Protein AF-A0A2W6DC00-F1 (afdb_monomer_lite)

Radius of gyration: 30.33 Å; chains: 1; bounding box: 77×86×78 Å

pLDDT: mean 80.56, std 23.57, range [21.17, 98.94]

Structure (mmCIF, N/CA/C/O backbone):
data_AF-A0A2W6DC00-F1
#
_entry.id   AF-A0A2W6DC00-F1
#
loop_
_atom_site.group_PDB
_atom_site.id
_atom_site.type_symbol
_atom_site.label_atom_id
_atom_site.label_alt_id
_atom_site.label_comp_id
_atom_site.label_asym_id
_atom_site.label_entity_id
_atom_site.label_seq_id
_atom_site.pdbx_PDB_ins_code
_atom_site.Cartn_x
_atom_site.Cartn_y
_atom_site.Cartn_z
_atom_site.occupancy
_atom_site.B_iso_or_equiv
_atom_site.auth_seq_id
_atom_site.auth_comp_id
_atom_site.auth_asym_id
_atom_site.auth_atom_id
_atom_site.pdbx_PDB_model_num
ATOM 1 N N . MET A 1 1 ? -15.370 48.510 2.302 1.00 55.97 1 MET A N 1
ATOM 2 C CA . MET A 1 1 ? -16.402 49.115 3.180 1.00 55.97 1 MET A CA 1
ATOM 3 C C . MET A 1 1 ? -15.797 50.050 4.218 1.00 55.97 1 MET A C 1
ATOM 5 O O . MET A 1 1 ? -16.069 51.233 4.116 1.00 55.97 1 MET A O 1
ATOM 9 N N . ARG A 1 2 ? -14.965 49.570 5.160 1.00 57.59 2 ARG A N 1
ATOM 10 C CA . ARG A 1 2 ? -14.310 50.435 6.164 1.00 57.59 2 ARG A CA 1
ATOM 11 C C . ARG A 1 2 ? -13.533 51.594 5.516 1.00 57.59 2 ARG A C 1
ATOM 13 O O . ARG A 1 2 ? -13.758 52.733 5.882 1.00 57.59 2 ARG A O 1
ATOM 20 N N . ALA A 1 3 ? -12.759 51.301 4.467 1.00 60.72 3 ALA A N 1
ATOM 21 C CA . ALA A 1 3 ? -12.054 52.313 3.675 1.00 60.72 3 ALA A CA 1
ATOM 22 C C . ALA A 1 3 ? -12.990 53.389 3.085 1.00 60.72 3 ALA A C 1
ATOM 24 O O . ALA A 1 3 ? -12.742 54.564 3.283 1.00 60.72 3 ALA A O 1
ATOM 25 N N . ILE A 1 4 ? -14.108 52.993 2.463 1.00 58.53 4 ILE A N 1
ATOM 26 C CA . ILE A 1 4 ? -15.103 53.922 1.888 1.00 58.53 4 ILE A CA 1
ATOM 27 C C . ILE A 1 4 ? -15.746 54.791 2.985 1.00 58.53 4 ILE A C 1
ATOM 29 O O . ILE A 1 4 ? -15.906 55.994 2.823 1.00 58.53 4 ILE A O 1
ATOM 33 N N . ARG A 1 5 ? -16.100 54.208 4.139 1.00 73.06 5 ARG A N 1
ATOM 34 C CA . ARG A 1 5 ? -16.670 54.964 5.267 1.00 73.06 5 ARG A CA 1
ATOM 35 C C . ARG A 1 5 ? -15.672 55.986 5.824 1.00 73.06 5 ARG A C 1
ATOM 37 O O . ARG A 1 5 ? -16.061 57.118 6.101 1.00 73.06 5 ARG A O 1
ATOM 44 N N . ASP A 1 6 ? -14.421 55.565 5.994 1.00 69.31 6 ASP A N 1
ATOM 45 C CA . ASP A 1 6 ? -13.349 56.396 6.543 1.00 69.31 6 ASP A CA 1
ATOM 46 C C . ASP A 1 6 ? -12.969 57.524 5.562 1.00 69.31 6 ASP A C 1
ATOM 48 O O . ASP A 1 6 ? -12.755 58.655 5.987 1.00 69.31 6 ASP A O 1
ATOM 52 N N . GLU A 1 7 ? -12.992 57.255 4.255 1.00 70.12 7 GLU A N 1
ATOM 53 C CA . GLU A 1 7 ? -12.778 58.241 3.186 1.00 70.12 7 GLU A CA 1
ATOM 54 C C . GLU A 1 7 ? -13.881 59.313 3.138 1.00 70.12 7 GLU A C 1
ATOM 56 O O . GLU A 1 7 ? -13.602 60.489 2.912 1.00 70.12 7 GLU A O 1
ATOM 61 N N . HIS A 1 8 ? -15.129 58.938 3.434 1.00 65.56 8 HIS A N 1
ATOM 62 C CA . HIS A 1 8 ? -16.265 59.864 3.496 1.00 65.56 8 HIS A CA 1
ATOM 63 C C . HIS A 1 8 ? -16.548 60.430 4.901 1.00 65.56 8 HIS A C 1
ATOM 65 O O . HIS A 1 8 ? -17.551 61.122 5.082 1.00 65.56 8 HIS A O 1
ATOM 71 N N . LEU A 1 9 ? -15.677 60.162 5.884 1.00 78.94 9 LEU A N 1
ATOM 72 C CA . LEU A 1 9 ? -15.761 60.652 7.271 1.00 78.94 9 LEU A CA 1
ATOM 73 C C . LEU A 1 9 ? -17.095 60.343 7.983 1.00 78.94 9 LEU A C 1
ATOM 75 O O . LEU A 1 9 ? -17.552 61.119 8.820 1.00 78.94 9 LEU A O 1
ATOM 79 N N . LEU A 1 10 ? -17.730 59.212 7.664 1.00 73.88 10 LEU A N 1
ATOM 80 C CA . LEU A 1 10 ? -19.018 58.822 8.252 1.00 73.88 10 LEU A CA 1
ATOM 81 C C . LEU A 1 10 ? -18.836 57.943 9.497 1.00 73.88 10 LEU A C 1
ATOM 83 O O . LEU A 1 10 ? -17.976 57.062 9.545 1.00 73.88 10 LEU A O 1
ATOM 87 N N . THR A 1 11 ? -19.708 58.091 10.493 1.00 82.25 11 THR A N 1
ATOM 88 C CA . THR A 1 11 ? -19.824 57.100 11.573 1.00 82.25 11 THR A CA 1
ATOM 89 C C . THR A 1 11 ? -20.623 55.869 11.117 1.00 82.25 11 THR A C 1
ATOM 91 O O . THR A 1 11 ? -21.364 55.899 10.132 1.00 82.25 11 THR A O 1
ATOM 94 N N . GLN A 1 12 ? -20.498 54.746 11.838 1.00 74.19 12 GLN A N 1
ATOM 95 C CA . GLN A 1 12 ? -21.266 53.527 11.525 1.00 74.19 12 GLN A CA 1
ATOM 96 C C . GLN A 1 12 ? -22.782 53.732 11.634 1.00 74.19 12 GLN A C 1
ATOM 98 O O . GLN A 1 12 ? -23.523 53.102 10.884 1.00 74.19 12 GLN A O 1
ATOM 103 N N . ASP A 1 13 ? -23.241 54.588 12.551 1.00 79.81 13 ASP A N 1
ATOM 104 C CA . ASP A 1 13 ? -24.668 54.884 12.720 1.00 79.81 13 ASP A CA 1
ATOM 105 C C . ASP A 1 13 ? -25.199 55.736 11.558 1.00 79.81 13 ASP A C 1
ATOM 107 O O . ASP A 1 13 ? -26.286 55.479 11.043 1.00 79.81 13 ASP A O 1
ATOM 111 N N . GLU A 1 14 ? -24.406 56.694 11.074 1.00 76.69 14 GLU A N 1
ATOM 112 C CA . GLU A 1 14 ? -24.764 57.516 9.913 1.00 76.69 14 GLU A CA 1
ATOM 113 C C . GLU A 1 14 ? -24.788 56.694 8.619 1.00 76.69 14 GLU A C 1
ATOM 115 O O . GLU A 1 14 ? -25.697 56.850 7.803 1.00 76.69 14 GLU A O 1
ATOM 120 N N . LEU A 1 15 ? -23.839 55.768 8.447 1.00 75.31 15 LEU A N 1
ATOM 121 C CA . LEU A 1 15 ? -23.816 54.862 7.297 1.00 75.31 15 LEU A CA 1
ATOM 122 C C . LEU A 1 15 ? -24.968 53.841 7.338 1.00 75.31 15 LEU A C 1
ATOM 124 O O . LEU A 1 15 ? -25.551 53.520 6.299 1.00 75.31 15 LEU A O 1
ATOM 128 N N . ALA A 1 16 ? -25.331 53.356 8.530 1.00 78.06 16 ALA A N 1
ATOM 129 C CA . ALA A 1 16 ? -26.500 52.502 8.746 1.00 78.06 16 ALA A CA 1
ATOM 130 C C . ALA A 1 16 ? -27.798 53.223 8.356 1.00 78.06 16 ALA A C 1
ATOM 132 O O . ALA A 1 16 ? -28.605 52.680 7.601 1.00 78.06 16 ALA A O 1
ATOM 133 N N . GLY A 1 17 ? -27.956 54.475 8.800 1.00 74.88 17 GLY A N 1
ATOM 134 C CA . GLY A 1 17 ? -29.121 55.301 8.486 1.00 74.88 17 GLY A CA 1
ATOM 135 C C . GLY A 1 17 ? -29.296 55.573 6.990 1.00 74.88 17 GLY A C 1
ATOM 136 O O . GLY A 1 17 ? -30.419 55.524 6.497 1.00 74.88 17 GLY A O 1
ATOM 137 N N . ARG A 1 18 ? -28.198 55.797 6.255 1.00 74.50 18 ARG A N 1
ATOM 138 C CA . ARG A 1 18 ? -28.233 56.073 4.804 1.00 74.50 18 ARG A CA 1
ATOM 139 C C . ARG A 1 18 ? -28.521 54.836 3.954 1.00 74.50 18 ARG A C 1
ATOM 141 O O . ARG A 1 18 ? -29.244 54.907 2.975 1.00 74.50 18 ARG A O 1
ATOM 148 N N . THR A 1 19 ? -28.013 53.675 4.359 1.00 68.69 19 THR A N 1
ATOM 149 C CA . THR A 1 19 ? -28.120 52.428 3.574 1.00 68.69 19 THR A CA 1
ATOM 150 C C . THR A 1 19 ? -29.326 51.556 3.951 1.00 68.69 19 THR A C 1
ATOM 152 O O . THR A 1 19 ? -29.595 50.547 3.291 1.00 68.69 19 THR A O 1
ATOM 155 N N . GLY A 1 20 ? -30.032 51.900 5.036 1.00 72.06 20 GLY A N 1
ATOM 156 C CA . GLY A 1 20 ? -31.116 51.097 5.612 1.00 72.06 20 GLY A CA 1
ATOM 157 C C . GLY A 1 20 ? -30.647 49.788 6.266 1.00 72.06 20 GLY A C 1
ATOM 158 O O . GLY A 1 20 ? -31.459 48.897 6.520 1.00 72.06 20 GLY A O 1
ATOM 159 N N . LEU A 1 21 ? -29.340 49.639 6.506 1.00 74.25 21 LEU A N 1
ATOM 160 C CA . LEU A 1 21 ? -28.730 48.487 7.176 1.00 74.25 21 LEU A CA 1
ATOM 161 C C . LEU A 1 21 ? -28.631 48.731 8.685 1.00 74.25 21 LEU A C 1
ATOM 163 O O . LEU A 1 21 ? -28.549 49.871 9.129 1.00 74.25 21 LEU A O 1
ATOM 167 N N . SER A 1 22 ? -28.585 47.673 9.504 1.00 77.88 22 SER A N 1
ATOM 168 C CA . SER A 1 22 ? -28.371 47.854 10.945 1.00 77.88 22 SER A CA 1
ATOM 169 C C . SER A 1 22 ? -26.891 48.067 11.276 1.00 77.88 22 SER A C 1
ATOM 171 O O . SER A 1 22 ? -26.000 47.460 10.673 1.00 77.88 22 SER A O 1
ATOM 173 N N . ARG A 1 23 ? -26.609 48.870 12.310 1.00 77.19 23 ARG A N 1
ATOM 174 C CA . ARG A 1 23 ? -25.240 49.094 12.813 1.00 77.19 23 ARG A CA 1
ATOM 175 C C . ARG A 1 23 ? -24.514 47.781 13.132 1.00 77.19 23 ARG A C 1
ATOM 177 O O . ARG A 1 23 ? -23.321 47.636 12.871 1.00 77.19 23 ARG A O 1
ATOM 184 N N . TYR A 1 24 ? -25.243 46.795 13.659 1.00 73.31 24 TYR A N 1
ATOM 185 C CA . TYR A 1 24 ? -24.698 45.471 13.960 1.00 73.31 24 TYR A CA 1
ATOM 186 C C . TYR A 1 24 ? -24.230 44.731 12.695 1.00 73.31 24 TYR A C 1
ATOM 188 O O . TYR A 1 24 ? -23.159 44.120 12.700 1.00 73.31 24 TYR A O 1
ATOM 196 N N . GLN A 1 25 ? -24.987 44.819 11.595 1.00 71.69 25 GLN A N 1
ATOM 197 C CA . GLN A 1 25 ? -24.612 44.213 10.313 1.00 71.69 25 GLN A CA 1
ATOM 198 C C . GLN A 1 25 ? -23.344 44.854 9.738 1.00 71.69 25 GLN A C 1
ATOM 200 O O . GLN A 1 25 ? -22.427 44.132 9.346 1.00 71.69 25 GLN A O 1
ATOM 205 N N . LEU A 1 26 ? -23.248 46.186 9.778 1.00 72.25 26 LEU A N 1
ATOM 206 C CA . LEU A 1 26 ? -22.063 46.920 9.323 1.00 72.25 26 LEU A CA 1
ATOM 207 C C . LEU A 1 26 ? -20.812 46.562 10.137 1.00 72.25 26 LEU A C 1
ATOM 209 O O . LEU A 1 26 ? -19.759 46.273 9.570 1.00 72.25 26 LEU A O 1
ATOM 213 N N . CYS A 1 27 ? -20.935 46.493 11.465 1.00 76.38 27 CYS A N 1
ATOM 214 C CA . CYS A 1 27 ? -19.823 46.134 12.347 1.00 76.38 27 CYS A CA 1
ATOM 215 C C . CYS A 1 27 ? -19.288 44.717 12.068 1.00 76.38 27 CYS A C 1
ATOM 217 O O . CYS A 1 27 ? -18.077 44.494 12.079 1.00 76.38 27 CYS A O 1
ATOM 219 N N . ARG A 1 28 ? -20.170 43.754 11.768 1.00 70.38 28 ARG A N 1
ATOM 220 C CA . ARG A 1 28 ? -19.760 42.385 11.414 1.00 70.38 28 ARG A CA 1
ATOM 221 C C . ARG A 1 28 ? -19.032 42.324 10.069 1.00 70.38 28 ARG A C 1
ATOM 223 O O . ARG A 1 28 ? -18.059 41.581 9.963 1.00 70.38 28 ARG A O 1
ATOM 230 N N . TRP A 1 29 ? -19.460 43.099 9.072 1.00 70.94 29 TRP A N 1
ATOM 231 C CA . TRP A 1 29 ? -18.792 43.147 7.764 1.00 70.94 29 TRP A CA 1
ATOM 232 C C . TRP A 1 29 ? -17.426 43.812 7.840 1.00 70.94 29 TRP A C 1
ATOM 234 O O . TRP A 1 29 ? -16.458 43.300 7.289 1.00 70.94 29 TRP A O 1
ATOM 244 N N . GLU A 1 30 ? -17.302 44.904 8.591 1.00 67.81 30 GLU A N 1
ATOM 245 C CA . GLU A 1 30 ? -16.010 45.564 8.783 1.00 67.81 30 GLU A CA 1
ATOM 246 C C . GLU A 1 30 ? -14.997 44.721 9.559 1.00 67.81 30 GLU A C 1
ATOM 248 O O . GLU A 1 30 ? -13.808 45.036 9.540 1.00 67.81 30 GLU A O 1
ATOM 253 N N . LYS A 1 31 ? -15.452 43.687 10.268 1.00 68.56 31 LYS A N 1
ATOM 254 C CA . LYS A 1 31 ? -14.601 42.711 10.957 1.00 68.56 31 LYS A CA 1
ATOM 255 C C . LYS A 1 31 ? -14.374 41.434 10.138 1.00 68.56 31 LYS A C 1
ATOM 257 O O . LYS A 1 31 ? -13.727 40.526 10.641 1.00 68.56 31 LYS A O 1
ATOM 262 N N . GLY A 1 32 ? -14.919 41.342 8.921 1.00 59.47 32 GLY A N 1
ATOM 263 C CA . GLY A 1 32 ? -14.802 40.154 8.066 1.00 59.47 32 GLY A CA 1
ATOM 264 C C . GLY A 1 32 ? -15.566 38.929 8.581 1.00 59.47 32 GLY A C 1
ATOM 265 O O . GLY A 1 32 ? -15.354 37.826 8.102 1.00 59.47 32 GLY A O 1
ATOM 266 N N . ALA A 1 33 ? -16.470 39.099 9.549 1.00 50.56 33 ALA A N 1
ATOM 267 C CA . ALA A 1 33 ? -17.154 37.990 10.219 1.00 50.56 33 ALA A CA 1
ATOM 268 C C . ALA A 1 33 ? -18.397 37.471 9.461 1.00 50.56 33 ALA A C 1
ATOM 270 O O . ALA A 1 33 ? -19.096 36.582 9.953 1.00 50.56 33 ALA A O 1
ATOM 271 N N . ARG A 1 34 ? -18.752 38.081 8.318 1.00 51.53 34 ARG A N 1
ATOM 272 C CA . ARG A 1 34 ? -19.837 37.655 7.411 1.00 51.53 34 ARG A CA 1
ATOM 273 C C . ARG A 1 34 ? -19.704 38.354 6.055 1.00 51.53 34 ARG A C 1
ATOM 275 O O . ARG A 1 34 ? -19.479 39.562 6.036 1.00 51.53 34 ARG A O 1
ATOM 282 N N . GLU A 1 35 ? -19.938 37.635 4.960 1.00 51.09 35 GLU A N 1
ATOM 283 C CA . GLU A 1 35 ? -19.905 38.190 3.597 1.00 51.09 35 GLU A CA 1
ATOM 284 C C . GLU A 1 35 ? -21.264 38.791 3.164 1.00 51.09 35 GLU A C 1
ATOM 286 O O . GLU A 1 35 ? -22.320 38.252 3.529 1.00 51.09 35 GLU A O 1
ATOM 291 N N . PRO A 1 36 ? -21.281 39.924 2.429 1.00 52.53 36 PRO A N 1
ATOM 292 C CA . PRO A 1 36 ? -22.510 40.560 1.956 1.00 52.53 36 PRO A CA 1
ATOM 293 C C . PRO A 1 36 ? -23.046 39.921 0.666 1.00 52.53 36 PRO A C 1
ATOM 295 O O . PRO A 1 36 ? -22.293 39.457 -0.183 1.00 52.53 36 PRO A O 1
ATOM 298 N N . THR A 1 37 ? -24.367 39.967 0.468 1.00 58.69 37 THR A N 1
ATOM 299 C CA . THR A 1 37 ? -24.987 39.545 -0.802 1.00 58.69 37 THR A CA 1
ATOM 300 C C . THR A 1 37 ? -24.872 40.636 -1.873 1.00 58.69 37 THR A C 1
ATOM 302 O O . THR A 1 37 ? -24.800 41.825 -1.557 1.00 58.69 37 THR A O 1
ATOM 305 N N . LEU A 1 38 ? -24.942 40.262 -3.155 1.00 49.53 38 LEU A N 1
ATOM 306 C CA . LEU A 1 38 ? -24.843 41.201 -4.284 1.00 49.53 38 LEU A CA 1
ATOM 307 C C . LEU A 1 38 ? -25.882 42.342 -4.214 1.00 49.53 38 LEU A C 1
ATOM 309 O O . LEU A 1 38 ? -25.576 43.494 -4.512 1.00 49.53 38 LEU A O 1
ATOM 313 N N . GLY A 1 39 ? -27.104 42.051 -3.753 1.00 52.03 39 GLY A N 1
ATOM 314 C CA . GLY A 1 39 ? -28.152 43.062 -3.553 1.00 52.03 39 GLY A CA 1
ATOM 315 C C . GLY A 1 39 ? -27.876 44.035 -2.398 1.00 52.03 39 GLY A C 1
ATOM 316 O O . GLY A 1 39 ? -28.421 45.138 -2.371 1.00 52.03 39 GLY A O 1
ATOM 317 N N . MET A 1 40 ? -27.027 43.650 -1.444 1.00 60.34 40 MET A N 1
ATOM 318 C CA . MET A 1 40 ? -26.560 44.525 -0.368 1.00 60.34 40 MET A CA 1
ATOM 319 C C . MET A 1 40 ? -25.365 45.374 -0.811 1.00 60.34 40 MET A C 1
ATOM 321 O O . MET A 1 40 ? -25.304 46.555 -0.482 1.00 60.34 40 MET A O 1
ATOM 325 N N . VAL A 1 41 ? -24.468 44.800 -1.618 1.00 54.78 41 VAL A N 1
ATOM 326 C CA . VAL A 1 41 ? -23.347 45.522 -2.239 1.00 54.78 41 VAL A CA 1
ATOM 327 C C . VAL A 1 41 ? -23.859 46.604 -3.193 1.00 54.78 41 VAL A C 1
ATOM 329 O O . VAL A 1 41 ? -23.392 47.735 -3.131 1.00 54.78 41 VAL A O 1
ATOM 332 N N . ARG A 1 42 ? -24.890 46.314 -3.997 1.00 55.62 42 ARG A N 1
ATOM 333 C CA . ARG A 1 42 ? -25.530 47.308 -4.878 1.00 55.62 42 ARG A CA 1
ATOM 334 C C . ARG A 1 42 ? -26.160 48.479 -4.116 1.00 55.62 42 ARG A C 1
ATOM 336 O O . ARG A 1 42 ? -25.996 49.615 -4.537 1.00 55.62 42 ARG A O 1
ATOM 343 N N . ARG A 1 43 ? -26.842 48.223 -2.990 1.00 57.59 43 ARG A N 1
ATOM 344 C CA . ARG A 1 43 ? -27.419 49.287 -2.142 1.00 57.59 43 ARG A CA 1
ATOM 345 C C . ARG A 1 43 ? -26.347 50.170 -1.514 1.00 57.59 43 ARG A C 1
ATOM 347 O O . ARG A 1 43 ? -26.483 51.383 -1.504 1.00 57.59 43 ARG A O 1
ATOM 354 N N . LEU A 1 44 ? -25.273 49.552 -1.030 1.00 61.59 44 LEU A N 1
ATOM 355 C CA . LEU A 1 44 ? -24.144 50.265 -0.446 1.00 61.59 44 LEU A CA 1
ATOM 356 C C . LEU A 1 44 ? -23.445 51.160 -1.476 1.00 61.59 44 LEU A C 1
ATOM 358 O O . LEU A 1 44 ? -23.202 52.322 -1.195 1.00 61.59 44 LEU A O 1
ATOM 362 N N . LEU A 1 45 ? -23.115 50.617 -2.650 1.00 56.88 45 LEU A N 1
ATOM 363 C CA . LEU A 1 45 ? -22.410 51.352 -3.703 1.00 56.88 45 LEU A CA 1
ATOM 364 C C . LEU A 1 45 ? -23.291 52.448 -4.321 1.00 56.88 45 LEU A C 1
ATOM 366 O O . LEU A 1 45 ? -22.788 53.527 -4.626 1.00 56.88 45 LEU A O 1
ATOM 370 N N . GLY A 1 46 ? -24.605 52.217 -4.399 1.00 58.78 46 GLY A N 1
ATOM 371 C CA . GLY A 1 46 ? -25.578 53.210 -4.853 1.00 58.78 46 GLY A CA 1
ATOM 372 C C . GLY A 1 46 ? -25.598 54.492 -4.011 1.00 58.78 46 GLY A C 1
ATOM 373 O O . GLY A 1 46 ? -25.674 55.573 -4.585 1.00 58.78 46 GLY A O 1
ATOM 374 N N . GLU A 1 47 ? -25.436 54.402 -2.684 1.00 63.12 47 GLU A N 1
ATOM 375 C CA . GLU A 1 47 ? -25.353 55.580 -1.792 1.00 63.12 47 GLU A CA 1
ATOM 376 C C . GLU A 1 47 ? -24.123 56.464 -2.058 1.00 63.12 47 GLU A C 1
ATOM 378 O O . GLU A 1 47 ? -24.123 57.652 -1.740 1.00 63.12 47 GLU A O 1
ATOM 383 N N . PHE A 1 48 ? -23.082 55.900 -2.671 1.00 58.16 48 PHE A N 1
ATOM 384 C CA . PHE A 1 48 ? -21.875 56.626 -3.071 1.00 58.16 48 PHE A CA 1
ATOM 385 C C . PHE A 1 48 ? -21.862 56.951 -4.573 1.00 58.16 48 PHE A C 1
ATOM 387 O O . PHE A 1 48 ? -20.825 57.321 -5.117 1.00 58.16 48 PHE A O 1
ATOM 394 N N . GLY A 1 49 ? -23.009 56.820 -5.254 1.00 44.31 49 GLY A N 1
ATOM 395 C CA . GLY A 1 49 ? -23.154 57.128 -6.679 1.00 44.31 49 GLY A CA 1
ATOM 396 C C . GLY A 1 49 ? -22.485 56.121 -7.619 1.00 44.31 49 GLY A C 1
ATOM 397 O O . GLY A 1 49 ? -22.268 56.431 -8.788 1.00 44.31 49 GLY A O 1
ATOM 398 N N . LEU A 1 50 ? -22.150 54.922 -7.133 1.00 43.41 50 LEU A N 1
ATOM 399 C CA . LEU A 1 50 ? -21.457 53.882 -7.892 1.00 43.41 50 LEU A CA 1
ATOM 400 C C . LEU A 1 50 ? -22.451 52.808 -8.363 1.00 43.41 50 LEU A C 1
ATOM 402 O O . LEU A 1 50 ? -23.174 52.213 -7.560 1.00 43.41 50 LEU A O 1
ATOM 406 N N . ALA A 1 51 ? -22.470 52.531 -9.669 1.00 37.28 51 ALA A N 1
ATOM 407 C CA . ALA A 1 51 ? -23.318 51.510 -10.288 1.00 37.28 51 ALA A CA 1
ATOM 408 C C . ALA A 1 51 ? -22.488 50.316 -10.786 1.00 37.28 51 ALA A C 1
ATOM 410 O O . ALA A 1 51 ? -21.374 50.476 -11.276 1.00 37.28 51 ALA A O 1
ATOM 411 N N . VAL A 1 52 ? -23.047 49.107 -10.672 1.00 37.34 52 VAL A N 1
ATOM 412 C CA . VAL A 1 52 ? -22.439 47.873 -11.194 1.00 37.34 52 VAL A CA 1
ATOM 413 C C . VAL A 1 52 ? -23.054 47.583 -12.563 1.00 37.34 52 VAL A C 1
ATOM 415 O O . VAL A 1 52 ? -24.210 47.160 -12.624 1.00 37.34 52 VAL A O 1
ATOM 418 N N . THR A 1 53 ? -22.293 47.788 -13.637 1.00 28.19 53 THR A N 1
ATOM 419 C CA . THR A 1 53 ? -22.718 47.511 -15.021 1.00 28.19 53 THR A CA 1
ATOM 420 C C . THR A 1 53 ? -21.973 46.293 -15.562 1.00 28.19 53 THR A C 1
ATOM 422 O O . THR A 1 53 ? -20.775 46.164 -15.334 1.00 28.19 53 THR A O 1
ATOM 425 N N . ILE A 1 54 ? -22.669 45.403 -16.274 1.00 32.75 54 ILE A N 1
ATOM 426 C CA . ILE A 1 54 ? -22.062 44.265 -16.982 1.00 32.75 54 ILE A CA 1
ATOM 427 C C . ILE A 1 54 ? -22.576 44.330 -18.420 1.00 32.75 54 ILE A C 1
ATOM 429 O O . ILE A 1 54 ? -23.787 44.257 -18.628 1.00 32.75 54 ILE A O 1
ATOM 433 N N . GLY A 1 55 ? -21.681 44.543 -19.383 1.00 24.14 55 GLY A N 1
ATOM 434 C CA . GLY A 1 55 ? -22.010 44.657 -20.804 1.00 24.14 55 GLY A CA 1
ATOM 435 C C . GLY A 1 55 ? -21.261 43.615 -21.629 1.00 24.14 55 GLY A C 1
ATOM 436 O O . GLY A 1 55 ? -20.144 43.252 -21.275 1.00 24.14 55 GLY A O 1
ATOM 437 N N . VAL A 1 56 ? -21.888 43.152 -22.712 1.00 31.14 56 VAL A N 1
ATOM 438 C CA . VAL A 1 56 ? -21.286 42.281 -23.733 1.00 31.14 56 VAL A CA 1
ATOM 439 C C . VAL A 1 56 ? -21.761 42.761 -25.109 1.00 31.14 56 VAL A C 1
ATOM 441 O O . VAL A 1 56 ? -22.941 43.086 -25.251 1.00 31.14 56 VAL A O 1
ATOM 444 N N . GLU A 1 57 ? -20.875 42.782 -26.109 1.00 24.97 57 GLU A N 1
ATOM 445 C CA . GLU A 1 57 ? -21.207 42.999 -27.530 1.00 24.97 57 GLU A CA 1
ATOM 446 C C . GLU A 1 57 ? -20.702 41.841 -28.420 1.00 24.97 57 GLU A C 1
ATOM 448 O O . GLU A 1 57 ? -19.763 41.148 -28.027 1.00 24.97 57 GLU A O 1
ATOM 453 N N . PRO A 1 58 ? -21.331 41.596 -29.593 1.00 31.48 58 PRO A N 1
ATOM 454 C CA . PRO A 1 58 ? -21.303 40.307 -30.285 1.00 31.48 58 PRO A CA 1
ATOM 455 C C . PRO A 1 58 ? -20.307 40.230 -31.455 1.00 31.48 58 PRO A C 1
ATOM 457 O O . PRO A 1 58 ? -19.984 41.224 -32.107 1.00 31.48 58 PRO A O 1
ATOM 460 N N . SER A 1 59 ? -19.878 38.998 -31.740 1.00 29.58 59 SER A N 1
ATOM 461 C CA . SER A 1 59 ? -18.935 38.592 -32.788 1.00 29.58 59 SER A CA 1
ATOM 462 C C . SER A 1 59 ? -19.501 38.715 -34.213 1.00 29.58 59 SER A C 1
ATOM 464 O O . SER A 1 59 ? -20.709 38.666 -34.447 1.00 29.58 59 SER A O 1
ATOM 466 N N . THR A 1 60 ? -18.603 38.857 -35.197 1.00 30.70 60 THR A N 1
ATOM 467 C CA . THR A 1 60 ? -18.945 38.724 -36.622 1.00 30.70 60 THR A CA 1
ATOM 468 C C . THR A 1 60 ? -18.787 37.272 -37.075 1.00 30.70 60 THR A C 1
ATOM 470 O O . THR A 1 60 ? -17.790 36.613 -36.786 1.00 30.70 60 THR A O 1
ATOM 473 N N . ALA A 1 61 ? -19.786 36.809 -37.828 1.00 34.06 61 ALA A N 1
ATOM 474 C CA . ALA A 1 61 ? -20.072 35.431 -38.239 1.00 34.06 61 ALA A CA 1
ATOM 475 C C . ALA A 1 61 ? -19.018 34.721 -39.124 1.00 34.06 61 ALA A C 1
ATOM 477 O O . ALA A 1 61 ? -19.318 33.702 -39.733 1.00 34.06 61 ALA A O 1
ATOM 478 N N . ALA A 1 62 ? -17.792 35.238 -39.222 1.00 33.38 62 ALA A N 1
ATOM 479 C CA . ALA A 1 62 ? -16.689 34.573 -39.918 1.00 33.38 62 ALA A CA 1
ATOM 480 C C . ALA A 1 62 ? -15.782 33.764 -38.968 1.00 33.38 62 ALA A C 1
ATOM 482 O O . ALA A 1 62 ? -14.974 32.963 -39.436 1.00 33.38 62 ALA A O 1
ATOM 483 N N . LEU A 1 63 ? -15.900 33.974 -37.649 1.00 33.72 63 LEU A N 1
ATOM 484 C CA . LEU A 1 63 ? -15.102 33.267 -36.642 1.00 33.72 63 LEU A CA 1
ATOM 485 C C . LEU A 1 63 ? -15.723 31.918 -36.235 1.00 33.72 63 LEU A C 1
ATOM 487 O O . LEU A 1 63 ? -14.990 30.960 -36.000 1.00 33.72 63 LEU A O 1
ATOM 491 N N . ASP A 1 64 ? -17.054 31.826 -36.242 1.00 35.62 64 ASP A N 1
ATOM 492 C CA . ASP A 1 64 ? -17.792 30.633 -35.801 1.00 35.62 64 ASP A CA 1
ATOM 493 C C . ASP A 1 64 ? -17.614 29.435 -36.751 1.00 35.62 64 ASP A C 1
ATOM 495 O O . ASP A 1 64 ? -17.751 28.289 -36.342 1.00 35.62 64 ASP A O 1
ATOM 499 N N . GLU A 1 65 ? -17.238 29.665 -38.014 1.00 34.56 65 GLU A N 1
ATOM 500 C CA . GLU A 1 65 ? -17.051 28.580 -38.992 1.00 34.56 65 GLU A CA 1
ATOM 501 C C . GLU A 1 65 ? -15.649 27.941 -38.949 1.00 34.56 65 GLU A C 1
ATOM 503 O O . GLU A 1 65 ? -15.412 26.919 -39.593 1.00 34.56 65 GLU A O 1
ATOM 508 N N . ARG A 1 66 ? -14.697 28.515 -38.194 1.00 36.81 66 ARG A N 1
ATOM 509 C CA . ARG A 1 66 ? -13.328 27.972 -38.045 1.00 36.81 66 ARG A CA 1
ATOM 510 C C . ARG A 1 66 ? -12.944 27.617 -36.607 1.00 36.81 66 ARG A C 1
ATOM 512 O O . ARG A 1 66 ? -11.806 27.204 -36.392 1.00 36.81 66 ARG A O 1
ATOM 519 N N . LEU A 1 67 ? -13.864 27.735 -35.652 1.00 35.62 67 LEU A N 1
ATOM 520 C CA . LEU A 1 67 ? -13.640 27.407 -34.245 1.00 35.62 67 LEU A CA 1
ATOM 521 C C . LEU A 1 67 ? -14.786 26.537 -33.703 1.00 35.62 67 LEU A C 1
ATOM 523 O O . LEU A 1 67 ? -15.770 27.037 -33.180 1.00 35.62 67 LEU A O 1
ATOM 527 N N . GLU A 1 68 ? -14.608 25.223 -33.789 1.00 34.16 68 GLU A N 1
ATOM 528 C CA . GLU A 1 68 ? -15.271 24.208 -32.952 1.00 34.16 68 GLU A CA 1
ATOM 529 C C . GLU A 1 68 ? -14.143 23.371 -32.300 1.00 34.16 68 GLU A C 1
ATOM 531 O O . GLU A 1 68 ? -13.036 23.300 -32.843 1.00 34.16 68 GLU A O 1
ATOM 536 N N . PRO A 1 69 ? -14.335 22.830 -31.088 1.00 39.62 69 PRO A N 1
ATOM 537 C CA . PRO A 1 69 ? -13.846 23.428 -29.853 1.00 39.62 69 PRO A CA 1
ATOM 538 C C . PRO A 1 69 ? -12.548 22.762 -29.378 1.00 39.62 69 PRO A C 1
ATOM 540 O O . PRO A 1 69 ? -12.550 21.661 -28.836 1.00 39.62 69 PRO A O 1
ATOM 543 N N . GLY A 1 70 ? -11.423 23.463 -29.541 1.00 39.75 70 GLY A N 1
ATOM 544 C CA . GLY A 1 70 ? -10.121 23.067 -28.985 1.00 39.75 70 GLY A CA 1
ATOM 545 C C . GLY A 1 70 ? -9.790 23.692 -27.623 1.00 39.75 70 GLY A C 1
ATOM 546 O O . GLY A 1 70 ? -8.746 23.388 -27.057 1.00 39.75 70 GLY A O 1
ATOM 547 N N . ALA A 1 71 ? -10.644 24.571 -27.087 1.00 39.59 71 ALA A N 1
ATOM 548 C CA . ALA A 1 71 ? -10.313 25.362 -25.896 1.00 39.59 71 ALA A CA 1
ATOM 549 C C . ALA A 1 71 ? -10.616 24.661 -24.555 1.00 39.59 71 ALA A C 1
ATOM 551 O O . ALA A 1 71 ? -9.976 24.984 -23.558 1.00 39.59 71 ALA A O 1
ATOM 552 N N . ASP A 1 72 ? -11.499 23.654 -24.522 1.00 37.91 72 ASP A N 1
ATOM 553 C CA . ASP A 1 72 ? -11.747 22.862 -23.301 1.00 37.91 72 ASP A CA 1
ATOM 554 C C . ASP A 1 72 ? -10.626 21.843 -23.005 1.00 37.91 72 ASP A C 1
ATOM 556 O O . ASP A 1 72 ? -10.550 21.295 -21.905 1.00 37.91 72 ASP A O 1
ATOM 560 N N . ALA A 1 73 ? -9.708 21.609 -23.951 1.00 40.75 73 ALA A N 1
ATOM 561 C CA . ALA A 1 73 ? -8.695 20.556 -23.856 1.00 40.75 73 ALA A CA 1
ATOM 562 C C . ALA A 1 73 ? -7.589 20.811 -22.812 1.00 40.75 73 ALA A C 1
ATOM 564 O O . ALA A 1 73 ? -6.898 19.870 -22.430 1.00 40.75 73 ALA A O 1
ATOM 565 N N . ILE A 1 74 ? -7.410 22.044 -22.322 1.00 45.97 74 ILE A N 1
ATOM 566 C CA . ILE A 1 74 ? -6.298 22.373 -21.405 1.00 45.97 74 ILE A CA 1
ATOM 567 C C . ILE A 1 74 ? -6.754 22.463 -19.934 1.00 45.97 74 ILE A C 1
ATOM 569 O O . ILE A 1 74 ? -5.922 22.549 -19.035 1.00 45.97 74 ILE A O 1
ATOM 573 N N . GLY A 1 75 ? -8.060 22.392 -19.632 1.00 45.69 75 GLY A N 1
ATOM 574 C CA . GLY A 1 75 ? -8.538 22.417 -18.238 1.00 45.69 75 GLY A CA 1
ATOM 575 C C . GLY A 1 75 ? -8.030 23.633 -17.446 1.00 45.69 75 GLY A C 1
ATOM 576 O O . GLY A 1 75 ? -7.778 23.542 -16.241 1.00 45.69 75 GLY A O 1
ATOM 577 N N . LEU A 1 76 ? -7.843 24.762 -18.140 1.00 45.88 76 LEU A N 1
ATOM 578 C CA . LEU A 1 76 ? -7.124 25.941 -17.660 1.00 45.88 76 LEU A CA 1
ATOM 579 C C . LEU A 1 76 ? -7.713 26.482 -16.348 1.00 45.88 76 LEU A C 1
ATOM 581 O O . LEU A 1 76 ? -6.963 26.849 -15.450 1.00 45.88 76 LEU A O 1
ATOM 585 N N . ASP A 1 77 ? -9.039 26.450 -16.192 1.00 42.62 77 ASP A N 1
ATOM 586 C CA . ASP A 1 77 ? -9.730 26.832 -14.954 1.00 42.62 77 ASP A CA 1
ATOM 587 C C . ASP A 1 77 ? -9.357 25.950 -13.761 1.00 42.62 77 ASP A C 1
ATOM 589 O O . ASP A 1 77 ? -8.981 26.450 -12.699 1.00 42.62 77 ASP A O 1
ATOM 593 N N . ALA A 1 78 ? -9.439 24.628 -13.932 1.00 42.28 78 ALA A N 1
ATOM 594 C CA . ALA A 1 78 ? -9.118 23.668 -12.881 1.00 42.28 78 ALA A CA 1
ATOM 595 C C . ALA A 1 78 ? -7.635 23.748 -12.489 1.00 42.28 78 ALA A C 1
ATOM 597 O O . ALA A 1 78 ? -7.287 23.594 -11.317 1.00 42.28 78 ALA A O 1
ATOM 598 N N . TRP A 1 79 ? -6.768 24.050 -13.457 1.00 47.56 79 TRP A N 1
ATOM 599 C CA . TRP A 1 79 ? -5.328 24.157 -13.266 1.00 47.56 79 TRP A CA 1
ATOM 600 C C . TRP A 1 79 ? -4.905 25.496 -12.628 1.00 47.56 79 TRP A C 1
ATOM 602 O O . TRP A 1 79 ? -4.142 25.503 -11.658 1.00 47.56 79 TRP A O 1
ATOM 612 N N . LEU A 1 80 ? -5.473 26.629 -13.066 1.00 46.88 80 LEU A N 1
ATOM 613 C CA . LEU A 1 80 ? -5.283 27.948 -12.438 1.00 46.88 80 LEU A CA 1
ATOM 614 C C . LEU A 1 80 ? -5.768 27.956 -10.979 1.00 46.88 80 LEU A C 1
ATOM 616 O O . LEU A 1 80 ? -5.132 28.573 -10.122 1.00 46.88 80 LEU A O 1
ATOM 620 N N . LEU A 1 81 ? -6.859 27.236 -10.686 1.00 43.66 81 LEU A N 1
ATOM 621 C CA . LEU A 1 81 ? -7.378 27.024 -9.330 1.00 43.66 81 LEU A CA 1
ATOM 622 C C . LEU A 1 81 ? -6.489 26.095 -8.485 1.00 43.66 81 LEU A C 1
ATOM 624 O O . LEU A 1 81 ? -6.459 26.228 -7.259 1.00 43.66 81 LEU A O 1
ATOM 628 N N . ALA A 1 82 ? -5.752 25.175 -9.111 1.00 40.81 82 ALA A N 1
ATOM 629 C CA . ALA A 1 82 ? -4.848 24.252 -8.427 1.00 40.81 82 ALA A CA 1
ATOM 630 C C . ALA A 1 82 ? -3.477 24.873 -8.087 1.00 40.81 82 ALA A C 1
ATOM 632 O O . ALA A 1 82 ? -2.812 24.420 -7.148 1.00 40.81 82 ALA A O 1
ATOM 633 N N . HIS A 1 83 ? -3.051 25.930 -8.791 1.00 49.47 83 HIS A N 1
ATOM 634 C CA . HIS A 1 83 ? -1.753 26.571 -8.566 1.00 49.47 83 HIS A CA 1
ATOM 635 C C . HIS A 1 83 ? -1.809 27.739 -7.574 1.00 49.47 83 HIS A C 1
ATOM 637 O O . HIS A 1 83 ? -2.356 28.813 -7.820 1.00 49.47 83 HIS A O 1
ATOM 643 N N . ARG A 1 84 ? -1.129 27.547 -6.437 1.00 52.03 84 ARG A N 1
ATOM 644 C CA . ARG A 1 84 ? -1.175 28.437 -5.265 1.00 52.03 84 ARG A CA 1
ATOM 645 C C . ARG A 1 84 ? -0.607 29.847 -5.464 1.00 52.03 84 ARG A C 1
ATOM 647 O O . ARG A 1 84 ? -0.790 30.665 -4.574 1.00 52.03 84 ARG A O 1
ATOM 654 N N . VAL A 1 85 ? 0.068 30.148 -6.575 1.00 50.09 85 VAL A N 1
ATOM 655 C CA . VAL A 1 85 ? 0.721 31.455 -6.816 1.00 50.09 85 VAL A CA 1
ATOM 656 C C . VAL A 1 85 ? -0.092 32.346 -7.756 1.00 50.09 85 VAL A C 1
ATOM 658 O O . VAL A 1 85 ? -0.147 33.557 -7.555 1.00 50.09 85 VAL A O 1
ATOM 661 N N . VAL A 1 86 ? -0.775 31.759 -8.742 1.00 51.03 86 VAL A N 1
ATOM 662 C CA . VAL A 1 86 ? -1.443 32.514 -9.813 1.00 51.03 86 VAL A CA 1
ATOM 663 C C . VAL A 1 86 ? -2.709 33.194 -9.299 1.00 51.03 86 VAL A C 1
ATOM 665 O O . VAL A 1 86 ? -2.878 34.401 -9.462 1.00 51.03 86 VAL A O 1
ATOM 668 N N . TRP A 1 87 ? -3.563 32.455 -8.589 1.00 51.47 87 TRP A N 1
ATOM 669 C CA . TRP A 1 87 ? -4.796 33.014 -8.038 1.00 51.47 87 TRP A CA 1
ATOM 670 C C . TRP A 1 87 ? -4.549 34.131 -7.006 1.00 51.47 87 TRP A C 1
ATOM 672 O O . TRP A 1 87 ? -5.150 35.199 -7.138 1.00 51.47 87 TRP A O 1
ATOM 682 N N . PRO A 1 88 ? -3.631 33.995 -6.024 1.00 52.28 88 PRO A N 1
ATOM 683 C CA . PRO A 1 88 ? -3.375 35.088 -5.093 1.00 52.28 88 PRO A CA 1
ATOM 684 C C . PRO A 1 88 ? -2.664 36.282 -5.743 1.00 52.28 88 PRO A C 1
ATOM 686 O O . PRO A 1 88 ? -2.896 37.404 -5.302 1.00 52.28 88 PRO A O 1
ATOM 689 N N . ALA A 1 89 ? -1.856 36.085 -6.795 1.00 51.94 89 ALA A N 1
ATOM 690 C CA . ALA A 1 89 ? -1.253 37.184 -7.558 1.00 51.94 89 ALA A CA 1
ATOM 691 C C . ALA A 1 89 ? -2.305 38.029 -8.288 1.00 51.94 89 ALA A C 1
ATOM 693 O O . ALA A 1 89 ? -2.264 39.258 -8.210 1.00 51.94 89 ALA A O 1
ATOM 694 N N . LEU A 1 90 ? -3.299 37.375 -8.898 1.00 51.28 90 LEU A N 1
ATOM 695 C CA . LEU A 1 90 ? -4.452 38.040 -9.509 1.00 51.28 90 LEU A CA 1
ATOM 696 C C . LEU A 1 90 ? -5.300 38.783 -8.466 1.00 51.28 90 LEU A C 1
ATOM 698 O O . LEU A 1 90 ? -5.682 39.930 -8.683 1.00 51.28 90 LEU A O 1
ATOM 702 N N . VAL A 1 91 ? -5.546 38.170 -7.301 1.00 49.66 91 VAL A N 1
ATOM 703 C CA . VAL A 1 91 ? -6.285 38.793 -6.182 1.00 49.66 91 VAL A CA 1
ATOM 704 C C . VAL A 1 91 ? -5.521 39.975 -5.568 1.00 49.66 91 VAL A C 1
ATOM 706 O O . VAL A 1 91 ? -6.140 40.932 -5.105 1.00 49.66 91 VAL A O 1
ATOM 709 N N . ALA A 1 92 ? -4.187 39.938 -5.574 1.00 49.06 92 ALA A N 1
ATOM 710 C CA . ALA A 1 92 ? -3.327 41.015 -5.085 1.00 49.06 92 ALA A CA 1
ATOM 711 C C . ALA A 1 92 ? -3.116 42.153 -6.103 1.00 49.06 92 ALA A C 1
ATOM 713 O O . ALA A 1 92 ? -2.452 43.130 -5.765 1.00 49.06 92 ALA A O 1
ATOM 714 N N . GLY A 1 93 ? -3.674 42.046 -7.317 1.00 53.53 93 GLY A N 1
ATOM 715 C CA . GLY A 1 93 ? -3.561 43.067 -8.362 1.00 53.53 93 GLY A CA 1
ATOM 716 C C . GLY A 1 93 ? -2.202 43.107 -9.068 1.00 53.53 93 GLY A C 1
ATOM 717 O O . GLY A 1 93 ? -1.866 44.126 -9.668 1.00 53.53 93 GLY A O 1
ATOM 718 N N . VAL A 1 94 ? -1.416 42.025 -9.003 1.00 54.00 94 VAL A N 1
ATOM 719 C CA . VAL A 1 94 ? -0.112 41.938 -9.677 1.00 54.00 94 VAL A CA 1
ATOM 720 C C . VAL A 1 94 ? -0.336 41.722 -11.183 1.00 54.00 94 VAL A C 1
ATOM 722 O O . VAL A 1 94 ? -1.021 40.766 -11.546 1.00 54.00 94 VAL A O 1
ATOM 725 N N . PRO A 1 95 ? 0.223 42.558 -12.080 1.00 56.38 95 PRO A N 1
ATOM 726 C CA . PRO A 1 95 ? 0.084 42.374 -13.526 1.00 56.38 95 PRO A CA 1
ATOM 727 C C . PRO A 1 95 ? 0.834 41.126 -14.024 1.00 56.38 95 PRO A C 1
ATOM 729 O O . PRO A 1 95 ? 2.045 41.016 -13.813 1.00 56.38 95 PRO A O 1
ATOM 732 N N . ILE A 1 96 ? 0.132 40.215 -14.712 1.00 57.47 96 ILE A N 1
ATOM 733 C CA . ILE A 1 96 ? 0.676 38.948 -15.239 1.00 57.47 96 ILE A CA 1
ATOM 734 C C . ILE A 1 96 ? 0.351 38.815 -16.725 1.00 57.47 96 ILE A C 1
ATOM 736 O O . ILE A 1 96 ? -0.794 39.019 -17.134 1.00 57.47 96 ILE A O 1
ATOM 740 N N . VAL A 1 97 ? 1.343 38.413 -17.515 1.00 61.00 97 VAL A N 1
ATOM 741 C CA . VAL A 1 97 ? 1.173 38.059 -18.928 1.00 61.00 97 VAL A CA 1
ATOM 742 C C . VAL A 1 97 ? 1.673 36.634 -19.153 1.00 61.00 97 VAL A C 1
ATOM 744 O O . VAL A 1 97 ? 2.731 36.263 -18.645 1.00 61.00 97 VAL A O 1
ATOM 747 N N . VAL A 1 98 ? 0.911 35.835 -19.901 1.00 55.72 98 VAL A N 1
ATOM 748 C CA . VAL A 1 98 ? 1.293 34.466 -20.267 1.00 55.72 98 VAL A CA 1
ATOM 749 C C . VAL A 1 98 ? 2.037 34.510 -21.594 1.00 55.72 98 VAL A C 1
ATOM 751 O O . VAL A 1 98 ? 1.499 35.012 -22.577 1.00 55.72 98 VAL A O 1
ATOM 754 N N . GLY A 1 99 ? 3.273 34.019 -21.611 1.00 57.84 99 GLY A N 1
ATOM 755 C CA . GLY A 1 99 ? 4.140 33.981 -22.786 1.00 57.84 99 GLY A CA 1
ATOM 756 C C . GLY A 1 99 ? 4.569 32.562 -23.162 1.00 57.84 99 GLY A C 1
ATOM 757 O O . GLY A 1 99 ? 4.143 31.581 -22.552 1.00 57.84 99 GLY A O 1
ATOM 758 N N . GLY A 1 100 ? 5.433 32.472 -24.174 1.00 57.16 100 GLY A N 1
ATOM 759 C CA . GLY A 1 100 ? 5.996 31.209 -24.660 1.00 57.16 100 GLY A CA 1
ATOM 760 C C . GLY A 1 100 ? 5.032 30.379 -25.511 1.00 57.16 100 GLY A C 1
ATOM 761 O O . GLY A 1 100 ? 4.015 30.869 -26.005 1.00 57.16 100 GLY A O 1
ATOM 762 N N . GLU A 1 101 ? 5.366 29.103 -25.681 1.00 51.94 101 GLU A N 1
ATOM 763 C CA . GLU A 1 101 ? 4.615 28.136 -26.492 1.00 51.94 101 GLU A CA 1
ATOM 764 C C . GLU A 1 101 ? 3.190 27.909 -25.966 1.00 51.94 101 GLU A C 1
ATOM 766 O O . GLU A 1 101 ? 2.258 27.681 -26.737 1.00 51.94 101 GLU A O 1
ATOM 771 N N . PHE A 1 102 ? 2.977 28.089 -24.661 1.00 55.41 102 PHE A N 1
ATOM 772 C CA . PHE A 1 102 ? 1.656 27.999 -24.038 1.00 55.41 102 PHE A CA 1
ATOM 773 C C . PHE A 1 102 ? 0.678 29.076 -24.511 1.00 55.41 102 PHE A C 1
ATOM 775 O O . PHE A 1 102 ? -0.494 28.785 -24.749 1.00 55.41 102 PHE A O 1
ATOM 782 N N . ALA A 1 103 ? 1.149 30.305 -24.734 1.00 53.75 103 ALA A N 1
ATOM 783 C CA . ALA A 1 103 ? 0.311 31.360 -25.301 1.00 53.75 103 ALA A CA 1
ATOM 784 C C . ALA A 1 103 ? -0.129 31.032 -26.741 1.00 53.75 103 ALA A C 1
ATOM 786 O O . ALA A 1 103 ? -1.240 31.379 -27.141 1.00 53.75 103 ALA A O 1
ATOM 787 N N . ALA A 1 104 ? 0.711 30.320 -27.498 1.00 51.03 104 ALA A N 1
ATOM 788 C CA . ALA A 1 104 ? 0.385 29.869 -28.845 1.00 51.03 104 ALA A CA 1
ATOM 789 C C . ALA A 1 104 ? -0.591 28.681 -28.850 1.00 51.03 104 ALA A C 1
ATOM 791 O O . ALA A 1 104 ? -1.533 28.676 -29.646 1.00 51.03 104 ALA A O 1
ATOM 792 N N . GLY A 1 105 ? -0.447 27.741 -27.911 1.00 52.22 105 GLY A N 1
ATOM 793 C CA . GLY A 1 105 ? -1.417 26.663 -27.690 1.00 52.22 105 GLY A CA 1
ATOM 794 C C . GLY A 1 105 ? -2.826 27.184 -27.382 1.00 52.22 105 GLY A C 1
ATOM 795 O O . GLY A 1 105 ? -3.798 26.725 -27.980 1.00 52.22 105 GLY A O 1
ATOM 796 N N . LEU A 1 106 ? -2.944 28.222 -26.541 1.00 50.53 106 LEU A N 1
ATOM 797 C CA . LEU A 1 106 ? -4.229 28.873 -26.228 1.00 50.53 106 LEU A CA 1
ATOM 798 C C . LEU A 1 106 ? -4.906 29.534 -27.440 1.00 50.53 106 LEU A C 1
ATOM 800 O O . LEU A 1 106 ? -6.119 29.727 -27.434 1.00 50.53 106 LEU A O 1
ATOM 804 N N . GLN A 1 107 ? -4.146 29.868 -28.484 1.00 48.00 107 GLN A N 1
ATOM 805 C CA . GLN A 1 107 ? -4.669 30.420 -29.738 1.00 48.00 107 GLN A CA 1
ATOM 806 C C . GLN A 1 107 ? -4.896 29.345 -30.813 1.00 48.00 107 GLN A C 1
ATOM 808 O O . GLN A 1 107 ? -5.104 29.667 -31.983 1.00 48.00 107 GLN A O 1
ATOM 813 N N . GLY A 1 108 ? -4.867 28.064 -30.428 1.00 45.84 108 GLY A N 1
ATOM 814 C CA . GLY A 1 108 ? -5.136 26.938 -31.318 1.00 45.84 108 GLY A CA 1
ATOM 815 C C . GLY A 1 108 ? -3.955 26.548 -32.208 1.00 45.84 108 GLY A C 1
ATOM 816 O O . GLY A 1 108 ? -4.150 25.838 -33.197 1.00 45.84 108 GLY A O 1
ATOM 817 N N . VAL A 1 109 ? -2.732 26.992 -31.890 1.00 47.03 109 VAL A N 1
ATOM 818 C CA . VAL A 1 109 ? -1.526 26.480 -32.552 1.00 47.03 109 VAL A CA 1
ATOM 819 C C . VAL A 1 109 ? -1.233 25.086 -31.982 1.00 47.03 109 VAL A C 1
ATOM 821 O O . VAL A 1 109 ? -1.055 24.962 -30.772 1.00 47.03 109 VAL A O 1
ATOM 824 N N . PRO A 1 110 ? -1.188 24.026 -32.811 1.00 45.16 110 PRO A N 1
ATOM 825 C CA . PRO A 1 110 ? -0.978 22.667 -32.327 1.00 45.16 110 PRO A CA 1
ATOM 826 C C . PRO A 1 110 ? 0.476 22.504 -31.877 1.00 45.16 110 PRO A C 1
ATOM 828 O O . PRO A 1 110 ? 1.381 22.445 -32.713 1.00 45.16 110 PRO A O 1
ATOM 831 N N . ILE A 1 111 ? 0.679 22.479 -30.562 1.00 49.72 111 ILE A N 1
ATOM 832 C CA . ILE A 1 111 ? 1.976 22.328 -29.899 1.00 49.72 111 ILE A CA 1
ATOM 833 C C . ILE A 1 111 ? 1.862 21.140 -28.941 1.00 49.72 111 ILE A C 1
ATOM 835 O O . ILE A 1 111 ? 0.954 21.099 -28.112 1.00 49.72 111 ILE A O 1
ATOM 839 N N . GLU A 1 112 ? 2.759 20.168 -29.094 1.00 40.78 112 GLU A N 1
ATOM 840 C CA . GLU A 1 112 ? 2.881 18.992 -28.228 1.00 40.78 112 GLU A CA 1
ATOM 841 C C . GLU A 1 112 ? 3.730 19.386 -27.009 1.00 40.78 112 GLU A C 1
ATOM 843 O O . GLU A 1 112 ? 4.936 19.553 -27.137 1.00 40.78 112 GLU A O 1
ATOM 848 N N . ASP A 1 113 ? 3.088 19.587 -25.854 1.00 46.62 113 ASP A N 1
ATOM 849 C CA . ASP A 1 113 ? 3.681 19.988 -24.560 1.00 46.62 113 ASP A CA 1
ATOM 850 C C . ASP A 1 113 ? 4.214 21.433 -24.446 1.00 46.62 113 ASP A C 1
ATOM 852 O O . ASP A 1 113 ? 5.404 21.661 -24.229 1.00 46.62 113 ASP A O 1
ATOM 856 N N . PRO A 1 114 ? 3.330 22.447 -24.505 1.00 53.44 114 PRO A N 1
ATOM 857 C CA . PRO A 1 114 ? 3.752 23.837 -24.395 1.00 53.44 114 PRO A CA 1
ATOM 858 C C . PRO A 1 114 ? 4.334 24.185 -23.012 1.00 53.44 114 PRO A C 1
ATOM 860 O O . PRO A 1 114 ? 3.643 24.104 -21.992 1.00 53.44 114 PRO A O 1
ATOM 863 N N . GLU A 1 115 ? 5.573 24.687 -22.974 1.00 52.88 115 GLU A N 1
ATOM 864 C CA . GLU A 1 115 ? 6.165 25.226 -21.743 1.00 52.88 115 GLU A CA 1
ATOM 865 C C . GLU A 1 115 ? 5.450 26.529 -21.331 1.00 52.88 115 GLU A C 1
ATOM 867 O O . GLU A 1 115 ? 5.337 27.483 -22.113 1.00 52.88 115 GLU A O 1
ATOM 872 N N . MET A 1 116 ? 4.949 26.589 -20.089 1.00 56.22 116 MET A N 1
ATOM 873 C CA . MET A 1 116 ? 4.232 27.764 -19.590 1.00 56.22 116 MET A CA 1
ATOM 874 C C . MET A 1 116 ? 5.182 28.764 -18.927 1.00 56.22 116 MET A C 1
ATOM 876 O O . MET A 1 116 ? 5.729 28.520 -17.846 1.00 56.22 116 MET A O 1
ATOM 880 N N . VAL A 1 117 ? 5.307 29.935 -19.551 1.00 56.09 117 VAL A N 1
ATOM 881 C CA . VAL A 1 117 ? 6.127 31.045 -19.057 1.00 56.09 117 VAL A CA 1
ATOM 882 C C . VAL A 1 117 ? 5.223 32.189 -18.606 1.00 56.09 117 VAL A C 1
ATOM 884 O O . VAL A 1 117 ? 4.393 32.686 -19.367 1.00 56.09 117 VAL A O 1
ATOM 887 N N . LEU A 1 118 ? 5.384 32.632 -17.359 1.00 57.16 118 LEU A N 1
ATOM 888 C CA . LEU A 1 118 ? 4.693 33.802 -16.818 1.00 57.16 118 LEU A CA 1
ATOM 889 C C . LEU A 1 118 ? 5.652 34.986 -16.741 1.00 57.16 118 LEU A C 1
ATOM 891 O O . LEU A 1 118 ? 6.672 34.929 -16.058 1.00 57.16 118 LEU A O 1
ATOM 895 N N . HIS A 1 119 ? 5.287 36.090 -17.384 1.00 55.97 119 HIS A N 1
ATOM 896 C CA . HIS A 1 119 ? 5.990 37.360 -17.253 1.00 55.97 119 HIS A CA 1
ATOM 897 C C . HIS A 1 119 ? 5.316 38.199 -16.165 1.00 55.97 119 HIS A C 1
ATOM 899 O O . HIS A 1 119 ? 4.120 38.497 -16.250 1.00 55.97 119 HIS A O 1
ATOM 905 N N . LEU A 1 120 ? 6.086 38.588 -15.146 1.00 57.59 120 LEU A N 1
ATOM 906 C CA . LEU A 1 120 ? 5.620 39.406 -14.025 1.00 57.59 120 LEU A CA 1
ATOM 907 C C . LEU A 1 120 ? 6.342 40.750 -14.000 1.00 57.59 120 LEU A C 1
ATOM 909 O O . LEU A 1 120 ? 7.572 40.799 -14.058 1.00 57.59 120 LEU A O 1
ATOM 913 N N . ARG A 1 121 ? 5.584 41.841 -13.847 1.00 58.00 121 ARG A N 1
ATOM 914 C CA . ARG A 1 121 ? 6.164 43.186 -13.741 1.00 58.00 121 ARG A CA 1
ATOM 915 C C . ARG A 1 121 ? 6.623 43.504 -12.318 1.00 58.00 121 ARG A C 1
ATOM 917 O O . ARG A 1 121 ? 5.834 43.410 -11.380 1.00 58.00 121 ARG A O 1
ATOM 924 N N . LEU A 1 122 ? 7.861 43.973 -12.161 1.00 46.50 122 LEU A N 1
ATOM 925 C CA . LEU A 1 122 ? 8.522 44.127 -10.858 1.00 46.50 122 LEU A CA 1
ATOM 926 C C . LEU A 1 122 ? 8.066 45.309 -9.991 1.00 46.50 122 LEU A C 1
ATOM 928 O O . LEU A 1 122 ? 8.463 45.394 -8.828 1.00 46.50 122 LEU A O 1
ATOM 932 N N . ALA A 1 123 ? 7.232 46.212 -10.517 1.00 51.62 123 ALA A N 1
ATOM 933 C CA . ALA A 1 123 ? 6.801 47.424 -9.811 1.00 51.62 123 ALA A CA 1
ATOM 934 C C . ALA A 1 123 ? 6.064 47.150 -8.477 1.00 51.62 123 ALA A C 1
ATOM 936 O O . ALA A 1 123 ? 5.889 48.072 -7.681 1.00 51.62 123 ALA A O 1
ATOM 937 N N . ASP A 1 124 ? 5.671 45.898 -8.205 1.00 54.28 124 ASP A N 1
ATOM 938 C CA . ASP A 1 124 ? 5.008 45.483 -6.965 1.00 54.28 124 ASP A CA 1
ATOM 939 C C . ASP A 1 124 ? 5.618 44.215 -6.325 1.00 54.28 124 ASP A C 1
ATOM 941 O O . ASP A 1 124 ? 4.928 43.269 -5.931 1.00 54.28 124 ASP A O 1
ATOM 945 N N . LEU A 1 125 ? 6.951 44.192 -6.184 1.00 54.12 125 LEU A N 1
ATOM 946 C CA . LEU A 1 125 ? 7.699 43.107 -5.522 1.00 54.12 125 LEU A CA 1
ATOM 947 C C . LEU A 1 125 ? 7.175 42.804 -4.099 1.00 54.12 125 LEU A C 1
ATOM 949 O O . LEU A 1 125 ? 7.142 41.657 -3.652 1.00 54.12 125 LEU A O 1
ATOM 953 N N . LYS A 1 126 ? 6.679 43.829 -3.388 1.00 54.50 126 LYS A N 1
ATOM 954 C CA . LYS A 1 126 ? 6.073 43.675 -2.053 1.00 54.50 126 LYS A CA 1
ATOM 955 C C . LYS A 1 126 ? 4.718 42.961 -2.096 1.00 54.50 126 LYS A C 1
ATOM 957 O O . LYS A 1 126 ? 4.430 42.199 -1.170 1.00 54.50 126 LYS A O 1
ATOM 962 N N . ALA A 1 127 ? 3.878 43.175 -3.114 1.00 56.03 127 ALA A N 1
ATOM 963 C CA . ALA A 1 127 ? 2.673 42.365 -3.300 1.00 56.03 127 ALA A CA 1
ATOM 964 C C . ALA A 1 127 ? 3.017 40.933 -3.704 1.00 56.03 127 ALA A C 1
ATOM 966 O O . ALA A 1 127 ? 2.435 40.008 -3.140 1.00 56.03 127 ALA A O 1
ATOM 967 N N . PHE A 1 128 ? 4.014 40.733 -4.568 1.00 56.09 128 PHE A N 1
ATOM 968 C CA . PHE A 1 128 ? 4.457 39.391 -4.947 1.00 56.09 128 PHE A CA 1
ATOM 969 C C . PHE A 1 128 ? 5.002 38.592 -3.749 1.00 56.09 128 PHE A C 1
ATOM 971 O O . PHE A 1 128 ? 4.628 37.439 -3.546 1.00 56.09 128 PHE A O 1
ATOM 978 N N . HIS A 1 129 ? 5.767 39.214 -2.847 1.00 57.75 129 HIS A N 1
ATOM 979 C CA . HIS A 1 129 ? 6.208 38.540 -1.616 1.00 57.75 129 HIS A CA 1
ATOM 980 C C . HIS A 1 129 ? 5.040 38.179 -0.690 1.00 57.75 129 HIS A C 1
ATOM 982 O O . HIS A 1 129 ? 5.059 37.129 -0.045 1.00 57.75 129 HIS A O 1
ATOM 988 N N . ARG A 1 130 ? 3.983 39.003 -0.634 1.00 58.44 130 ARG A N 1
ATOM 989 C CA . ARG A 1 130 ? 2.755 38.646 0.098 1.00 58.44 130 ARG A CA 1
ATOM 990 C C . ARG A 1 130 ? 2.048 37.450 -0.536 1.00 58.44 130 ARG A C 1
ATOM 992 O O . ARG A 1 130 ? 1.571 36.593 0.203 1.00 58.44 130 ARG A O 1
ATOM 999 N N . VAL A 1 131 ? 2.014 37.369 -1.864 1.00 53.62 131 VAL A N 1
ATOM 1000 C CA . VAL A 1 131 ? 1.436 36.251 -2.629 1.00 53.62 131 VAL A CA 1
ATOM 1001 C C . VAL A 1 131 ? 2.168 34.950 -2.314 1.00 53.62 131 VAL A C 1
ATOM 1003 O O . VAL A 1 131 ? 1.532 33.997 -1.877 1.00 53.62 131 VAL A O 1
ATOM 1006 N N . VAL A 1 132 ? 3.499 34.935 -2.421 1.00 52.62 132 VAL A N 1
ATOM 1007 C CA . VAL A 1 132 ? 4.345 33.761 -2.136 1.00 52.62 132 VAL A CA 1
ATOM 1008 C C . VAL A 1 132 ? 4.199 33.308 -0.678 1.00 52.62 132 VAL A C 1
ATOM 1010 O O . VAL A 1 132 ? 3.988 32.126 -0.399 1.00 52.62 132 VAL A O 1
ATOM 1013 N N . ARG A 1 133 ? 4.212 34.254 0.271 1.00 54.25 133 ARG A N 1
ATOM 1014 C CA . ARG A 1 133 ? 4.058 33.959 1.706 1.00 54.25 133 ARG A CA 1
ATOM 1015 C C . ARG A 1 133 ? 2.673 33.402 2.052 1.00 54.25 133 ARG A C 1
ATOM 1017 O O . ARG A 1 133 ? 2.555 32.548 2.928 1.00 54.25 133 ARG A O 1
ATOM 1024 N N . THR A 1 134 ? 1.634 33.865 1.357 1.00 49.47 134 THR A N 1
ATOM 1025 C CA . THR A 1 134 ? 0.251 33.380 1.510 1.00 49.47 134 THR A CA 1
ATOM 1026 C C . THR A 1 134 ? 0.061 32.014 0.840 1.00 49.47 134 THR A C 1
ATOM 1028 O O . THR A 1 134 ? -0.664 31.167 1.356 1.00 49.47 134 THR A O 1
ATOM 1031 N N . ALA A 1 135 ? 0.765 31.771 -0.268 1.00 47.59 135 ALA A N 1
ATOM 1032 C CA . ALA A 1 135 ? 0.727 30.539 -1.050 1.00 47.59 135 ALA A CA 1
ATOM 1033 C C . ALA A 1 135 ? 1.457 29.344 -0.398 1.00 47.59 135 ALA A C 1
ATOM 1035 O O . ALA A 1 135 ? 1.175 28.197 -0.752 1.00 47.59 135 ALA A O 1
ATOM 1036 N N . ARG A 1 136 ? 2.365 29.585 0.566 1.00 51.06 136 ARG A N 1
ATOM 1037 C CA . ARG A 1 136 ? 3.222 28.562 1.210 1.00 51.06 136 ARG A CA 1
ATOM 1038 C C . ARG A 1 136 ? 3.967 27.675 0.189 1.00 51.06 136 ARG A C 1
ATOM 1040 O O . ARG A 1 136 ? 3.903 26.451 0.283 1.00 51.06 136 ARG A O 1
ATOM 1047 N N . CYS A 1 137 ? 4.628 28.282 -0.795 1.00 49.88 137 CYS A N 1
ATOM 1048 C CA . CYS A 1 137 ? 5.438 27.596 -1.813 1.00 49.88 137 CYS A CA 1
ATOM 1049 C C . CYS A 1 137 ? 6.932 27.951 -1.689 1.00 49.88 137 CYS A C 1
ATOM 1051 O O . CYS A 1 137 ? 7.255 29.072 -1.297 1.00 49.88 137 CYS A O 1
ATOM 1053 N N . SER A 1 138 ? 7.821 27.021 -2.053 1.00 51.59 138 SER A N 1
ATOM 1054 C CA . SER A 1 138 ? 9.271 27.260 -2.161 1.00 51.59 138 SER A CA 1
ATOM 1055 C C . SER A 1 138 ? 9.612 27.815 -3.551 1.00 51.59 138 SER A C 1
ATOM 1057 O O . SER A 1 138 ? 9.096 27.311 -4.549 1.00 51.59 138 SER A O 1
ATOM 1059 N N . LEU A 1 139 ? 10.452 28.852 -3.620 1.00 51.66 139 LEU A N 1
ATOM 1060 C CA . LEU A 1 139 ? 10.959 29.450 -4.863 1.00 51.66 139 LEU A CA 1
ATOM 1061 C C . LEU A 1 139 ? 12.444 29.121 -5.013 1.00 51.6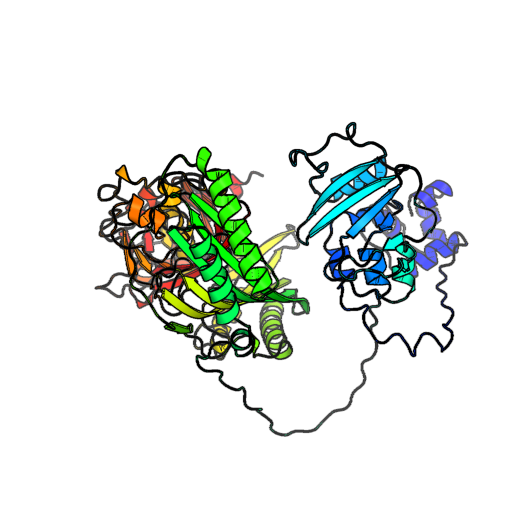6 139 LEU A C 1
ATOM 1063 O O . LEU A 1 139 ? 13.182 29.309 -4.052 1.00 51.66 139 LEU A O 1
ATOM 1067 N N . GLY A 1 140 ? 12.872 28.696 -6.204 1.00 51.53 140 GLY A N 1
ATOM 1068 C CA . GLY A 1 140 ? 14.288 28.530 -6.546 1.00 51.53 140 GLY A CA 1
ATOM 1069 C C . GLY A 1 140 ? 14.674 29.318 -7.800 1.00 51.53 140 GLY A C 1
ATOM 1070 O O . GLY A 1 140 ? 13.820 29.608 -8.642 1.00 51.53 140 GLY A O 1
ATOM 1071 N N . VAL A 1 141 ? 15.959 29.657 -7.933 1.00 49.38 141 VAL A N 1
ATOM 1072 C CA . VAL A 1 141 ? 16.543 30.156 -9.191 1.00 49.38 141 VAL A CA 1
ATOM 1073 C C . VAL A 1 141 ? 16.960 28.956 -10.039 1.00 49.38 141 VAL A C 1
ATOM 1075 O O . VAL A 1 141 ? 17.463 27.957 -9.519 1.00 49.38 141 VAL A O 1
ATOM 1078 N N . LEU A 1 142 ? 16.746 29.033 -11.352 1.00 40.53 142 LEU A N 1
ATOM 1079 C CA . LEU A 1 142 ? 17.149 27.972 -12.273 1.00 40.53 142 LEU A CA 1
ATOM 1080 C C . LEU A 1 142 ? 18.673 27.729 -12.173 1.00 40.53 142 LEU A C 1
ATOM 1082 O O . LEU A 1 142 ? 19.466 28.603 -12.517 1.00 40.53 142 LEU A O 1
ATOM 1086 N N . GLY A 1 143 ? 19.081 26.544 -11.702 1.00 45.22 143 GLY A N 1
ATOM 1087 C CA . GLY A 1 143 ? 20.493 26.145 -11.578 1.00 45.22 143 GLY A CA 1
ATOM 1088 C C . GLY A 1 143 ? 21.097 26.179 -10.165 1.00 45.22 143 GLY A C 1
ATOM 1089 O O . GLY A 1 143 ? 22.281 25.873 -10.028 1.00 45.22 143 GLY A O 1
ATOM 1090 N N . SER A 1 144 ? 20.326 26.490 -9.115 1.00 41.75 144 SER A N 1
ATOM 1091 C CA . SER A 1 144 ? 20.763 26.397 -7.708 1.00 41.75 144 SER A CA 1
ATOM 1092 C C . SER A 1 144 ? 19.853 25.497 -6.851 1.00 41.75 144 SER A C 1
ATOM 1094 O O . SER A 1 144 ? 18.761 25.117 -7.270 1.00 41.75 144 SER A O 1
ATOM 1096 N N . SER A 1 145 ? 20.327 25.136 -5.649 1.00 40.94 145 SER A N 1
ATOM 1097 C CA . SER A 1 145 ? 19.585 24.412 -4.594 1.00 40.94 145 SER A CA 1
ATOM 1098 C C . SER A 1 145 ? 18.198 25.031 -4.332 1.00 40.94 145 SER A C 1
ATOM 1100 O O . SER A 1 145 ? 18.068 26.253 -4.352 1.00 40.94 145 SER A O 1
ATOM 1102 N N . LEU A 1 146 ? 17.174 24.203 -4.070 1.00 49.44 146 LEU A N 1
ATOM 1103 C CA . LEU A 1 146 ? 15.777 24.592 -3.768 1.00 49.44 146 LEU A CA 1
ATOM 1104 C C . LEU A 1 146 ? 15.599 25.179 -2.346 1.00 49.44 146 LEU A C 1
ATOM 1106 O O . LEU A 1 146 ? 14.590 24.925 -1.682 1.00 49.44 146 LEU A O 1
ATOM 1110 N N . ASP A 1 147 ? 16.574 25.943 -1.863 1.00 43.75 147 ASP A N 1
ATOM 1111 C CA . ASP A 1 147 ? 16.456 26.675 -0.603 1.00 43.75 147 ASP A CA 1
ATOM 1112 C C . ASP A 1 147 ? 15.554 27.912 -0.789 1.00 43.75 147 ASP A C 1
ATOM 1114 O O . ASP A 1 147 ? 15.538 28.506 -1.870 1.00 43.75 147 ASP A O 1
ATOM 1118 N N . PRO A 1 148 ? 14.759 28.310 0.223 1.00 50.09 148 PRO A N 1
ATOM 1119 C CA . PRO A 1 148 ? 13.917 29.498 0.125 1.00 50.09 148 PRO A CA 1
ATOM 1120 C C . PRO A 1 148 ? 14.777 30.759 -0.055 1.00 50.09 148 PRO A C 1
ATOM 1122 O O . PRO A 1 148 ? 15.555 31.099 0.830 1.00 50.09 148 PRO A O 1
ATOM 1125 N N . LEU A 1 149 ? 14.605 31.449 -1.189 1.00 48.00 149 LEU A N 1
ATOM 1126 C CA . LEU A 1 149 ? 15.300 32.706 -1.499 1.00 48.00 149 LEU A CA 1
ATOM 1127 C C . LEU A 1 149 ? 14.953 33.811 -0.496 1.00 48.00 149 LEU A C 1
ATOM 1129 O O . LEU A 1 149 ? 13.773 34.039 -0.195 1.00 48.00 149 LEU A O 1
ATOM 1133 N N . GLU A 1 150 ? 15.967 34.548 -0.043 1.00 53.19 150 GLU A N 1
ATOM 1134 C CA . GLU A 1 150 ? 15.749 35.751 0.758 1.00 53.19 150 GLU A CA 1
ATOM 1135 C C . GLU A 1 150 ? 15.274 36.911 -0.147 1.00 53.19 150 GLU A C 1
ATOM 1137 O O . GLU A 1 150 ? 15.698 37.023 -1.302 1.00 53.19 150 GLU A O 1
ATOM 1142 N N . PRO A 1 151 ? 14.398 37.818 0.337 1.00 50.50 151 PRO A N 1
ATOM 1143 C CA . PRO A 1 151 ? 13.814 38.918 -0.445 1.00 50.50 151 PRO A CA 1
ATOM 1144 C C . PRO A 1 151 ? 14.795 39.802 -1.229 1.00 50.50 151 PRO A C 1
ATOM 1146 O O . PRO A 1 151 ? 14.387 40.497 -2.157 1.00 50.50 151 PRO A O 1
ATOM 1149 N N . GLU A 1 152 ? 16.054 39.827 -0.808 1.00 54.12 152 GLU A N 1
ATOM 1150 C CA . GLU A 1 152 ? 17.130 40.669 -1.332 1.00 54.12 152 GLU A CA 1
ATOM 1151 C C . GLU A 1 152 ? 17.843 40.035 -2.543 1.00 54.12 152 GLU A C 1
ATOM 1153 O O . GLU A 1 152 ? 18.563 40.728 -3.259 1.00 54.12 152 GLU A O 1
ATOM 1158 N N . GLU A 1 153 ? 17.609 38.744 -2.808 1.00 53.06 153 GLU A N 1
ATOM 1159 C CA . GLU A 1 153 ? 18.259 37.960 -3.871 1.00 53.06 153 GLU A CA 1
ATOM 1160 C C . GLU A 1 153 ? 17.484 37.987 -5.206 1.00 53.06 153 GLU A C 1
ATOM 1162 O O . GLU A 1 153 ? 17.976 37.531 -6.238 1.00 53.06 153 GLU A O 1
ATOM 1167 N N . ILE A 1 154 ? 16.271 38.552 -5.210 1.00 59.25 154 ILE A N 1
ATOM 1168 C CA . ILE A 1 154 ? 15.363 38.597 -6.363 1.00 59.25 154 ILE A CA 1
ATOM 1169 C C . ILE A 1 154 ? 15.524 39.935 -7.103 1.00 59.25 154 ILE A C 1
ATOM 1171 O O . ILE A 1 154 ? 15.196 40.994 -6.566 1.00 59.25 154 ILE A O 1
ATOM 1175 N N . THR A 1 155 ? 15.991 39.901 -8.357 1.00 57.12 155 THR A N 1
ATOM 1176 C CA . THR A 1 155 ? 16.259 41.106 -9.167 1.00 57.12 155 THR A CA 1
ATOM 1177 C C . THR A 1 155 ? 15.568 41.061 -10.536 1.00 57.12 155 THR A C 1
ATOM 1179 O O . THR A 1 155 ? 15.027 40.039 -10.958 1.00 57.12 155 THR A O 1
ATOM 1182 N N . ILE A 1 156 ? 15.524 42.201 -11.236 1.00 57.09 156 ILE A N 1
ATOM 1183 C CA . ILE A 1 156 ? 14.982 42.271 -12.603 1.00 57.09 156 ILE A CA 1
ATOM 1184 C C . ILE A 1 156 ? 15.843 41.401 -13.526 1.00 57.09 156 ILE A C 1
ATOM 1186 O O . ILE A 1 156 ? 17.063 41.539 -13.537 1.00 57.09 156 ILE A O 1
ATOM 1190 N N . GLY A 1 157 ? 15.205 40.528 -14.308 1.00 54.41 157 GLY A N 1
ATOM 1191 C CA . GLY A 1 157 ? 15.875 39.551 -15.168 1.00 54.41 157 GLY A CA 1
ATOM 1192 C C . GLY A 1 157 ? 16.101 38.184 -14.516 1.00 54.41 157 GLY A C 1
ATOM 1193 O O . GLY A 1 157 ? 16.581 37.278 -15.190 1.00 54.41 157 GLY A O 1
ATOM 1194 N N . SER A 1 158 ? 15.739 38.000 -13.240 1.00 59.50 158 SER A N 1
ATOM 1195 C CA . SER A 1 158 ? 15.752 36.677 -12.613 1.00 59.50 158 SER A CA 1
ATOM 1196 C C . SER A 1 158 ? 14.678 35.763 -13.218 1.00 59.50 158 SER A C 1
ATOM 1198 O O . SER A 1 158 ? 13.500 36.128 -13.289 1.00 59.50 158 SER A O 1
ATOM 1200 N N . GLU A 1 159 ? 15.085 34.552 -13.603 1.00 60.22 159 GLU A N 1
ATOM 1201 C CA . GLU A 1 159 ? 14.185 33.436 -13.899 1.00 60.22 159 GLU A CA 1
ATOM 1202 C C . GLU A 1 159 ? 13.965 32.610 -12.634 1.00 60.22 159 GLU A C 1
ATOM 1204 O O . GLU A 1 159 ? 14.878 31.965 -12.112 1.00 60.22 159 GLU A O 1
ATOM 1209 N N . LEU A 1 160 ? 12.733 32.641 -12.142 1.00 61.53 160 LEU A N 1
ATOM 1210 C CA . LEU A 1 160 ? 12.311 31.888 -10.975 1.00 61.53 160 LEU A CA 1
ATOM 1211 C C . LEU A 1 160 ? 11.550 30.643 -11.413 1.00 61.53 160 LEU A C 1
ATOM 1213 O O . LEU A 1 160 ? 10.768 30.672 -12.365 1.00 61.53 160 LEU A O 1
ATOM 1217 N N . VAL A 1 161 ? 11.739 29.558 -10.671 1.00 56.50 161 VAL A N 1
ATOM 1218 C CA . VAL A 1 161 ? 11.023 28.306 -10.890 1.00 56.50 161 VAL A CA 1
ATOM 1219 C C . VAL A 1 161 ? 10.158 27.993 -9.684 1.00 56.50 161 VAL A C 1
ATOM 1221 O O . VAL A 1 161 ? 10.639 27.908 -8.553 1.00 56.50 161 VAL A O 1
ATOM 1224 N N . VAL A 1 162 ? 8.864 27.803 -9.938 1.00 55.91 162 VAL A N 1
ATOM 1225 C CA . VAL A 1 162 ? 7.906 27.313 -8.947 1.00 55.91 162 VAL A CA 1
ATOM 1226 C C . VAL A 1 162 ? 7.566 25.873 -9.288 1.00 55.91 162 VAL A C 1
ATOM 1228 O O . VAL A 1 162 ? 6.918 25.605 -10.299 1.00 55.91 162 VAL A O 1
ATOM 1231 N N . VAL A 1 163 ? 7.965 24.949 -8.418 1.00 48.47 163 VAL A N 1
ATOM 1232 C CA . VAL A 1 163 ? 7.554 23.545 -8.502 1.00 48.47 163 VAL A CA 1
ATOM 1233 C C . VAL A 1 163 ? 6.279 23.376 -7.684 1.00 48.47 163 VAL A C 1
ATOM 1235 O O . VAL A 1 163 ? 6.259 23.635 -6.479 1.00 48.47 163 VAL A O 1
ATOM 1238 N N . ALA A 1 164 ? 5.193 22.971 -8.332 1.00 45.91 164 ALA A N 1
ATOM 1239 C CA . ALA A 1 164 ? 3.912 22.739 -7.679 1.00 45.91 164 ALA A CA 1
ATOM 1240 C C . ALA A 1 164 ? 3.328 21.377 -8.078 1.00 45.91 164 ALA A C 1
ATOM 1242 O O . ALA A 1 164 ? 3.846 20.687 -8.949 1.00 45.91 164 ALA A O 1
ATOM 1243 N N . ILE A 1 165 ? 2.245 20.982 -7.401 1.00 37.84 165 ILE A N 1
ATOM 1244 C CA . ILE A 1 165 ? 1.646 19.633 -7.454 1.00 37.84 165 ILE A CA 1
ATOM 1245 C C . ILE A 1 165 ? 1.268 19.198 -8.885 1.00 37.84 165 ILE A C 1
ATOM 1247 O O . ILE A 1 165 ? 1.163 18.004 -9.146 1.00 37.84 165 ILE A O 1
ATOM 1251 N N . VAL A 1 166 ? 1.081 20.152 -9.803 1.00 36.28 166 VAL A N 1
ATOM 1252 C CA . VAL A 1 166 ? 0.565 19.930 -11.164 1.00 36.28 166 VAL A CA 1
ATOM 1253 C C . VAL A 1 166 ? 1.538 20.362 -12.274 1.00 36.28 166 VAL A C 1
ATOM 1255 O O . VAL A 1 166 ? 1.134 20.462 -13.428 1.00 36.28 166 VAL A O 1
ATOM 1258 N N . GLY A 1 167 ? 2.813 20.611 -11.943 1.00 45.97 167 GLY A N 1
ATOM 1259 C CA . GLY A 1 167 ? 3.856 20.967 -12.912 1.00 45.97 167 GLY A CA 1
ATOM 1260 C C . GLY A 1 167 ? 4.776 22.102 -12.454 1.00 45.97 167 GLY A C 1
ATOM 1261 O O . GLY A 1 167 ? 4.626 22.658 -11.359 1.00 45.97 167 GLY A O 1
ATOM 1262 N N . THR A 1 168 ? 5.739 22.440 -13.312 1.00 50.94 168 THR A N 1
ATOM 1263 C CA . THR A 1 168 ? 6.738 23.491 -13.079 1.00 50.94 168 THR A CA 1
ATOM 1264 C C . THR A 1 168 ? 6.340 24.768 -13.814 1.00 50.94 168 THR A C 1
ATOM 1266 O O . THR A 1 168 ? 6.081 24.734 -15.012 1.00 50.94 168 THR A O 1
ATOM 1269 N N . ILE A 1 169 ? 6.309 25.900 -13.110 1.00 54.38 169 ILE A N 1
ATOM 1270 C CA . ILE A 1 169 ? 6.031 27.218 -13.696 1.00 54.38 169 ILE A CA 1
ATOM 1271 C C . ILE A 1 169 ? 7.322 28.026 -13.723 1.00 54.38 169 ILE A C 1
ATOM 1273 O O . ILE A 1 169 ? 7.965 28.189 -12.681 1.00 54.38 169 ILE A O 1
ATOM 1277 N N . ARG A 1 170 ? 7.661 28.583 -14.889 1.00 59.53 170 ARG A N 1
ATOM 1278 C CA . ARG A 1 170 ? 8.757 29.549 -15.017 1.00 59.53 170 ARG A CA 1
ATOM 1279 C C . ARG A 1 170 ? 8.208 30.960 -14.946 1.00 59.53 170 ARG A C 1
ATOM 1281 O O . ARG A 1 170 ? 7.272 31.324 -15.655 1.00 59.53 170 ARG A O 1
ATOM 1288 N N . ILE A 1 171 ? 8.784 31.740 -14.049 1.00 62.75 171 ILE A N 1
ATOM 1289 C CA . ILE A 1 171 ? 8.419 33.123 -13.800 1.00 62.75 171 ILE A CA 1
ATOM 1290 C C . ILE A 1 171 ? 9.602 33.986 -14.210 1.00 62.75 171 ILE A C 1
ATOM 1292 O O . ILE A 1 171 ? 10.661 33.924 -13.587 1.00 62.75 171 ILE A O 1
ATOM 1296 N N . LEU A 1 172 ? 9.405 34.815 -15.229 1.00 58.44 172 LEU A N 1
ATOM 1297 C CA . LEU A 1 172 ? 10.381 35.815 -15.629 1.00 58.44 172 LEU A CA 1
ATOM 1298 C C . LEU A 1 172 ? 9.992 37.177 -15.054 1.00 58.44 172 LEU A C 1
ATOM 1300 O O . LEU A 1 172 ? 8.902 37.702 -15.304 1.00 58.44 172 LEU A O 1
ATOM 1304 N N . LEU A 1 173 ? 10.912 37.751 -14.290 1.00 58.69 173 LEU A N 1
ATOM 1305 C CA . LEU A 1 173 ? 10.761 39.049 -13.653 1.00 58.69 173 LEU A CA 1
ATOM 1306 C C . LEU A 1 173 ? 11.223 40.181 -14.581 1.00 58.69 173 LEU A C 1
ATOM 1308 O O . LEU A 1 173 ? 12.405 40.276 -14.908 1.00 58.69 173 LEU A O 1
ATOM 1312 N N . VAL A 1 174 ? 10.301 41.058 -14.989 1.00 55.66 174 VAL A N 1
ATOM 1313 C CA . VAL A 1 174 ? 10.549 42.124 -15.979 1.00 55.66 174 VAL A CA 1
ATOM 1314 C C . VAL A 1 174 ? 10.194 43.514 -15.439 1.00 55.66 174 VAL A C 1
ATOM 1316 O O . VAL A 1 174 ? 9.297 43.661 -14.612 1.00 55.66 174 VAL A O 1
ATOM 1319 N N . ASP A 1 175 ? 10.894 44.558 -15.891 1.00 46.09 175 ASP A N 1
ATOM 1320 C CA . ASP A 1 175 ? 10.641 45.946 -15.452 1.00 46.09 175 ASP A CA 1
ATOM 1321 C C . ASP A 1 175 ? 9.385 46.546 -16.115 1.00 46.09 175 ASP A C 1
ATOM 1323 O O . ASP A 1 175 ? 8.543 47.200 -15.491 1.00 46.09 175 ASP A O 1
ATOM 1327 N N . GLU A 1 176 ? 9.188 46.221 -17.391 1.00 55.41 176 GLU A N 1
ATOM 1328 C CA . GLU A 1 176 ? 7.988 46.529 -18.160 1.00 55.41 176 GLU A CA 1
ATOM 1329 C C . GLU A 1 176 ? 7.437 45.247 -18.779 1.00 55.41 176 GLU A C 1
ATOM 1331 O O . GLU A 1 176 ? 8.195 44.381 -19.218 1.00 55.41 176 GLU A O 1
ATOM 1336 N N . LEU A 1 177 ? 6.107 45.103 -18.793 1.00 54.28 177 LEU A N 1
ATOM 1337 C CA . LEU A 1 177 ? 5.486 43.977 -19.486 1.00 54.28 177 LEU A CA 1
ATOM 1338 C C . LEU A 1 177 ? 5.729 44.122 -20.991 1.00 54.28 177 LEU A C 1
ATOM 1340 O O . LEU A 1 177 ? 5.637 45.241 -21.504 1.00 54.28 177 LEU A O 1
ATOM 1344 N N . PRO A 1 178 ? 6.004 43.020 -21.707 1.00 50.97 178 PRO A N 1
ATOM 1345 C CA . PRO A 1 178 ? 6.212 43.074 -23.144 1.00 50.97 178 PRO A CA 1
ATOM 1346 C C . PRO A 1 178 ? 4.977 43.678 -23.821 1.00 50.97 178 PRO A C 1
ATOM 1348 O O . PRO A 1 178 ? 3.864 43.166 -23.703 1.00 50.97 178 PRO A O 1
ATOM 1351 N N . VAL A 1 179 ? 5.170 44.802 -24.513 1.00 43.53 179 VAL A N 1
ATOM 1352 C CA . VAL A 1 179 ? 4.114 45.442 -25.304 1.00 43.53 179 VAL A CA 1
ATOM 1353 C C . VAL A 1 179 ? 3.836 44.525 -26.482 1.00 43.53 179 VAL A C 1
ATOM 1355 O O . VAL A 1 179 ? 4.756 44.308 -27.268 1.00 43.53 179 VAL A O 1
ATOM 1358 N N . ALA A 1 180 ? 2.612 43.988 -26.561 1.00 45.59 180 ALA A N 1
ATOM 1359 C CA . ALA A 1 180 ? 2.125 43.033 -27.560 1.00 45.59 180 ALA A CA 1
ATOM 1360 C C . ALA A 1 180 ? 2.922 43.073 -28.875 1.00 45.59 180 ALA A C 1
ATOM 1362 O O . ALA A 1 180 ? 2.640 43.839 -29.797 1.00 45.59 180 ALA A O 1
ATOM 1363 N N . LYS A 1 181 ? 3.958 42.242 -28.934 1.00 42.28 181 LYS A N 1
ATOM 1364 C CA . LYS A 1 181 ? 4.753 41.973 -30.120 1.00 42.28 181 LYS A CA 1
ATOM 1365 C C . LYS A 1 181 ? 5.011 40.484 -30.100 1.00 42.28 181 LYS A C 1
ATOM 1367 O O . LYS A 1 181 ? 5.830 40.004 -29.329 1.00 42.28 181 LYS A O 1
ATOM 1372 N N . VAL A 1 182 ? 4.177 39.801 -30.875 1.00 44.22 182 VAL A N 1
ATOM 1373 C CA . VAL A 1 182 ? 4.538 38.676 -31.732 1.00 44.22 182 VAL A CA 1
ATOM 1374 C C . VAL A 1 182 ? 5.762 37.882 -31.260 1.00 44.22 182 VAL A C 1
ATOM 1376 O O . VAL A 1 182 ? 6.898 38.331 -31.414 1.00 44.22 182 VAL A O 1
ATOM 1379 N N . ILE A 1 183 ? 5.521 36.686 -30.727 1.00 42.38 183 ILE A N 1
ATOM 1380 C CA . ILE A 1 183 ? 6.562 35.679 -30.527 1.00 42.38 183 ILE A CA 1
ATOM 1381 C C . ILE A 1 183 ? 6.629 34.858 -31.816 1.00 42.38 183 ILE A C 1
ATOM 1383 O O . ILE A 1 183 ? 5.624 34.275 -32.226 1.00 42.38 183 ILE A O 1
ATOM 1387 N N . SER A 1 184 ? 7.790 34.833 -32.468 1.00 38.62 184 SER A N 1
ATOM 1388 C CA . SER A 1 184 ? 8.024 33.969 -33.624 1.00 38.62 184 SER A CA 1
ATOM 1389 C C . SER A 1 184 ? 8.346 32.561 -33.122 1.00 38.62 184 SER A C 1
ATOM 1391 O O . SER A 1 184 ? 9.408 32.338 -32.544 1.00 38.62 184 SER A O 1
ATOM 1393 N N . VAL A 1 185 ? 7.423 31.617 -33.309 1.00 42.75 185 VAL A N 1
ATOM 1394 C CA . VAL A 1 185 ? 7.622 30.211 -32.927 1.00 42.75 185 VAL A CA 1
ATOM 1395 C C . VAL A 1 185 ? 8.184 29.456 -34.135 1.00 42.75 185 VAL A C 1
ATOM 1397 O O . VAL A 1 185 ? 7.524 29.353 -35.175 1.00 42.75 185 VAL A O 1
ATOM 1400 N N . GLU A 1 186 ? 9.412 28.944 -34.030 1.00 42.19 186 GLU A N 1
ATOM 1401 C CA . GLU A 1 186 ? 9.975 28.033 -35.031 1.00 42.19 186 GLU A CA 1
ATOM 1402 C C . GLU A 1 186 ? 9.456 26.614 -34.780 1.00 42.19 186 GLU A C 1
ATOM 1404 O O . GLU A 1 186 ? 9.633 26.050 -33.703 1.00 42.19 186 GLU A O 1
ATOM 1409 N N . ARG A 1 187 ? 8.823 26.001 -35.788 1.00 42.12 187 ARG A N 1
ATOM 1410 C CA . ARG A 1 187 ? 8.486 24.572 -35.732 1.00 42.12 187 ARG A CA 1
ATOM 1411 C C . ARG A 1 187 ? 9.786 23.772 -35.733 1.00 42.12 187 ARG A C 1
ATOM 1413 O O . ARG A 1 187 ? 10.393 23.623 -36.790 1.00 42.12 187 ARG A O 1
ATOM 1420 N N . GLN A 1 188 ? 10.173 23.205 -34.594 1.00 38.62 188 GLN A N 1
ATOM 1421 C CA . GLN A 1 188 ? 11.438 22.471 -34.459 1.00 38.62 188 GLN A CA 1
ATOM 1422 C C . GLN A 1 188 ? 11.561 21.188 -35.311 1.00 38.62 188 GLN A C 1
ATOM 1424 O O . GLN A 1 188 ? 12.627 20.583 -35.324 1.00 38.62 188 GLN A O 1
ATOM 1429 N N . PHE A 1 189 ? 10.544 20.788 -36.089 1.00 35.97 189 PHE A N 1
ATOM 1430 C CA . PHE A 1 189 ? 10.569 19.520 -36.838 1.00 35.97 189 PHE A CA 1
ATOM 1431 C C . PHE A 1 189 ? 10.161 19.593 -38.318 1.00 35.97 189 PHE A C 1
ATOM 1433 O O . PHE A 1 189 ? 9.643 18.621 -38.863 1.00 35.97 189 PHE A O 1
ATOM 1440 N N . VAL A 1 190 ? 10.407 20.709 -39.017 1.00 32.78 190 VAL A N 1
ATOM 1441 C CA . VAL A 1 190 ? 10.334 20.728 -40.494 1.00 32.78 190 VAL A CA 1
ATOM 1442 C C . VAL A 1 190 ? 11.427 21.626 -41.075 1.00 32.78 190 VAL A C 1
ATOM 1444 O O . VAL A 1 190 ? 11.362 22.846 -40.948 1.00 32.78 190 VAL A O 1
ATOM 1447 N N . GLU A 1 191 ? 12.406 21.036 -41.763 1.00 29.70 191 GLU A N 1
ATOM 1448 C CA . GLU A 1 191 ? 13.435 21.781 -42.497 1.00 29.70 191 GLU A CA 1
ATOM 1449 C C . GLU A 1 191 ? 12.776 22.694 -43.557 1.00 29.70 191 GLU A C 1
ATOM 1451 O O . GLU A 1 191 ? 12.064 22.228 -44.450 1.00 29.70 191 GLU A O 1
ATOM 1456 N N . GLY A 1 192 ? 12.997 24.011 -43.449 1.00 39.62 192 GLY A N 1
ATOM 1457 C CA . GLY A 1 192 ? 12.672 24.983 -44.500 1.00 39.62 192 GLY A CA 1
ATOM 1458 C C . GLY A 1 192 ? 11.303 25.683 -44.459 1.00 39.62 192 GLY A C 1
ATOM 1459 O O . GLY A 1 192 ? 10.801 26.034 -45.528 1.00 39.62 192 GLY A O 1
ATOM 1460 N N . LYS A 1 193 ? 10.684 25.949 -43.295 1.00 41.34 193 LYS A N 1
ATOM 1461 C CA . LYS A 1 193 ? 9.476 26.811 -43.220 1.00 41.34 193 LYS A CA 1
ATOM 1462 C C . LYS A 1 193 ? 9.619 28.042 -42.317 1.00 41.34 193 LYS A C 1
ATOM 1464 O O . LYS A 1 193 ? 10.343 28.030 -41.333 1.00 41.34 193 LYS A O 1
ATOM 1469 N N . THR A 1 194 ? 8.903 29.099 -42.710 1.00 37.06 194 THR A N 1
ATOM 1470 C CA . THR A 1 194 ? 8.880 30.459 -42.143 1.00 37.06 194 THR A CA 1
ATOM 1471 C C . THR A 1 194 ? 8.297 30.489 -40.718 1.00 37.06 194 THR A C 1
ATOM 1473 O O . THR A 1 194 ? 7.296 29.802 -40.492 1.00 37.06 194 THR A O 1
ATOM 1476 N N . PRO A 1 195 ? 8.864 31.281 -39.783 1.00 43.84 195 PRO A N 1
ATOM 1477 C CA . PRO A 1 195 ? 8.330 31.440 -38.429 1.00 43.84 195 PRO A CA 1
ATOM 1478 C C . PRO A 1 195 ? 6.866 31.899 -38.429 1.00 43.84 195 PRO A C 1
ATOM 1480 O O . PRO A 1 195 ? 6.460 32.670 -39.303 1.00 43.84 195 PRO A O 1
ATOM 1483 N N . ILE A 1 196 ? 6.079 31.422 -37.459 1.00 41.19 196 ILE A N 1
ATOM 1484 C CA . ILE A 1 196 ? 4.701 31.885 -37.250 1.00 41.19 196 ILE A CA 1
ATOM 1485 C C . ILE A 1 196 ? 4.703 32.896 -36.110 1.00 41.19 196 ILE A C 1
ATOM 1487 O O . ILE A 1 196 ? 5.163 32.611 -35.007 1.00 41.19 196 ILE A O 1
ATOM 1491 N N . ASP A 1 197 ? 4.162 34.065 -36.411 1.00 43.59 197 ASP A N 1
ATOM 1492 C CA . ASP A 1 197 ? 4.083 35.215 -35.531 1.00 43.59 197 ASP A CA 1
ATOM 1493 C C . ASP A 1 197 ? 2.805 35.149 -34.677 1.00 43.59 197 ASP A C 1
ATOM 1495 O O . ASP A 1 197 ? 1.704 35.327 -35.200 1.00 43.59 197 ASP A O 1
ATOM 1499 N N . VAL A 1 198 ? 2.937 34.880 -33.369 1.00 42.06 198 VAL A N 1
ATOM 1500 C CA . VAL A 1 198 ? 1.789 34.675 -32.460 1.00 42.06 198 VAL A CA 1
ATOM 1501 C C . VAL A 1 198 ? 1.737 35.755 -31.363 1.00 42.06 198 VAL A C 1
ATOM 1503 O O . VAL A 1 198 ? 2.731 35.955 -30.659 1.00 42.06 198 VAL A O 1
ATOM 1506 N N . PRO A 1 199 ? 0.625 36.503 -31.201 1.00 46.31 199 PRO A N 1
ATOM 1507 C CA . PRO A 1 199 ? 0.512 37.562 -30.196 1.00 46.31 199 PRO A CA 1
ATOM 1508 C C . PRO A 1 199 ? 0.396 37.014 -28.764 1.00 46.31 199 PRO A C 1
ATOM 1510 O O . PRO A 1 199 ? -0.220 35.982 -28.524 1.00 46.31 199 PRO A O 1
ATOM 1513 N N . VAL A 1 200 ? 0.956 37.739 -27.795 1.00 49.78 200 VAL A N 1
ATOM 1514 C CA . VAL A 1 200 ? 0.924 37.401 -26.359 1.00 49.78 200 VAL A CA 1
ATOM 1515 C C . VAL A 1 200 ? -0.404 37.855 -25.731 1.00 49.78 200 VAL A C 1
ATOM 1517 O O . VAL A 1 200 ? -0.824 38.981 -25.992 1.00 49.78 200 VAL A O 1
ATOM 1520 N N . VAL A 1 201 ? -1.048 37.020 -24.900 1.00 49.81 201 VAL A N 1
ATOM 1521 C CA . VAL A 1 201 ? -2.398 37.285 -24.348 1.00 49.81 201 VAL A CA 1
ATOM 1522 C C . VAL A 1 201 ? -2.346 37.633 -22.850 1.00 49.81 201 VAL A C 1
ATOM 1524 O O . VAL A 1 201 ? -1.859 36.832 -22.044 1.00 49.81 201 VAL A O 1
ATOM 1527 N N . PRO A 1 202 ? -2.862 38.801 -22.425 1.00 50.81 202 PRO A N 1
ATOM 1528 C CA . PRO A 1 202 ? -3.096 39.114 -21.017 1.00 50.81 202 PRO A CA 1
ATOM 1529 C C . PRO A 1 202 ? -4.145 38.182 -20.387 1.00 50.81 202 PRO A C 1
ATOM 1531 O O . PRO A 1 202 ? -5.206 37.948 -20.959 1.00 50.81 202 PRO A O 1
ATOM 1534 N N . LEU A 1 203 ? -3.912 37.707 -19.156 1.00 46.03 203 LEU A N 1
ATOM 1535 C CA . LEU A 1 203 ? -4.815 36.746 -18.492 1.00 46.03 203 LEU A CA 1
ATOM 1536 C C . LEU A 1 203 ? -6.241 37.290 -18.251 1.00 46.03 203 LEU A C 1
ATOM 1538 O O . LEU A 1 203 ? -7.185 36.523 -18.083 1.00 46.03 203 LEU A O 1
ATOM 1542 N N . VAL A 1 204 ? -6.396 38.617 -18.225 1.00 43.88 204 VAL A N 1
ATOM 1543 C CA . VAL A 1 204 ? -7.689 39.301 -18.057 1.00 43.88 204 VAL A CA 1
ATOM 1544 C C . VAL A 1 204 ? -8.584 39.114 -19.292 1.00 43.88 204 VAL A C 1
ATOM 1546 O O . VAL A 1 204 ? -9.787 38.935 -19.136 1.00 43.88 204 VAL A O 1
ATOM 1549 N N . GLU A 1 205 ? -8.003 39.034 -20.493 1.00 41.06 205 GLU A N 1
ATOM 1550 C CA . GLU A 1 205 ? -8.743 38.866 -21.754 1.00 41.06 205 GLU A CA 1
ATOM 1551 C C . GLU A 1 205 ? -9.268 37.423 -21.945 1.00 41.06 205 GLU A C 1
ATOM 1553 O O . GLU A 1 205 ? -10.325 37.222 -22.540 1.00 41.06 205 GLU A O 1
ATOM 1558 N N . LEU A 1 206 ? -8.610 36.408 -21.358 1.00 40.47 206 LEU A N 1
ATOM 1559 C CA . LEU A 1 206 ? -9.025 34.986 -21.409 1.00 40.47 206 LEU A CA 1
ATOM 1560 C C . LEU A 1 206 ? -10.325 34.686 -20.641 1.00 40.47 206 LEU A C 1
ATOM 1562 O O . LEU A 1 206 ? -10.992 33.684 -20.894 1.00 40.47 206 LEU A O 1
ATOM 1566 N N . ARG A 1 207 ? -10.691 35.545 -19.684 1.00 39.47 207 ARG A N 1
ATOM 1567 C CA . ARG A 1 207 ? -11.924 35.416 -18.892 1.00 39.47 207 ARG A CA 1
ATOM 1568 C C . ARG A 1 207 ? -13.117 36.090 -19.572 1.00 39.47 207 ARG A C 1
ATOM 1570 O O . ARG A 1 207 ? -14.258 35.707 -19.326 1.00 39.47 207 ARG A O 1
ATOM 1577 N N . GLU A 1 208 ? -12.848 37.075 -20.424 1.00 37.41 208 GLU A N 1
ATOM 1578 C CA . GLU A 1 208 ? -13.848 37.855 -21.159 1.00 37.41 208 GLU A CA 1
ATOM 1579 C C . GLU A 1 208 ? -14.262 37.184 -22.479 1.00 37.41 208 GLU A C 1
ATOM 1581 O O . GLU A 1 208 ? -15.373 37.408 -22.953 1.00 37.41 208 GLU A O 1
ATOM 1586 N N . SER A 1 209 ? -13.430 36.288 -23.022 1.00 36.94 209 SER A N 1
ATOM 1587 C CA . SER A 1 209 ? -13.719 35.492 -24.226 1.00 36.94 209 SER A CA 1
ATOM 1588 C C . SER A 1 209 ? -14.655 34.291 -24.002 1.00 36.94 209 SER A C 1
ATOM 1590 O O . SER A 1 209 ? -14.977 33.584 -24.953 1.00 36.94 209 SER A O 1
ATOM 1592 N N . GLY A 1 210 ? -15.114 34.045 -22.767 1.00 36.44 210 GLY A N 1
ATOM 1593 C CA . GLY A 1 210 ? -16.088 32.989 -22.452 1.00 36.44 210 GLY A CA 1
ATOM 1594 C C . GLY A 1 210 ? -15.510 31.582 -22.262 1.00 36.44 210 GLY A C 1
ATOM 1595 O O . GLY A 1 210 ? -16.271 30.656 -21.996 1.00 36.44 210 GLY A O 1
ATOM 1596 N N . ILE A 1 211 ? -14.185 31.425 -22.302 1.00 35.72 211 ILE A N 1
ATOM 1597 C CA . ILE A 1 211 ? -13.490 30.135 -22.122 1.00 35.72 211 ILE A CA 1
ATOM 1598 C C . ILE A 1 211 ? -13.687 29.555 -20.699 1.00 35.72 211 ILE A C 1
ATOM 1600 O O . ILE A 1 211 ? -13.457 28.374 -20.481 1.00 35.72 211 ILE A O 1
ATOM 1604 N N . LEU A 1 212 ? -14.173 30.355 -19.736 1.00 36.59 212 LEU A N 1
ATOM 1605 C CA . LEU A 1 212 ? -14.290 29.990 -18.311 1.00 36.59 212 LEU A CA 1
ATOM 1606 C C . LEU A 1 212 ? -15.747 30.003 -17.768 1.00 36.59 212 LEU A C 1
ATOM 1608 O O . LEU A 1 212 ? -16.009 30.389 -16.624 1.00 36.59 212 LEU A O 1
ATOM 1612 N N . GLY A 1 213 ? -16.748 29.679 -18.597 1.00 31.88 213 GLY A N 1
ATOM 1613 C CA . GLY A 1 213 ? -18.173 29.894 -18.283 1.00 31.88 213 GLY A CA 1
ATOM 1614 C C . GLY A 1 213 ? -18.903 28.764 -17.530 1.00 31.88 213 GLY A C 1
ATOM 1615 O O . GLY A 1 213 ? -19.176 27.709 -18.090 1.00 31.88 213 GLY A O 1
ATOM 1616 N N . VAL A 1 214 ? -19.375 29.035 -16.301 1.00 35.97 214 VAL A N 1
ATOM 1617 C CA . VAL A 1 214 ? -20.364 28.213 -15.563 1.00 35.97 214 VAL A CA 1
ATOM 1618 C C . VAL A 1 214 ? -21.760 28.845 -15.670 1.00 35.97 214 VAL A C 1
ATOM 1620 O O . VAL A 1 214 ? -21.964 29.965 -15.201 1.00 35.97 214 VAL A O 1
ATOM 1623 N N . GLY A 1 215 ? -22.752 28.129 -16.216 1.00 26.03 215 GLY A N 1
ATOM 1624 C CA . GLY A 1 215 ? -24.144 28.598 -16.322 1.00 26.03 215 GLY A CA 1
ATOM 1625 C C . GLY A 1 215 ? -25.185 27.578 -15.842 1.00 26.03 215 GLY A C 1
ATOM 1626 O O . GLY A 1 215 ? -25.335 26.510 -16.425 1.00 26.03 215 GLY A O 1
ATOM 1627 N N . ARG A 1 216 ? -25.946 27.922 -14.791 1.00 29.98 216 ARG A N 1
ATOM 1628 C CA . ARG A 1 216 ? -27.152 27.204 -14.322 1.00 29.98 216 ARG A CA 1
ATOM 1629 C C . ARG A 1 216 ? -28.412 27.756 -15.001 1.00 29.98 216 ARG A C 1
ATOM 1631 O O . ARG A 1 216 ? -28.625 28.964 -14.946 1.00 29.98 216 ARG A O 1
ATOM 1638 N N . GLY A 1 217 ? -29.329 26.885 -15.441 1.00 23.50 217 GLY A N 1
ATOM 1639 C CA . GLY A 1 217 ? -30.752 27.245 -15.536 1.00 23.50 217 GLY A CA 1
ATOM 1640 C C . GLY A 1 217 ? -31.658 26.341 -16.383 1.00 23.50 217 GLY A C 1
ATOM 1641 O O . GLY A 1 217 ? -31.766 26.537 -17.585 1.00 23.50 217 GLY A O 1
ATOM 1642 N N . SER A 1 218 ? -32.409 25.440 -15.740 1.00 23.03 218 SER A N 1
ATOM 1643 C CA . SER A 1 218 ? -33.889 25.453 -15.650 1.00 23.03 218 SER A CA 1
ATOM 1644 C C . SER A 1 218 ? -34.475 24.045 -15.463 1.00 23.03 218 SER A C 1
ATOM 1646 O O . SER A 1 218 ? -34.108 23.081 -16.124 1.00 23.03 218 SER A O 1
ATOM 1648 N N . VAL A 1 219 ? -35.378 23.952 -14.488 1.00 27.97 219 VAL A N 1
ATOM 1649 C CA . VAL A 1 219 ? -36.146 22.769 -14.090 1.00 27.97 219 VAL A CA 1
ATOM 1650 C C . VAL A 1 219 ? -37.498 22.837 -14.806 1.00 27.97 219 VAL A C 1
ATOM 1652 O O . VAL A 1 219 ? -38.150 23.878 -14.746 1.00 27.97 219 VAL A O 1
ATOM 1655 N N . GLY A 1 220 ? -37.941 21.749 -15.444 1.00 21.17 220 GLY A N 1
ATOM 1656 C CA . GLY A 1 220 ? -39.263 21.667 -16.079 1.00 21.17 220 GLY A CA 1
ATOM 1657 C C . GLY A 1 220 ? -39.614 20.262 -16.581 1.00 21.17 220 GLY A C 1
ATOM 1658 O O . GLY A 1 220 ? -38.982 19.752 -17.492 1.00 21.17 220 GLY A O 1
ATOM 1659 N N . ALA A 1 221 ? -40.619 19.661 -15.944 1.00 22.77 221 ALA A N 1
ATOM 1660 C CA . ALA A 1 221 ? -41.121 18.287 -16.035 1.00 22.77 221 ALA A CA 1
ATOM 1661 C C . ALA A 1 221 ? -41.494 17.718 -17.424 1.00 22.77 221 ALA A C 1
ATOM 1663 O O . ALA A 1 221 ? -42.114 18.403 -18.230 1.00 22.77 221 ALA A O 1
ATOM 1664 N N . ALA A 1 222 ? -41.325 16.395 -17.581 1.00 21.67 222 ALA A N 1
ATOM 1665 C CA . ALA A 1 222 ? -42.352 15.494 -18.124 1.00 21.67 222 ALA A CA 1
ATOM 1666 C C . ALA A 1 222 ? -42.087 14.038 -17.690 1.00 21.67 222 ALA A C 1
ATOM 1668 O O . ALA A 1 222 ? -40.962 13.548 -17.744 1.00 21.67 222 ALA A O 1
ATOM 1669 N N . ALA A 1 223 ? -43.141 13.374 -17.220 1.00 21.94 223 ALA A N 1
ATOM 1670 C CA . ALA A 1 223 ? -43.144 12.029 -16.666 1.00 21.94 223 ALA A CA 1
ATOM 1671 C C . ALA A 1 223 ? -43.462 10.943 -17.714 1.00 21.94 223 ALA A C 1
ATOM 1673 O O . ALA A 1 223 ? -44.098 11.217 -18.727 1.00 21.94 223 ALA A O 1
ATOM 1674 N N . ALA A 1 224 ? -43.134 9.705 -17.322 1.00 22.62 224 ALA A N 1
ATOM 1675 C CA . ALA A 1 224 ? -43.691 8.414 -17.743 1.00 22.62 224 ALA A CA 1
ATOM 1676 C C . ALA A 1 224 ? -43.250 7.807 -19.091 1.00 22.62 224 ALA A C 1
ATOM 1678 O O . ALA A 1 224 ? -43.797 8.115 -20.143 1.00 22.62 224 ALA A O 1
ATOM 1679 N N . ALA A 1 225 ? -42.393 6.781 -19.003 1.00 23.02 225 ALA A N 1
ATOM 1680 C CA . ALA A 1 225 ? -42.614 5.495 -19.669 1.00 23.02 225 ALA A CA 1
ATOM 1681 C C . ALA A 1 225 ? -41.794 4.392 -18.974 1.00 23.02 225 ALA A C 1
ATOM 1683 O O . ALA A 1 225 ? -40.573 4.454 -18.873 1.00 23.02 225 ALA A O 1
ATOM 1684 N N . THR A 1 226 ? -42.513 3.397 -18.467 1.00 25.83 226 THR A N 1
ATOM 1685 C CA . THR A 1 226 ? -42.054 2.090 -17.989 1.00 25.83 226 THR A CA 1
ATOM 1686 C C . THR A 1 226 ? -41.376 1.273 -19.089 1.00 25.83 226 THR A C 1
ATOM 1688 O O . THR A 1 226 ? -41.837 1.314 -20.229 1.00 25.83 226 THR A O 1
ATOM 1691 N N . GLY A 1 227 ? -40.421 0.415 -18.721 1.00 23.06 227 GLY A N 1
ATOM 1692 C CA . GLY A 1 227 ? -40.096 -0.777 -19.510 1.00 23.06 227 GLY A CA 1
ATOM 1693 C C . GLY A 1 227 ? -38.608 -1.066 -19.647 1.00 23.06 227 GLY A C 1
ATOM 1694 O O . GLY A 1 227 ? -37.970 -0.582 -20.572 1.00 23.06 227 GLY A O 1
ATOM 1695 N N . ASP A 1 228 ? -38.110 -1.887 -18.724 1.00 31.00 228 ASP A N 1
ATOM 1696 C CA . ASP A 1 228 ? -37.235 -3.028 -19.004 1.00 31.00 228 ASP A CA 1
ATOM 1697 C C . ASP A 1 228 ? -36.082 -2.801 -19.998 1.00 31.00 228 ASP A C 1
ATOM 1699 O O . ASP A 1 228 ? -36.246 -2.961 -21.205 1.00 31.00 228 ASP A O 1
ATOM 1703 N N . ARG A 1 229 ? -34.899 -2.457 -19.474 1.00 25.33 229 ARG A N 1
ATOM 1704 C CA . ARG A 1 229 ? -33.597 -2.596 -20.152 1.00 25.33 229 ARG A CA 1
ATOM 1705 C C . ARG A 1 229 ? -32.483 -2.675 -19.103 1.00 25.33 229 ARG A C 1
ATOM 1707 O O . ARG A 1 229 ? -31.705 -1.745 -18.922 1.00 25.33 229 ARG A O 1
ATOM 1714 N N . LEU A 1 230 ? -32.398 -3.818 -18.422 1.00 27.81 230 LEU A N 1
ATOM 1715 C CA . LEU A 1 230 ? -31.116 -4.326 -17.922 1.00 27.81 230 LEU A CA 1
ATOM 1716 C C . LEU A 1 230 ? -30.259 -4.647 -19.155 1.00 27.81 230 LEU A C 1
ATOM 1718 O O . LEU A 1 230 ? -30.292 -5.749 -19.699 1.00 27.81 230 LEU A O 1
ATOM 1722 N N . GLY A 1 231 ? -29.589 -3.617 -19.675 1.00 24.23 231 GLY A N 1
ATOM 1723 C CA . GLY A 1 231 ? -28.590 -3.752 -20.723 1.00 24.23 231 GLY A CA 1
ATOM 1724 C C . GLY A 1 231 ? -27.406 -4.530 -20.168 1.00 24.23 231 GLY A C 1
ATOM 1725 O O . GLY A 1 231 ? -26.875 -4.187 -19.119 1.00 24.23 231 GLY A O 1
ATOM 1726 N N . SER A 1 232 ? -27.044 -5.601 -20.863 1.00 28.52 232 SER A N 1
ATOM 1727 C CA . SER A 1 232 ? -25.933 -6.497 -20.562 1.00 28.52 232 SER A CA 1
ATOM 1728 C C . SER A 1 232 ? -24.646 -5.736 -20.224 1.00 28.52 232 SER A C 1
ATOM 1730 O O . SER A 1 232 ? -23.959 -5.247 -21.124 1.00 28.52 232 SER A O 1
ATOM 1732 N N . VAL A 1 233 ? -24.299 -5.679 -18.939 1.00 32.97 233 VAL A N 1
ATOM 1733 C CA . VAL A 1 233 ? -22.927 -5.408 -18.508 1.00 32.97 233 VAL A CA 1
ATOM 1734 C C . VAL A 1 233 ? -22.096 -6.582 -19.013 1.00 32.97 233 VAL A C 1
ATOM 1736 O O . VAL A 1 233 ? -22.323 -7.729 -18.626 1.00 32.97 233 VAL A O 1
ATOM 1739 N N . ILE A 1 234 ? -21.195 -6.320 -19.959 1.00 32.56 234 ILE A N 1
ATOM 1740 C CA . ILE A 1 234 ? -20.232 -7.321 -20.411 1.00 32.56 234 ILE A CA 1
ATOM 1741 C C . ILE A 1 234 ? -19.323 -7.602 -19.216 1.00 32.56 234 ILE A C 1
ATOM 1743 O O . ILE A 1 234 ? -18.514 -6.761 -18.834 1.00 32.56 234 ILE A O 1
ATOM 1747 N N . VAL A 1 235 ? -19.478 -8.782 -18.618 1.00 33.34 235 VAL A N 1
ATOM 1748 C CA . VAL A 1 235 ? -18.528 -9.322 -17.645 1.00 33.34 235 VAL A CA 1
ATOM 1749 C C . VAL A 1 235 ? -17.224 -9.566 -18.405 1.00 33.34 235 VAL A C 1
ATOM 1751 O O . VAL A 1 235 ? -17.094 -10.548 -19.137 1.00 33.34 235 VAL A O 1
ATOM 1754 N N . SER A 1 236 ? -16.282 -8.626 -18.325 1.00 38.19 236 SER A N 1
ATOM 1755 C CA . SER A 1 236 ? -14.960 -8.777 -18.932 1.00 38.19 236 SER A CA 1
ATOM 1756 C C . SER A 1 236 ? -14.110 -9.683 -18.047 1.00 38.19 236 SER A C 1
ATOM 1758 O O . SER A 1 236 ? -13.347 -9.211 -17.210 1.00 38.19 236 SER A O 1
ATOM 1760 N N . ILE A 1 237 ? -14.246 -10.995 -18.231 1.00 43.28 237 ILE A N 1
ATOM 1761 C CA . ILE A 1 237 ? -13.432 -11.987 -17.526 1.00 43.28 237 ILE A CA 1
ATOM 1762 C C . ILE A 1 237 ? -11.997 -11.942 -18.074 1.00 43.28 237 ILE A C 1
ATOM 1764 O O . ILE A 1 237 ? -11.768 -12.256 -19.241 1.00 43.28 237 ILE A O 1
ATOM 1768 N N . GLY A 1 238 ? -11.034 -11.590 -17.218 1.00 57.50 238 GLY A N 1
ATOM 1769 C CA . GLY A 1 238 ? -9.651 -12.086 -17.269 1.00 57.50 238 GLY A CA 1
ATOM 1770 C C . GLY A 1 238 ? -8.801 -11.806 -18.517 1.00 57.50 238 GLY A C 1
ATOM 1771 O O . GLY A 1 238 ? -7.825 -12.521 -18.731 1.00 57.50 238 GLY A O 1
ATOM 1772 N N . MET A 1 239 ? -9.126 -10.813 -19.349 1.00 79.12 239 MET A N 1
ATOM 1773 C CA . MET A 1 239 ? -8.307 -10.449 -20.516 1.00 79.12 239 MET A CA 1
ATOM 1774 C C . MET A 1 239 ? -7.499 -9.171 -20.270 1.00 79.12 239 MET A C 1
ATOM 1776 O O . MET A 1 239 ? -7.946 -8.254 -19.580 1.00 79.12 239 MET A O 1
ATOM 1780 N N . ILE A 1 240 ? -6.303 -9.107 -20.862 1.00 90.25 240 ILE A N 1
ATOM 1781 C CA . ILE A 1 240 ? -5.515 -7.871 -20.929 1.00 90.25 240 ILE A CA 1
ATOM 1782 C C . ILE A 1 240 ? -6.302 -6.826 -21.732 1.00 90.25 240 ILE A C 1
ATOM 1784 O O . ILE A 1 240 ? -6.936 -7.161 -22.732 1.00 90.25 240 ILE A O 1
ATOM 1788 N N . ASP A 1 241 ? -6.249 -5.570 -21.289 1.00 90.44 241 ASP A N 1
ATOM 1789 C CA . ASP A 1 241 ? -6.900 -4.425 -21.926 1.00 90.44 241 ASP A CA 1
ATOM 1790 C C . ASP A 1 241 ? -6.531 -4.354 -23.428 1.00 90.44 241 ASP A C 1
ATOM 1792 O O . ASP A 1 241 ? -5.343 -4.233 -23.758 1.00 90.44 241 ASP A O 1
ATOM 1796 N N . PRO A 1 242 ? -7.512 -4.447 -24.351 1.00 88.12 242 PRO A N 1
ATOM 1797 C CA . PRO A 1 242 ? -7.256 -4.419 -25.789 1.00 88.12 242 PRO A CA 1
ATOM 1798 C C . PRO A 1 242 ? -6.516 -3.163 -26.258 1.00 88.12 242 PRO A C 1
ATOM 1800 O O . PRO A 1 242 ? -5.691 -3.261 -27.168 1.00 88.12 242 PRO A O 1
ATOM 1803 N N . ASP A 1 243 ? -6.745 -2.012 -25.616 1.00 90.44 243 ASP A N 1
ATOM 1804 C CA . ASP A 1 243 ? -6.059 -0.762 -25.961 1.00 90.44 243 ASP A CA 1
ATOM 1805 C C . ASP A 1 243 ? -4.562 -0.855 -25.652 1.00 90.44 243 ASP A C 1
ATOM 1807 O O . ASP A 1 243 ? -3.734 -0.287 -26.362 1.00 90.44 243 ASP A O 1
ATOM 1811 N N . PHE A 1 244 ? -4.195 -1.604 -24.608 1.00 95.31 244 PHE A N 1
ATOM 1812 C CA . PHE A 1 244 ? -2.796 -1.865 -24.291 1.00 95.31 244 PHE A CA 1
ATOM 1813 C C . PHE A 1 244 ? -2.159 -2.841 -25.284 1.00 95.31 244 PHE A C 1
ATOM 1815 O O . PHE A 1 244 ? -1.033 -2.619 -25.725 1.00 95.31 244 PHE A O 1
ATOM 1822 N N . LEU A 1 245 ? -2.876 -3.900 -25.673 1.00 91.75 245 LEU A N 1
ATOM 1823 C CA . LEU A 1 245 ? -2.385 -4.869 -26.662 1.00 91.75 245 LEU A CA 1
ATOM 1824 C C . LEU A 1 245 ? -2.220 -4.264 -28.065 1.00 91.75 245 LEU A C 1
ATOM 1826 O O . LEU A 1 245 ? -1.434 -4.781 -28.858 1.00 91.75 245 LEU A O 1
ATOM 1830 N N . ALA A 1 246 ? -2.937 -3.181 -28.371 1.00 94.25 246 ALA A N 1
ATOM 1831 C CA . ALA A 1 246 ? -2.799 -2.440 -29.621 1.00 94.25 246 ALA A CA 1
ATOM 1832 C C . ALA A 1 246 ? -1.514 -1.589 -29.695 1.00 94.25 246 ALA A C 1
ATOM 1834 O O . ALA A 1 246 ? -1.139 -1.142 -30.781 1.00 94.25 246 ALA A O 1
ATOM 1835 N N . LEU A 1 247 ? -0.825 -1.363 -28.568 1.00 96.06 247 LEU A N 1
ATOM 1836 C CA . LEU A 1 247 ? 0.456 -0.655 -28.542 1.00 96.06 247 LEU A CA 1
ATOM 1837 C C . LEU A 1 247 ? 1.558 -1.486 -29.230 1.00 96.06 247 LEU A C 1
ATOM 1839 O O . LEU A 1 247 ? 1.505 -2.719 -29.231 1.00 96.06 247 LEU A O 1
ATOM 1843 N N . PRO A 1 248 ? 2.612 -0.855 -29.782 1.00 96.88 248 PRO A N 1
ATOM 1844 C CA . PRO A 1 248 ? 3.695 -1.559 -30.472 1.00 96.88 248 PRO A CA 1
ATOM 1845 C C . PRO A 1 248 ? 4.689 -2.217 -29.491 1.00 96.88 248 PRO A C 1
ATOM 1847 O O . PRO A 1 248 ? 5.891 -1.969 -29.561 1.00 96.88 248 PRO A O 1
ATOM 1850 N N . LEU A 1 249 ? 4.200 -3.076 -28.587 1.00 97.62 249 LEU A N 1
ATOM 1851 C CA . LEU A 1 249 ? 4.949 -3.624 -27.447 1.00 97.62 249 LEU A CA 1
ATOM 1852 C C . LEU A 1 249 ? 6.255 -4.323 -27.862 1.00 97.62 249 LEU A C 1
ATOM 1854 O O . LEU A 1 249 ? 7.342 -3.894 -27.477 1.00 97.62 249 LEU A O 1
ATOM 1858 N N . ARG A 1 250 ? 6.160 -5.375 -28.691 1.00 97.56 250 ARG A N 1
ATOM 1859 C CA . ARG A 1 250 ? 7.335 -6.144 -29.140 1.00 97.56 250 ARG A CA 1
ATOM 1860 C C . ARG A 1 250 ? 8.279 -5.336 -30.034 1.00 97.56 250 ARG A C 1
ATOM 1862 O O . ARG A 1 250 ? 9.458 -5.300 -29.708 1.00 97.56 250 ARG A O 1
ATOM 1869 N N . PRO A 1 251 ? 7.817 -4.636 -31.095 1.00 98.38 251 PRO A N 1
ATOM 1870 C CA . PRO A 1 251 ? 8.722 -3.843 -31.928 1.00 98.38 251 PRO A CA 1
ATOM 1871 C C . PRO A 1 251 ? 9.531 -2.803 -31.140 1.00 98.38 251 PRO A C 1
ATOM 1873 O O . PRO A 1 251 ? 10.704 -2.589 -31.435 1.00 98.38 251 PRO A O 1
ATOM 1876 N N . VAL A 1 252 ? 8.918 -2.167 -30.135 1.00 98.56 252 VAL A N 1
ATOM 1877 C CA . VAL A 1 252 ? 9.590 -1.216 -29.237 1.00 98.56 252 VAL A CA 1
ATOM 1878 C C . VAL A 1 252 ? 10.615 -1.925 -28.352 1.00 98.56 252 VAL A C 1
ATOM 1880 O O . VAL A 1 252 ? 11.763 -1.486 -28.272 1.00 98.56 252 VAL A O 1
ATOM 1883 N N . ALA A 1 253 ? 10.230 -3.030 -27.711 1.00 98.56 253 ALA A N 1
ATOM 1884 C CA . ALA A 1 253 ? 11.121 -3.765 -26.821 1.00 98.56 253 ALA A CA 1
ATOM 1885 C C . ALA A 1 253 ? 12.317 -4.380 -27.557 1.00 98.56 253 ALA A C 1
ATOM 1887 O O . ALA A 1 253 ? 13.454 -4.200 -27.121 1.00 98.56 253 ALA A O 1
ATOM 1888 N N . ASP A 1 254 ? 12.088 -5.015 -28.707 1.00 98.62 254 ASP A N 1
ATOM 1889 C CA . ASP A 1 254 ? 13.139 -5.615 -29.532 1.00 98.62 254 ASP A CA 1
ATOM 1890 C C . ASP A 1 254 ? 14.157 -4.559 -29.989 1.00 98.62 254 ASP A C 1
ATOM 1892 O O . ASP A 1 254 ? 15.367 -4.797 -29.949 1.00 98.62 254 ASP A O 1
ATOM 1896 N N . ALA A 1 255 ? 13.688 -3.365 -30.370 1.00 98.75 255 ALA A N 1
ATOM 1897 C CA . ALA A 1 255 ? 14.551 -2.264 -30.789 1.00 98.75 255 ALA A CA 1
ATOM 1898 C C . ALA A 1 255 ? 15.440 -1.743 -29.642 1.00 98.75 255 ALA A C 1
ATOM 1900 O O . ALA A 1 255 ? 16.646 -1.553 -29.828 1.00 98.75 255 ALA A O 1
ATOM 1901 N N . ALA A 1 256 ? 14.877 -1.552 -28.444 1.00 98.75 256 ALA A N 1
ATOM 1902 C CA . ALA A 1 256 ? 15.640 -1.131 -27.267 1.00 98.75 256 ALA A CA 1
ATOM 1903 C C . ALA A 1 256 ? 16.633 -2.208 -26.794 1.00 98.75 256 ALA A C 1
ATOM 1905 O O . ALA A 1 256 ? 17.813 -1.904 -26.595 1.00 98.75 256 ALA A O 1
ATOM 1906 N N . LEU A 1 257 ? 16.193 -3.465 -26.656 1.00 98.81 257 LEU A N 1
ATOM 1907 C CA . LEU A 1 257 ? 17.043 -4.581 -26.222 1.00 98.81 257 LEU A CA 1
ATOM 1908 C C . LEU A 1 257 ? 18.169 -4.858 -27.225 1.00 98.81 257 LEU A C 1
ATOM 1910 O O . LEU A 1 257 ? 19.322 -5.049 -26.824 1.00 98.81 257 LEU A O 1
ATOM 1914 N N . GLY A 1 258 ? 17.859 -4.829 -28.525 1.00 98.69 258 GLY A N 1
ATOM 1915 C CA . GLY A 1 258 ? 18.845 -4.959 -29.596 1.00 98.69 258 GLY A CA 1
ATOM 1916 C C . GLY A 1 258 ? 19.916 -3.877 -29.498 1.00 98.69 258 GLY A C 1
ATOM 1917 O O . GLY A 1 258 ? 21.111 -4.185 -29.474 1.00 98.69 258 GLY A O 1
ATOM 1918 N N . ARG A 1 259 ? 19.503 -2.615 -29.323 1.00 98.75 259 ARG A N 1
ATOM 1919 C CA . ARG A 1 259 ? 20.450 -1.506 -29.204 1.00 98.75 259 ARG A CA 1
ATOM 1920 C C . ARG A 1 259 ? 21.304 -1.574 -27.938 1.00 98.75 259 ARG A C 1
ATOM 1922 O O . ARG A 1 259 ? 22.504 -1.310 -28.003 1.00 98.75 259 ARG A O 1
ATOM 1929 N N . ALA A 1 260 ? 20.717 -1.921 -26.795 1.00 98.69 260 ALA A N 1
ATOM 1930 C CA . ALA A 1 260 ? 21.462 -2.079 -25.548 1.00 98.69 260 ALA A CA 1
ATOM 1931 C C . ALA A 1 260 ? 22.546 -3.165 -25.678 1.00 98.69 260 ALA A C 1
ATOM 1933 O O . ALA A 1 260 ? 23.689 -2.957 -25.263 1.00 98.69 260 ALA A O 1
ATOM 1934 N N . ARG A 1 261 ? 22.218 -4.287 -26.337 1.00 98.38 261 ARG A N 1
ATOM 1935 C CA . ARG A 1 261 ? 23.162 -5.377 -26.621 1.00 98.38 261 ARG A CA 1
ATOM 1936 C C . ARG A 1 261 ? 24.307 -4.937 -27.534 1.00 98.38 261 ARG A C 1
ATOM 1938 O O . ARG A 1 261 ? 25.462 -5.207 -27.219 1.00 98.38 261 ARG A O 1
ATOM 1945 N N . GLU A 1 262 ? 24.017 -4.238 -28.633 1.00 98.56 262 GLU A N 1
ATOM 1946 C CA . GLU A 1 262 ? 25.047 -3.689 -29.537 1.00 98.56 262 GLU A CA 1
ATOM 1947 C C . GLU A 1 262 ? 26.033 -2.759 -28.821 1.00 98.56 262 GLU A C 1
ATOM 1949 O O . GLU A 1 262 ? 27.204 -2.673 -29.186 1.00 98.56 262 GLU A O 1
ATOM 1954 N N . LEU A 1 263 ? 25.553 -2.052 -27.797 1.00 98.50 263 LEU A N 1
ATOM 1955 C CA . LEU A 1 263 ? 26.349 -1.137 -26.990 1.00 98.50 263 LEU A CA 1
ATOM 1956 C C . LEU A 1 263 ? 27.086 -1.816 -25.824 1.00 98.50 263 LEU A C 1
ATOM 1958 O O . LEU A 1 263 ? 27.782 -1.127 -25.072 1.00 98.50 263 LEU A O 1
ATOM 1962 N N . GLY A 1 264 ? 26.983 -3.140 -25.691 1.00 97.06 264 GLY A N 1
ATOM 1963 C CA . GLY A 1 264 ? 27.723 -3.925 -24.705 1.00 97.06 264 GLY A CA 1
ATOM 1964 C C . GLY A 1 264 ? 27.088 -3.975 -23.315 1.00 97.06 264 GLY A C 1
ATOM 1965 O O . GLY A 1 264 ? 27.813 -4.148 -22.339 1.00 97.06 264 GLY A O 1
ATOM 1966 N N . ALA A 1 265 ? 25.767 -3.803 -23.200 1.00 98.25 265 ALA A N 1
ATOM 1967 C CA . ALA A 1 265 ? 25.069 -4.063 -21.943 1.00 98.25 265 ALA A CA 1
ATOM 1968 C C . ALA A 1 265 ? 25.144 -5.557 -21.572 1.00 98.25 265 ALA A C 1
ATOM 1970 O O . ALA A 1 265 ? 24.866 -6.425 -22.400 1.00 98.25 265 ALA A O 1
ATOM 1971 N N . GLU A 1 266 ? 25.515 -5.843 -20.324 1.00 97.31 266 GLU A N 1
ATOM 1972 C CA . GLU A 1 266 ? 25.578 -7.194 -19.746 1.00 97.31 266 GLU A CA 1
ATOM 1973 C C . GLU A 1 266 ? 24.175 -7.722 -19.417 1.00 97.31 266 GLU A C 1
ATOM 1975 O O . GLU A 1 266 ? 23.905 -8.913 -19.541 1.00 97.31 266 GLU A O 1
ATOM 1980 N N . HIS A 1 267 ? 23.283 -6.809 -19.030 1.00 98.12 267 HIS A N 1
ATOM 1981 C CA . HIS A 1 267 ? 21.849 -7.023 -18.873 1.00 98.12 267 HIS A CA 1
ATOM 1982 C C . HIS A 1 267 ? 21.118 -5.804 -19.425 1.00 98.12 267 HIS A C 1
ATOM 1984 O O . HIS A 1 267 ? 21.587 -4.675 -19.266 1.00 98.12 267 HIS A O 1
ATOM 1990 N N . ALA A 1 268 ? 19.967 -6.026 -20.043 1.00 98.56 268 ALA A N 1
ATOM 1991 C CA . ALA A 1 268 ? 19.024 -4.977 -20.385 1.00 98.56 268 ALA A CA 1
ATOM 1992 C C . ALA A 1 268 ? 17.597 -5.466 -20.155 1.00 98.56 268 ALA A C 1
ATOM 1994 O O . ALA A 1 268 ? 17.295 -6.620 -20.457 1.00 98.56 268 ALA A O 1
ATOM 1995 N N . ASP A 1 269 ? 16.729 -4.584 -19.677 1.00 98.44 269 ASP A N 1
ATOM 1996 C CA . ASP A 1 269 ? 15.289 -4.804 -19.645 1.00 98.44 269 ASP A CA 1
ATOM 1997 C C . ASP A 1 269 ? 14.523 -3.576 -20.126 1.00 98.44 269 ASP A C 1
ATOM 1999 O O . ASP A 1 269 ? 15.005 -2.441 -20.065 1.00 98.44 269 ASP A O 1
ATOM 2003 N N . VAL A 1 270 ? 13.339 -3.839 -20.664 1.00 98.56 270 VAL A N 1
ATOM 2004 C CA . VAL A 1 270 ? 12.403 -2.854 -21.184 1.00 98.56 270 VAL A CA 1
ATOM 2005 C C . VAL A 1 270 ? 11.068 -3.066 -20.504 1.00 98.56 270 VAL A C 1
ATOM 2007 O O . VAL A 1 270 ? 10.570 -4.189 -20.426 1.00 98.56 270 VAL A O 1
ATOM 2010 N N . ARG A 1 271 ? 10.463 -1.968 -20.060 1.00 98.25 271 ARG A N 1
ATOM 2011 C CA . ARG A 1 271 ? 9.129 -1.965 -19.470 1.00 98.25 271 ARG A CA 1
ATOM 2012 C C . ARG A 1 271 ? 8.256 -0.968 -20.208 1.00 98.25 271 ARG A C 1
ATOM 2014 O O . ARG A 1 271 ? 8.624 0.196 -20.314 1.00 98.25 271 ARG A O 1
ATOM 2021 N N . ILE A 1 272 ? 7.120 -1.419 -20.720 1.00 98.62 272 ILE A N 1
ATOM 2022 C CA . ILE A 1 272 ? 6.094 -0.571 -21.326 1.00 98.62 272 ILE A CA 1
ATOM 2023 C C . ILE A 1 272 ? 4.872 -0.659 -20.431 1.00 98.62 272 ILE A C 1
ATOM 2025 O O . ILE A 1 272 ? 4.399 -1.754 -20.131 1.00 98.62 272 ILE A O 1
ATOM 2029 N N . GLU A 1 273 ? 4.364 0.479 -19.985 1.00 97.81 273 GLU A N 1
ATOM 2030 C CA . GLU A 1 273 ? 3.242 0.512 -19.054 1.00 97.81 273 GLU A CA 1
ATOM 2031 C C . GLU A 1 273 ? 2.124 1.400 -19.566 1.00 97.81 273 GLU A C 1
ATOM 2033 O O . GLU A 1 273 ? 2.372 2.439 -20.175 1.00 97.81 273 GLU A O 1
ATOM 2038 N N . ARG A 1 274 ? 0.892 1.011 -19.238 1.00 96.62 274 ARG A N 1
ATOM 2039 C CA . ARG A 1 274 ? -0.278 1.879 -19.244 1.00 96.62 274 ARG A CA 1
ATOM 2040 C C . ARG A 1 274 ? -0.951 1.788 -17.886 1.00 96.62 274 ARG A C 1
ATOM 2042 O O . ARG A 1 274 ? -1.411 0.721 -17.487 1.00 96.62 274 ARG A O 1
ATOM 2049 N N . THR A 1 275 ? -1.040 2.915 -17.193 1.00 95.56 275 THR A N 1
ATOM 2050 C CA . THR A 1 275 ? -1.738 3.000 -15.910 1.00 95.56 275 THR A CA 1
ATOM 2051 C C . THR A 1 275 ? -2.876 3.998 -16.000 1.00 95.56 275 THR A C 1
ATOM 2053 O O . THR A 1 275 ? -2.635 5.180 -16.233 1.00 95.56 275 THR A O 1
ATOM 2056 N N . THR A 1 276 ? -4.102 3.529 -15.775 1.00 95.38 276 THR A N 1
ATOM 2057 C CA . THR A 1 276 ? -5.301 4.371 -15.673 1.00 95.38 276 THR A CA 1
ATOM 2058 C C . THR A 1 276 ? -5.681 4.507 -14.206 1.00 95.38 276 THR A C 1
ATOM 2060 O O . THR A 1 276 ? -5.728 3.507 -13.493 1.00 95.38 276 THR A O 1
ATOM 2063 N N . ARG A 1 277 ? -5.944 5.719 -13.724 1.00 96.19 277 ARG A N 1
ATOM 2064 C CA . ARG A 1 277 ? -6.368 5.993 -12.345 1.00 96.19 277 ARG A CA 1
ATOM 2065 C C . ARG A 1 277 ? -7.649 6.809 -12.355 1.00 96.19 277 ARG A C 1
ATOM 2067 O O . ARG A 1 277 ? -7.810 7.666 -13.211 1.00 96.19 277 ARG A O 1
ATOM 2074 N N . GLN A 1 278 ? -8.517 6.559 -11.383 1.00 96.50 278 GLN A N 1
ATOM 2075 C CA . GLN A 1 278 ? -9.756 7.295 -11.166 1.00 96.50 278 GLN A CA 1
ATOM 2076 C C . GLN A 1 278 ? -9.821 7.786 -9.720 1.00 96.50 278 GLN A C 1
ATOM 2078 O O . GLN A 1 278 ? -9.522 7.036 -8.785 1.00 96.50 278 GLN A O 1
ATOM 2083 N N . LEU A 1 279 ? -10.225 9.041 -9.538 1.00 97.00 279 LEU A N 1
ATOM 2084 C CA . LEU A 1 279 ? -10.520 9.657 -8.251 1.00 97.00 279 LEU A CA 1
ATOM 2085 C C . LEU A 1 279 ? -11.898 10.308 -8.314 1.00 97.00 279 LEU A C 1
ATOM 2087 O O . LEU A 1 279 ? -12.104 11.273 -9.046 1.00 97.00 279 LEU A O 1
ATOM 2091 N N . ILE A 1 280 ? -12.818 9.817 -7.491 1.00 97.12 280 ILE A N 1
ATOM 2092 C CA . ILE A 1 280 ? -14.118 10.442 -7.264 1.00 97.12 280 ILE A CA 1
ATOM 2093 C C . ILE A 1 280 ? -14.156 10.896 -5.808 1.00 97.12 280 ILE A C 1
ATOM 2095 O O . ILE A 1 280 ? -13.847 10.123 -4.899 1.00 97.12 280 ILE A O 1
ATOM 2099 N N . ARG A 1 281 ? -14.521 12.156 -5.577 1.00 97.31 281 ARG A N 1
ATOM 2100 C CA . ARG A 1 281 ? -14.732 12.706 -4.240 1.00 97.31 281 ARG A CA 1
ATOM 2101 C C . ARG A 1 281 ? -16.098 13.353 -4.151 1.00 97.31 281 ARG A C 1
ATOM 2103 O O . ARG A 1 281 ? -16.416 14.219 -4.966 1.00 97.31 281 ARG A O 1
ATOM 2110 N N . LEU A 1 282 ? -16.866 12.981 -3.135 1.00 97.88 282 LEU A N 1
ATOM 2111 C CA . LEU A 1 282 ? -18.114 13.648 -2.789 1.00 97.88 282 LEU A CA 1
ATOM 2112 C C . LEU A 1 282 ? -17.968 14.319 -1.427 1.00 97.88 282 LEU A C 1
ATOM 2114 O O . LEU A 1 282 ? -17.309 13.796 -0.529 1.00 97.88 282 LEU A O 1
ATOM 2118 N N . ARG A 1 283 ? -18.616 15.471 -1.287 1.00 97.25 283 ARG A N 1
ATOM 2119 C CA . ARG A 1 283 ? -18.849 16.146 -0.013 1.00 97.25 283 ARG A CA 1
ATOM 2120 C C . ARG A 1 283 ? -20.336 16.347 0.150 1.00 97.25 283 ARG A C 1
ATOM 2122 O O . ARG A 1 283 ? -20.969 16.913 -0.741 1.00 97.25 283 ARG A O 1
ATOM 2129 N N . ASP A 1 284 ? -20.871 15.880 1.266 1.00 97.12 284 ASP A N 1
ATOM 2130 C CA . ASP A 1 284 ? -22.288 16.001 1.601 1.00 97.12 284 ASP A CA 1
ATOM 2131 C C . ASP A 1 284 ? -23.201 15.562 0.430 1.00 97.12 284 ASP A C 1
ATOM 2133 O O . ASP A 1 284 ? -24.081 16.292 -0.026 1.00 97.12 284 ASP A O 1
ATOM 2137 N N . GLY A 1 285 ? -22.914 14.386 -0.140 1.00 91.94 285 GLY A N 1
ATOM 2138 C CA . GLY A 1 285 ? -23.644 13.790 -1.267 1.00 91.94 285 GLY A CA 1
ATOM 2139 C C . GLY A 1 285 ? -23.364 14.409 -2.641 1.00 91.94 285 GLY A C 1
ATOM 2140 O O . GLY A 1 285 ? -23.776 13.848 -3.656 1.00 91.94 285 GLY A O 1
ATOM 2141 N N . THR A 1 286 ? -22.641 15.530 -2.701 1.00 95.50 286 THR A N 1
ATOM 2142 C CA . THR A 1 286 ? -22.372 16.279 -3.936 1.00 95.50 286 THR A CA 1
ATOM 2143 C C . THR A 1 286 ? -20.967 16.000 -4.458 1.00 95.50 286 THR A C 1
ATOM 2145 O O . THR A 1 286 ? -19.997 16.066 -3.705 1.00 95.50 286 THR A O 1
ATOM 2148 N N . VAL A 1 287 ? -20.830 15.734 -5.760 1.00 96.50 287 VAL A N 1
ATOM 2149 C CA . VAL A 1 287 ? -19.521 15.534 -6.401 1.00 96.50 287 VAL A CA 1
ATOM 2150 C C . VAL A 1 287 ? -18.683 16.808 -6.286 1.00 96.50 287 VAL A C 1
ATOM 2152 O O . VAL A 1 287 ? -19.047 17.859 -6.805 1.00 96.50 287 VAL A O 1
ATOM 2155 N N . ALA A 1 288 ? -17.545 16.695 -5.608 1.00 94.19 288 ALA A N 1
ATOM 2156 C CA . ALA A 1 288 ? -16.539 17.744 -5.494 1.00 94.19 288 ALA A CA 1
ATOM 2157 C C . ALA A 1 288 ? -15.421 17.577 -6.533 1.00 94.19 288 ALA A C 1
ATOM 2159 O O . ALA A 1 288 ? -14.780 18.554 -6.908 1.00 94.19 288 ALA A O 1
ATOM 2160 N N . MET A 1 289 ? -15.160 16.341 -6.967 1.00 93.12 289 MET A N 1
ATOM 2161 C CA . MET A 1 289 ? -14.133 16.011 -7.952 1.00 93.12 289 MET A CA 1
ATOM 2162 C C . MET A 1 289 ? -14.446 14.660 -8.593 1.00 93.12 289 MET A C 1
ATOM 2164 O O . MET A 1 289 ? -14.806 13.714 -7.895 1.00 93.12 289 MET A O 1
ATOM 2168 N N . ALA A 1 290 ? -14.268 14.572 -9.904 1.00 92.44 290 ALA A N 1
ATOM 2169 C CA . ALA A 1 290 ? -14.212 13.326 -10.652 1.00 92.44 290 ALA A CA 1
ATOM 2170 C C . ALA A 1 290 ? -13.090 13.485 -11.678 1.00 92.44 290 ALA A C 1
ATOM 2172 O O . ALA A 1 290 ? -13.128 14.404 -12.493 1.00 92.44 290 ALA A O 1
ATOM 2173 N N . GLN A 1 291 ? -12.061 12.654 -11.576 1.00 93.75 291 GLN A N 1
ATOM 2174 C CA . GLN A 1 291 ? -10.871 12.746 -12.408 1.00 93.75 291 GLN A CA 1
ATOM 2175 C C . GLN A 1 291 ? -10.438 11.353 -12.832 1.00 93.75 291 GLN A C 1
ATOM 2177 O O . GLN A 1 291 ? -10.261 10.488 -11.975 1.00 93.75 291 GLN A O 1
ATOM 2182 N N . ASP A 1 292 ? -10.169 11.207 -14.126 1.00 89.94 292 ASP A N 1
ATOM 2183 C CA . ASP A 1 292 ? -9.434 10.081 -14.680 1.00 89.94 292 ASP A CA 1
ATOM 2184 C C . ASP A 1 292 ? -8.076 10.570 -15.187 1.00 89.94 292 ASP A C 1
ATOM 2186 O O . ASP A 1 292 ? -7.954 11.670 -15.727 1.00 89.94 292 ASP A O 1
ATOM 2190 N N . SER A 1 293 ? -7.036 9.767 -14.994 1.00 92.44 293 SER A N 1
ATOM 2191 C CA . SER A 1 293 ? -5.714 10.021 -15.556 1.00 92.44 293 SER A CA 1
ATOM 2192 C C . SER A 1 293 ? -5.149 8.751 -16.162 1.00 92.44 293 SER A C 1
ATOM 2194 O O . SER A 1 293 ? -5.310 7.662 -15.614 1.00 92.44 293 SER A O 1
ATOM 2196 N N . THR A 1 294 ? -4.484 8.890 -17.304 1.00 92.44 294 THR A N 1
ATOM 2197 C CA . THR A 1 294 ? -3.793 7.788 -17.973 1.00 92.44 294 THR A CA 1
ATOM 2198 C C . THR A 1 294 ? -2.342 8.181 -18.177 1.00 92.44 294 THR A C 1
ATOM 2200 O O . THR A 1 294 ? -2.057 9.275 -18.652 1.00 92.44 294 THR A O 1
ATOM 2203 N N . SER A 1 295 ? -1.427 7.290 -17.814 1.00 92.75 295 SER A N 1
ATOM 2204 C CA . SER A 1 295 ? 0.001 7.418 -18.100 1.00 92.75 295 SER A CA 1
ATOM 2205 C C . SER A 1 295 ? 0.430 6.243 -18.964 1.00 92.75 295 SER A C 1
ATOM 2207 O O . SER A 1 295 ? 0.080 5.102 -18.656 1.00 92.75 295 SER A O 1
ATOM 2209 N N . VAL A 1 296 ? 1.153 6.538 -20.043 1.00 95.81 296 VAL A N 1
ATOM 2210 C CA . VAL A 1 296 ? 1.737 5.558 -20.961 1.00 95.81 296 VAL A CA 1
ATOM 2211 C C . VAL A 1 296 ? 3.196 5.926 -21.188 1.00 95.81 296 VAL A C 1
ATOM 2213 O O . VAL A 1 296 ? 3.514 7.104 -21.322 1.00 95.81 296 VAL A O 1
ATOM 2216 N N . GLY A 1 297 ? 4.078 4.933 -21.237 1.00 96.94 297 GLY A N 1
ATOM 2217 C CA . GLY A 1 297 ? 5.482 5.172 -21.548 1.00 96.94 297 GLY A CA 1
ATOM 2218 C C . GLY A 1 297 ? 6.309 3.898 -21.589 1.00 96.94 297 GLY A C 1
ATOM 2219 O O . GLY A 1 297 ? 5.826 2.815 -21.244 1.00 96.94 297 GLY A O 1
ATOM 2220 N N . LEU A 1 298 ? 7.564 4.051 -22.010 1.00 97.88 298 LEU A N 1
ATOM 2221 C CA . LEU A 1 298 ? 8.578 3.003 -21.990 1.00 97.88 298 LEU A CA 1
ATOM 2222 C C . LEU A 1 298 ? 9.753 3.397 -21.095 1.00 97.88 298 LEU A C 1
ATOM 2224 O O . LEU A 1 298 ? 10.159 4.557 -21.049 1.00 97.88 298 LEU A O 1
ATOM 2228 N N . ALA A 1 299 ? 10.345 2.408 -20.444 1.00 98.06 299 ALA A N 1
ATOM 2229 C CA . ALA A 1 299 ? 11.593 2.516 -19.708 1.00 98.06 299 ALA A CA 1
ATOM 2230 C C . ALA A 1 299 ? 12.582 1.473 -20.211 1.00 98.06 299 ALA A C 1
ATOM 2232 O O . ALA A 1 299 ? 12.191 0.350 -20.523 1.00 98.06 299 ALA A O 1
ATOM 2233 N N . VAL A 1 300 ? 13.863 1.837 -20.234 1.00 98.75 300 VAL A N 1
ATOM 2234 C CA . VAL A 1 300 ? 14.973 0.920 -20.493 1.00 98.75 300 VAL A CA 1
ATOM 2235 C C . VAL A 1 300 ? 15.939 0.981 -19.318 1.00 98.75 300 VAL A C 1
ATOM 2237 O O . VAL A 1 300 ? 16.416 2.061 -18.952 1.00 98.75 300 VAL A O 1
ATOM 2240 N N . ARG A 1 301 ? 16.255 -0.184 -18.750 1.00 98.25 301 ARG A N 1
ATOM 2241 C CA . ARG A 1 301 ? 17.348 -0.359 -17.790 1.00 98.25 301 ARG A CA 1
ATOM 2242 C C . ARG A 1 301 ? 18.449 -1.190 -18.397 1.00 98.25 301 ARG A C 1
ATOM 2244 O O . ARG A 1 301 ? 18.185 -2.138 -19.128 1.00 98.25 301 ARG A O 1
ATOM 2251 N N . VAL A 1 302 ? 19.684 -0.850 -18.058 1.00 98.69 302 VAL A N 1
ATOM 2252 C CA . VAL A 1 302 ? 20.867 -1.594 -18.483 1.00 98.69 302 VAL A CA 1
ATOM 2253 C C . VAL A 1 302 ? 21.859 -1.740 -17.344 1.00 98.69 302 VAL A C 1
ATOM 2255 O O . VAL A 1 302 ? 21.987 -0.847 -16.508 1.00 98.69 302 VAL A O 1
ATOM 2258 N N . ILE A 1 303 ? 22.617 -2.830 -17.362 1.00 98.50 303 ILE A N 1
ATOM 2259 C CA . ILE A 1 303 ? 23.849 -2.974 -16.590 1.00 98.50 303 ILE A CA 1
ATOM 2260 C C . ILE A 1 303 ? 25.013 -2.940 -17.574 1.00 98.50 303 ILE A C 1
ATOM 2262 O 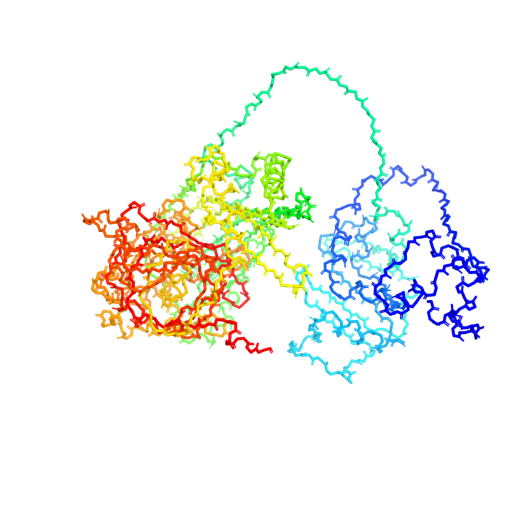O . ILE A 1 303 ? 25.093 -3.771 -18.478 1.00 98.50 303 ILE A O 1
ATOM 2266 N N . VAL A 1 304 ? 25.925 -1.984 -17.402 1.00 98.12 304 VAL A N 1
ATOM 2267 C CA . VAL A 1 304 ? 27.157 -1.868 -18.197 1.00 98.12 304 VAL A CA 1
ATOM 2268 C C . VAL A 1 304 ? 28.334 -1.856 -17.233 1.00 98.12 304 VAL A C 1
ATOM 2270 O O . VAL A 1 304 ? 28.404 -0.996 -16.358 1.00 98.12 304 VAL A O 1
ATOM 2273 N N . GLU A 1 305 ? 29.234 -2.834 -17.359 1.00 95.31 305 GLU A N 1
ATOM 2274 C CA . GLU A 1 305 ? 30.378 -3.026 -16.454 1.00 95.31 305 GLU A CA 1
ATOM 2275 C C . GLU A 1 305 ? 29.985 -3.070 -14.963 1.00 95.31 305 GLU A C 1
ATOM 2277 O O . GLU A 1 305 ? 30.732 -2.629 -14.082 1.00 95.31 305 GLU A O 1
ATOM 2282 N N . GLY A 1 306 ? 28.810 -3.635 -14.670 1.00 96.19 306 GLY A N 1
ATOM 2283 C CA . GLY A 1 306 ? 28.246 -3.702 -13.326 1.00 96.19 306 GLY A CA 1
ATOM 2284 C C . GLY A 1 306 ? 27.719 -2.379 -12.771 1.00 96.19 306 GLY A C 1
ATOM 2285 O O . GLY A 1 306 ? 27.645 -2.240 -11.554 1.00 96.19 306 GLY A O 1
ATOM 2286 N N . THR A 1 307 ? 27.375 -1.406 -13.617 1.00 97.81 307 THR A N 1
ATOM 2287 C CA . THR A 1 307 ? 26.708 -0.157 -13.216 1.00 97.81 307 THR A CA 1
ATOM 2288 C C . THR A 1 307 ? 25.346 -0.035 -13.879 1.00 97.81 307 THR A C 1
ATOM 2290 O O . THR A 1 307 ? 25.219 -0.251 -15.084 1.00 97.81 307 THR A O 1
ATOM 2293 N N . TRP A 1 308 ? 24.335 0.327 -13.087 1.00 97.31 308 TRP A N 1
ATOM 2294 C CA . TRP A 1 308 ? 22.994 0.606 -13.587 1.00 97.31 308 TRP A CA 1
ATOM 2295 C C . TRP A 1 308 ? 22.957 1.876 -14.436 1.00 97.31 308 TRP A C 1
ATOM 2297 O O . TRP A 1 308 ? 23.520 2.910 -14.078 1.00 97.31 308 TRP A O 1
ATOM 2307 N N . GLY A 1 309 ? 22.209 1.804 -15.527 1.00 97.94 309 GLY A N 1
ATOM 2308 C CA . GLY A 1 309 ? 21.750 2.944 -16.298 1.00 97.94 309 GLY A CA 1
ATOM 2309 C C . GLY A 1 309 ? 20.256 2.838 -16.545 1.00 97.94 309 GLY A C 1
ATOM 2310 O O . GLY A 1 309 ? 19.741 1.747 -16.787 1.00 97.94 309 GLY A O 1
ATOM 2311 N N . PHE A 1 310 ? 19.564 3.969 -16.479 1.00 98.19 310 PHE A N 1
ATOM 2312 C CA . PHE A 1 310 ? 18.120 4.051 -16.657 1.00 98.19 310 PHE A CA 1
ATOM 2313 C C . PHE A 1 310 ? 17.771 5.256 -17.520 1.00 98.19 310 PHE A C 1
ATOM 2315 O O . PHE A 1 310 ? 18.337 6.337 -17.354 1.00 98.19 310 PHE A O 1
ATOM 2322 N N . ALA A 1 311 ? 16.818 5.062 -18.422 1.00 98.38 311 ALA A N 1
ATOM 2323 C CA . ALA A 1 311 ? 16.160 6.131 -19.152 1.00 98.38 311 ALA A CA 1
ATOM 2324 C C . ALA A 1 311 ? 14.708 5.736 -19.437 1.00 98.38 311 ALA A C 1
ATOM 2326 O O . ALA A 1 311 ? 14.370 4.552 -19.474 1.00 98.38 311 ALA A O 1
ATOM 2327 N N . SER A 1 312 ? 13.851 6.728 -19.658 1.00 98.00 312 SER A N 1
ATOM 2328 C CA . SER A 1 312 ? 12.458 6.510 -20.044 1.00 98.00 312 SER A CA 1
ATOM 2329 C C . SER A 1 312 ? 12.019 7.513 -21.103 1.00 98.00 312 SER A C 1
ATOM 2331 O O . SER A 1 312 ? 12.683 8.530 -21.309 1.00 98.00 312 SER A O 1
ATOM 2333 N N . HIS A 1 313 ? 10.911 7.208 -21.774 1.00 97.75 313 HIS A N 1
ATOM 2334 C CA . HIS A 1 313 ? 10.333 8.030 -22.828 1.00 97.75 313 HIS A CA 1
ATOM 2335 C C . HIS A 1 313 ? 8.808 7.860 -22.879 1.00 97.75 313 HIS A C 1
ATOM 2337 O O . HIS A 1 313 ? 8.285 6.809 -22.505 1.00 97.75 313 HIS A O 1
ATOM 2343 N N . LEU A 1 314 ? 8.093 8.890 -23.335 1.00 94.75 314 LEU A N 1
ATOM 2344 C CA . LEU A 1 314 ? 6.630 8.872 -23.479 1.00 94.75 314 LEU A CA 1
ATOM 2345 C C . LEU A 1 314 ? 6.203 8.168 -24.774 1.00 94.75 314 LEU A C 1
ATOM 2347 O O . LEU A 1 314 ? 5.356 7.279 -24.761 1.00 94.75 314 LEU A O 1
ATOM 2351 N N . GLU A 1 315 ? 6.826 8.532 -25.897 1.00 94.62 315 GLU A N 1
ATOM 2352 C CA . GLU A 1 315 ? 6.511 7.934 -27.197 1.00 94.62 315 GLU A CA 1
ATOM 2353 C C . GLU A 1 315 ? 6.947 6.473 -27.299 1.00 94.62 315 GLU A C 1
ATOM 2355 O O . GLU A 1 315 ? 8.111 6.146 -27.055 1.00 94.62 315 GLU A O 1
ATOM 2360 N N . LEU A 1 316 ? 6.039 5.622 -27.772 1.00 96.75 316 LEU A N 1
ATOM 2361 C CA . LEU A 1 316 ? 6.264 4.199 -28.004 1.00 96.75 316 LEU A CA 1
ATOM 2362 C C . LEU A 1 316 ? 6.588 3.934 -29.480 1.00 96.75 316 LEU A C 1
ATOM 2364 O O . LEU A 1 316 ? 5.751 3.435 -30.229 1.00 96.75 316 LEU A O 1
ATOM 2368 N N . THR A 1 317 ? 7.805 4.260 -29.916 1.00 98.19 317 THR A N 1
ATOM 2369 C CA . THR A 1 317 ? 8.282 3.937 -31.269 1.00 98.19 317 THR A CA 1
ATOM 2370 C C . THR A 1 317 ? 9.615 3.192 -31.211 1.00 98.19 317 THR A C 1
ATOM 2372 O O . THR A 1 317 ? 10.374 3.356 -30.256 1.00 98.19 317 THR A O 1
ATOM 2375 N N . PRO A 1 318 ? 9.968 2.381 -32.226 1.00 98.56 318 PRO A N 1
ATOM 2376 C CA . PRO A 1 318 ? 11.295 1.769 -32.281 1.00 98.56 318 PRO A CA 1
ATOM 2377 C C . PRO A 1 318 ? 12.438 2.798 -32.225 1.00 98.56 318 PRO A C 1
ATOM 2379 O O . PRO A 1 318 ? 13.478 2.532 -31.629 1.00 98.56 318 PRO A O 1
ATOM 2382 N N . ALA A 1 319 ? 12.246 3.989 -32.805 1.00 98.38 319 ALA A N 1
ATOM 2383 C CA . ALA A 1 319 ? 13.249 5.052 -32.798 1.00 98.38 319 ALA A CA 1
ATOM 2384 C C . ALA A 1 319 ? 13.458 5.642 -31.392 1.00 98.38 319 ALA A C 1
ATOM 2386 O O . ALA A 1 319 ? 14.602 5.729 -30.936 1.00 98.38 319 ALA A O 1
ATOM 2387 N N . SER A 1 320 ? 12.374 5.982 -30.681 1.00 98.31 320 SER A N 1
ATOM 2388 C CA . SER A 1 320 ? 12.461 6.464 -29.296 1.00 98.31 320 SER A CA 1
ATOM 2389 C C . SER A 1 320 ? 13.024 5.384 -28.367 1.00 98.31 320 SER A C 1
ATOM 2391 O O . SER A 1 320 ? 13.838 5.686 -27.496 1.00 98.31 320 SER A O 1
ATOM 2393 N N . ALA A 1 321 ? 12.695 4.110 -28.596 1.00 98.69 321 ALA A N 1
ATOM 2394 C CA . ALA A 1 321 ? 13.233 2.975 -27.846 1.00 98.69 321 ALA A CA 1
ATOM 2395 C C . ALA A 1 321 ? 14.761 2.844 -27.992 1.00 98.69 321 ALA A C 1
ATOM 2397 O O . ALA A 1 321 ? 15.479 2.711 -26.999 1.00 98.69 321 ALA A O 1
ATOM 2398 N N . VAL A 1 322 ? 15.274 2.952 -29.224 1.00 98.88 322 VAL A N 1
ATOM 2399 C CA . VAL A 1 322 ? 16.717 2.954 -29.524 1.00 98.88 322 VAL A CA 1
ATOM 2400 C C . VAL A 1 322 ? 17.418 4.126 -28.838 1.00 98.88 322 VAL A C 1
ATOM 2402 O O . VAL A 1 322 ? 18.460 3.926 -28.211 1.00 98.88 322 VAL A O 1
ATOM 2405 N N . ALA A 1 323 ? 16.855 5.335 -28.927 1.00 98.75 323 ALA A N 1
ATOM 2406 C CA . ALA A 1 323 ? 17.408 6.521 -28.271 1.00 98.75 323 ALA A CA 1
ATOM 2407 C C . ALA A 1 323 ? 17.411 6.376 -26.738 1.00 98.75 323 ALA A C 1
ATOM 2409 O O . ALA A 1 323 ? 18.398 6.699 -26.076 1.00 98.75 323 ALA A O 1
ATOM 2410 N N . THR A 1 324 ? 16.349 5.801 -26.172 1.00 98.81 324 THR A N 1
ATOM 2411 C CA . THR A 1 324 ? 16.232 5.545 -24.730 1.00 98.81 324 THR A CA 1
ATOM 2412 C C . THR A 1 324 ? 17.282 4.540 -24.260 1.00 98.81 324 THR A C 1
ATOM 2414 O O . THR A 1 324 ? 17.969 4.784 -23.270 1.00 98.81 324 THR A O 1
ATOM 2417 N N . ALA A 1 325 ? 17.493 3.448 -25.001 1.00 98.88 325 ALA A N 1
ATOM 2418 C CA . ALA A 1 325 ? 18.545 2.478 -24.700 1.00 98.88 325 ALA A CA 1
ATOM 2419 C C . ALA A 1 325 ? 19.952 3.099 -24.772 1.00 98.88 325 ALA A C 1
ATOM 2421 O O . ALA A 1 325 ? 20.785 2.852 -23.898 1.00 98.88 325 ALA A O 1
ATOM 2422 N N . GLN A 1 326 ? 20.214 3.946 -25.775 1.00 98.88 326 GLN A N 1
ATOM 2423 C CA . GLN A 1 326 ? 21.470 4.699 -25.877 1.00 98.88 326 GLN A CA 1
ATOM 2424 C C . GLN A 1 326 ? 21.687 5.588 -24.650 1.00 98.88 326 GLN A C 1
ATOM 2426 O O . GLN A 1 326 ? 22.774 5.568 -24.069 1.00 98.88 326 GLN A O 1
ATOM 2431 N N . ARG A 1 327 ? 20.647 6.313 -24.222 1.00 98.81 327 ARG A N 1
ATOM 2432 C CA . ARG A 1 327 ? 20.708 7.182 -23.046 1.00 98.81 327 ARG A CA 1
ATOM 2433 C C . ARG A 1 327 ? 20.937 6.393 -21.759 1.00 98.81 327 ARG A C 1
ATOM 2435 O O . ARG A 1 327 ? 21.772 6.793 -20.954 1.00 98.81 327 ARG A O 1
ATOM 2442 N N . ALA A 1 328 ? 20.262 5.258 -21.576 1.00 98.75 328 ALA A N 1
ATOM 2443 C CA . ALA A 1 328 ? 20.474 4.391 -20.419 1.00 98.75 328 ALA A CA 1
ATOM 2444 C C . ALA A 1 328 ? 21.934 3.900 -20.349 1.00 98.75 328 ALA A C 1
ATOM 2446 O O . ALA A 1 328 ? 22.565 3.984 -19.297 1.00 98.75 328 ALA A O 1
ATOM 2447 N N . VAL A 1 329 ? 22.517 3.472 -21.475 1.00 98.88 329 VAL A N 1
ATOM 2448 C CA . VAL A 1 329 ? 23.937 3.075 -21.544 1.00 98.88 329 VAL A CA 1
ATOM 2449 C C . VAL A 1 329 ? 24.876 4.244 -21.246 1.00 98.88 329 VAL A C 1
ATOM 2451 O O . VAL A 1 329 ? 25.872 4.070 -20.543 1.00 98.88 329 VAL A O 1
ATOM 2454 N N . GLU A 1 330 ? 24.581 5.434 -21.767 1.00 98.69 330 GLU A N 1
ATOM 2455 C CA . GLU A 1 330 ? 25.361 6.641 -21.487 1.00 98.69 330 GLU A CA 1
ATOM 2456 C C . GLU A 1 330 ? 25.359 6.970 -19.987 1.00 98.69 330 GLU A C 1
ATOM 2458 O O . GLU A 1 330 ? 26.420 7.226 -19.413 1.00 98.69 330 GLU A O 1
ATOM 2463 N N . VAL A 1 331 ? 24.194 6.896 -19.334 1.00 98.38 331 VAL A N 1
ATOM 2464 C CA . VAL A 1 331 ? 24.058 7.068 -17.880 1.00 98.38 331 VAL A CA 1
ATOM 2465 C C . VAL A 1 331 ? 24.913 6.045 -17.129 1.00 98.38 331 VAL A C 1
ATOM 2467 O O . VAL A 1 331 ? 25.712 6.444 -16.283 1.00 98.38 331 VAL A O 1
ATOM 2470 N N . ALA A 1 332 ? 24.828 4.754 -17.474 1.00 98.19 332 ALA A N 1
ATOM 2471 C CA . ALA A 1 332 ? 25.629 3.709 -16.828 1.00 98.19 332 ALA A CA 1
ATOM 2472 C C . ALA A 1 332 ? 27.139 3.983 -16.936 1.00 98.19 332 ALA A C 1
ATOM 2474 O O . ALA A 1 332 ? 27.861 3.930 -15.942 1.00 98.19 332 ALA A O 1
ATOM 2475 N N . ARG A 1 333 ? 27.624 4.337 -18.134 1.00 98.19 333 ARG A N 1
ATOM 2476 C CA . ARG A 1 333 ? 29.043 4.656 -18.372 1.00 98.19 333 ARG A CA 1
ATOM 2477 C C . ARG A 1 333 ? 29.492 5.912 -17.631 1.00 98.19 333 ARG A C 1
ATOM 2479 O O . ARG A 1 333 ? 30.609 5.953 -17.127 1.00 98.19 333 ARG A O 1
ATOM 2486 N N . THR A 1 334 ? 28.623 6.916 -17.546 1.00 98.00 334 THR A N 1
ATOM 2487 C CA . THR A 1 334 ? 28.905 8.180 -16.850 1.00 98.00 334 THR A CA 1
ATOM 2488 C C . THR A 1 334 ? 29.006 7.966 -15.341 1.00 98.00 334 THR A C 1
ATOM 2490 O O . THR A 1 334 ? 29.887 8.527 -14.695 1.00 98.00 334 THR A O 1
ATOM 2493 N N . LEU A 1 335 ? 28.139 7.119 -14.777 1.00 96.88 335 LEU A N 1
ATOM 2494 C CA . LEU A 1 335 ? 28.127 6.790 -13.351 1.00 96.88 335 LEU A CA 1
ATOM 2495 C C . LEU A 1 335 ? 29.162 5.726 -12.968 1.00 96.88 335 LEU A C 1
ATOM 2497 O O . LEU A 1 335 ? 29.471 5.582 -11.785 1.00 96.88 335 LEU A O 1
ATOM 2501 N N . ARG A 1 336 ? 29.739 5.006 -13.939 1.00 95.75 336 ARG A N 1
ATOM 2502 C CA . ARG A 1 336 ? 30.689 3.912 -13.696 1.00 95.75 336 ARG A CA 1
ATOM 2503 C C . ARG A 1 336 ? 31.837 4.274 -12.737 1.00 95.75 336 ARG A C 1
ATOM 2505 O O . ARG A 1 336 ? 32.108 3.451 -11.858 1.00 95.75 336 ARG A O 1
ATOM 2512 N N . PRO A 1 337 ? 32.488 5.455 -12.829 1.00 95.50 337 PRO A N 1
ATOM 2513 C CA . PRO A 1 337 ? 33.558 5.845 -11.903 1.00 95.50 337 PRO A CA 1
ATOM 2514 C C . PRO A 1 337 ? 33.088 6.105 -10.464 1.00 95.50 337 PRO A C 1
ATOM 2516 O O . PRO A 1 337 ? 33.902 6.051 -9.547 1.00 95.50 337 PRO A O 1
ATOM 2519 N N . LEU A 1 338 ? 31.799 6.401 -10.263 1.00 94.06 338 LEU A N 1
ATOM 2520 C CA . LEU A 1 338 ? 31.191 6.634 -8.946 1.00 94.06 338 LEU A CA 1
ATOM 2521 C C . LEU A 1 338 ? 30.670 5.342 -8.311 1.00 94.06 338 LEU A C 1
ATOM 2523 O O . LEU A 1 338 ? 30.304 5.325 -7.136 1.00 94.06 338 LEU A O 1
ATOM 2527 N N . ASN A 1 339 ? 30.611 4.264 -9.089 1.00 92.19 339 ASN A N 1
ATOM 2528 C CA . ASN A 1 339 ? 30.022 3.018 -8.655 1.00 92.19 339 ASN A CA 1
ATOM 2529 C C . ASN A 1 339 ? 30.965 2.247 -7.718 1.00 92.19 339 ASN A C 1
ATOM 2531 O O . ASN A 1 339 ? 31.928 1.622 -8.171 1.00 92.19 339 ASN A O 1
ATOM 2535 N N . ALA A 1 340 ? 30.670 2.287 -6.418 1.00 89.38 340 ALA A N 1
ATOM 2536 C CA . ALA A 1 340 ? 31.476 1.649 -5.379 1.00 89.38 340 ALA A CA 1
ATOM 2537 C C . ALA A 1 340 ? 31.406 0.112 -5.402 1.00 89.38 340 ALA A C 1
ATOM 2539 O O . ALA A 1 340 ? 32.360 -0.550 -4.998 1.00 89.38 340 ALA A O 1
ATOM 2540 N N . GLU A 1 341 ? 30.296 -0.457 -5.875 1.00 90.00 341 GLU A N 1
ATOM 2541 C CA . GLU A 1 341 ? 30.040 -1.898 -5.857 1.00 90.00 341 GLU A CA 1
ATOM 2542 C C . GLU A 1 341 ? 29.532 -2.370 -7.220 1.00 90.00 341 GLU A C 1
ATOM 2544 O O . GLU A 1 341 ? 28.708 -1.723 -7.862 1.00 90.00 341 GLU A O 1
ATOM 2549 N N . ARG A 1 342 ? 30.028 -3.514 -7.694 1.00 94.12 342 ARG A N 1
ATOM 2550 C CA . ARG A 1 342 ? 29.551 -4.100 -8.948 1.00 94.12 342 ARG A CA 1
ATOM 2551 C C . ARG A 1 342 ? 28.137 -4.653 -8.748 1.00 94.12 342 ARG A C 1
ATOM 2553 O O . ARG A 1 342 ? 27.927 -5.489 -7.878 1.00 94.12 342 ARG A O 1
ATOM 2560 N N . VAL A 1 343 ? 27.194 -4.228 -9.582 1.00 95.44 343 VAL A N 1
ATOM 2561 C CA . VAL A 1 343 ? 25.838 -4.782 -9.608 1.00 95.44 343 VAL A CA 1
ATOM 2562 C C . VAL A 1 343 ? 25.861 -6.170 -10.247 1.00 95.44 343 VAL A C 1
ATOM 2564 O O . VAL A 1 343 ? 26.331 -6.333 -11.373 1.00 95.44 343 VAL A O 1
ATOM 2567 N N . GLU A 1 344 ? 25.304 -7.148 -9.537 1.00 94.06 344 GLU A N 1
ATOM 2568 C CA . GLU A 1 344 ? 25.045 -8.506 -10.016 1.00 94.06 344 GLU A CA 1
ATOM 2569 C C . GLU A 1 344 ? 23.594 -8.882 -9.703 1.00 94.06 344 GLU A C 1
ATOM 2571 O O . GLU A 1 344 ? 23.103 -8.616 -8.606 1.00 94.06 344 GLU A O 1
ATOM 2576 N N . LEU A 1 345 ? 22.912 -9.520 -10.654 1.00 96.69 345 LEU A N 1
ATOM 2577 C CA . LEU A 1 345 ? 21.536 -9.979 -10.474 1.00 96.69 345 LEU A CA 1
ATOM 2578 C C . LEU A 1 345 ? 21.515 -11.437 -10.015 1.00 96.69 345 LEU A C 1
ATOM 2580 O O . LEU A 1 345 ? 22.217 -12.277 -10.580 1.00 96.69 345 LEU A O 1
ATOM 2584 N N . ALA A 1 346 ? 20.663 -11.755 -9.039 1.00 97.56 346 ALA A N 1
ATOM 2585 C CA . ALA A 1 346 ? 20.295 -13.134 -8.735 1.00 97.56 346 ALA A CA 1
ATOM 2586 C C . ALA A 1 346 ? 19.698 -13.815 -9.980 1.00 97.56 346 ALA A C 1
ATOM 2588 O O . ALA A 1 346 ? 19.096 -13.156 -10.841 1.00 97.56 346 ALA A O 1
ATOM 2589 N N . ALA A 1 347 ? 19.881 -15.129 -10.090 1.00 95.50 347 ALA A N 1
ATOM 2590 C CA . ALA A 1 347 ? 19.372 -15.890 -11.222 1.00 95.50 347 ALA A CA 1
ATOM 2591 C C . ALA A 1 347 ? 17.837 -15.943 -11.195 1.00 95.50 347 ALA A C 1
ATOM 2593 O O . ALA A 1 347 ? 17.222 -15.938 -10.131 1.00 95.50 347 ALA A O 1
ATOM 2594 N N . GLU A 1 348 ? 17.230 -16.010 -12.377 1.00 97.25 348 GLU A N 1
ATOM 2595 C CA . GLU A 1 348 ? 15.789 -16.186 -12.541 1.00 97.25 348 GLU A CA 1
ATOM 2596 C C . GLU A 1 348 ? 15.524 -17.031 -13.798 1.00 97.25 348 GLU A C 1
ATOM 2598 O O . GLU A 1 348 ? 16.239 -16.857 -14.793 1.00 97.25 348 GLU A O 1
ATOM 2603 N N . PRO A 1 349 ? 14.554 -17.970 -13.782 1.00 97.44 349 PRO A N 1
ATOM 2604 C CA . PRO A 1 349 ? 14.122 -18.661 -14.990 1.00 97.44 349 PRO A CA 1
ATOM 2605 C C . PRO A 1 349 ? 13.616 -17.703 -16.073 1.00 97.44 349 PRO A C 1
ATOM 2607 O O . PRO A 1 349 ? 13.131 -16.612 -15.793 1.00 97.44 349 PRO A O 1
ATOM 2610 N N . VAL A 1 350 ? 13.698 -18.143 -17.328 1.00 97.81 350 VAL A N 1
ATOM 2611 C CA . VAL A 1 350 ? 13.173 -17.387 -18.469 1.00 97.81 350 VAL A CA 1
ATOM 2612 C C . VAL A 1 350 ? 11.691 -17.702 -18.662 1.00 97.81 350 VAL A C 1
ATOM 2614 O O . VAL A 1 350 ? 11.322 -18.874 -18.766 1.00 97.81 350 VAL A O 1
ATOM 2617 N N . TYR A 1 351 ? 10.858 -16.666 -18.771 1.00 97.56 351 TYR A N 1
ATOM 2618 C CA . TYR A 1 351 ? 9.418 -16.799 -19.028 1.00 97.56 351 TYR A CA 1
ATOM 2619 C C . TYR A 1 351 ? 9.062 -16.174 -20.380 1.00 97.56 351 TYR A C 1
ATOM 2621 O O . TYR A 1 351 ? 8.794 -14.974 -20.445 1.00 97.56 351 TYR A O 1
ATOM 2629 N N . PRO A 1 352 ? 9.097 -16.945 -21.479 1.00 95.12 352 PRO A N 1
ATOM 2630 C CA . PRO A 1 352 ? 8.762 -16.420 -22.792 1.00 95.12 352 PRO A CA 1
ATOM 2631 C C . PRO A 1 352 ? 7.247 -16.241 -22.912 1.00 95.12 352 PRO A C 1
ATOM 2633 O O . PRO A 1 352 ? 6.484 -17.184 -22.705 1.00 95.12 352 PRO A O 1
ATOM 2636 N N . ASP A 1 353 ? 6.830 -15.034 -23.284 1.00 94.94 353 ASP A N 1
ATOM 2637 C CA . ASP A 1 353 ? 5.448 -14.668 -23.604 1.00 94.94 353 ASP A CA 1
ATOM 2638 C C . ASP A 1 353 ? 4.420 -15.005 -22.506 1.00 94.94 353 ASP A C 1
ATOM 2640 O O . ASP A 1 353 ? 3.267 -15.336 -22.791 1.00 94.94 353 ASP A O 1
ATOM 2644 N N . ALA A 1 354 ? 4.829 -14.930 -21.237 1.00 96.88 354 ALA A N 1
ATOM 2645 C CA . ALA A 1 354 ? 3.945 -15.231 -20.121 1.00 96.88 354 ALA A CA 1
ATOM 2646 C C . ALA A 1 354 ? 2.885 -14.137 -19.943 1.00 96.88 354 ALA A C 1
ATOM 2648 O O . ALA A 1 354 ? 3.161 -12.944 -20.082 1.00 96.88 354 ALA A O 1
ATOM 2649 N N . VAL A 1 355 ? 1.661 -14.537 -19.600 1.00 96.88 355 VAL A N 1
ATOM 2650 C CA . VAL A 1 355 ? 0.543 -13.614 -19.385 1.00 96.88 355 VAL A CA 1
ATOM 2651 C C . VAL A 1 355 ? -0.067 -13.851 -18.013 1.00 96.88 355 VAL A C 1
ATOM 2653 O O . VAL A 1 355 ? -0.304 -14.996 -17.632 1.00 96.88 355 VAL A O 1
ATOM 2656 N N . TRP A 1 356 ? -0.346 -12.773 -17.284 1.00 97.31 356 TRP A N 1
ATOM 2657 C CA . TRP A 1 356 ? -1.032 -12.835 -15.996 1.00 97.31 356 TRP A CA 1
ATOM 2658 C C . TRP A 1 356 ? -2.103 -11.750 -15.875 1.00 97.31 356 TRP A C 1
ATOM 2660 O O . TRP A 1 356 ? -1.889 -10.597 -16.243 1.00 97.31 356 TRP A O 1
ATOM 2670 N N . VAL A 1 357 ? -3.260 -12.096 -15.320 1.00 95.88 357 VAL A N 1
ATOM 2671 C CA . VAL A 1 357 ? -4.326 -11.138 -15.011 1.00 95.88 357 VAL A CA 1
ATOM 2672 C C . VAL A 1 357 ? -4.750 -11.345 -13.567 1.00 95.88 357 VAL A C 1
ATOM 2674 O O . VAL A 1 357 ? -4.919 -12.480 -13.128 1.00 95.88 357 VAL A O 1
ATOM 2677 N N . GLY A 1 358 ? -4.884 -10.244 -12.831 1.00 93.38 358 GLY A N 1
ATOM 2678 C CA . GLY A 1 358 ? -5.368 -10.257 -11.459 1.00 93.38 358 GLY A CA 1
ATOM 2679 C C . GLY A 1 358 ? -6.781 -10.819 -11.354 1.00 93.38 358 GLY A C 1
ATOM 2680 O O . GLY A 1 358 ? -7.577 -10.720 -12.284 1.00 93.38 358 GLY A O 1
ATOM 2681 N N . ASP A 1 359 ? -7.082 -11.386 -10.193 1.00 90.75 359 ASP A N 1
ATOM 2682 C CA . ASP A 1 359 ? -8.354 -12.045 -9.909 1.00 90.75 359 ASP A CA 1
ATOM 2683 C C . ASP A 1 359 ? -9.446 -11.019 -9.540 1.00 90.75 359 ASP A C 1
ATOM 2685 O O . ASP A 1 359 ? -9.712 -10.761 -8.362 1.00 90.75 359 ASP A O 1
ATOM 2689 N N . TYR A 1 360 ? -10.004 -10.363 -10.563 1.00 92.38 360 TYR A N 1
ATOM 2690 C CA . TYR A 1 360 ? -11.160 -9.462 -10.478 1.00 92.38 360 TYR A CA 1
ATOM 2691 C C . TYR A 1 360 ? -12.223 -9.849 -11.513 1.00 92.38 360 TYR A C 1
ATOM 2693 O O . TYR A 1 360 ? -11.899 -10.279 -12.622 1.00 92.38 360 TYR A O 1
ATOM 2701 N N . GLU A 1 361 ? -13.497 -9.667 -11.164 1.00 88.88 361 GLU A N 1
ATOM 2702 C CA . GLU A 1 361 ? -14.633 -10.103 -11.990 1.00 88.88 361 GLU A CA 1
ATOM 2703 C C . GLU A 1 361 ? -15.190 -8.975 -12.868 1.00 88.88 361 GLU A C 1
ATOM 2705 O O . GLU A 1 361 ? -15.513 -9.186 -14.040 1.00 88.88 361 GLU A O 1
ATOM 2710 N N . MET A 1 362 ? -15.291 -7.763 -12.316 1.00 90.00 362 MET A N 1
ATOM 2711 C CA . MET A 1 362 ? -15.817 -6.587 -13.001 1.00 90.00 362 MET A CA 1
ATOM 2712 C C . MET A 1 362 ? -14.788 -5.462 -13.002 1.00 90.00 362 MET A C 1
ATOM 2714 O O . MET A 1 362 ? -14.546 -4.809 -11.991 1.00 90.00 362 MET A O 1
ATOM 2718 N N . ASP A 1 363 ? -14.203 -5.177 -14.163 1.00 91.38 363 ASP A N 1
ATOM 2719 C CA . ASP A 1 363 ? -13.285 -4.050 -14.317 1.00 91.38 363 ASP A CA 1
ATOM 2720 C C . ASP A 1 363 ? -13.967 -2.728 -13.905 1.00 91.38 363 ASP A C 1
ATOM 2722 O O . ASP A 1 363 ? -14.917 -2.298 -14.574 1.00 91.38 363 ASP A O 1
ATOM 2726 N N . PRO A 1 364 ? -13.486 -2.031 -12.853 1.00 92.88 364 PRO A N 1
ATOM 2727 C CA . PRO A 1 364 ? -14.120 -0.810 -12.384 1.00 92.88 364 PRO A CA 1
ATOM 2728 C C . PRO A 1 364 ? -14.123 0.287 -13.449 1.00 92.88 364 PRO A C 1
ATOM 2730 O O . PRO A 1 364 ? -14.977 1.161 -13.387 1.00 92.88 364 PRO A O 1
ATOM 2733 N N . PHE A 1 365 ? -13.239 0.266 -14.450 1.00 93.12 365 PHE A N 1
ATOM 2734 C CA . PHE A 1 365 ? -13.213 1.270 -15.522 1.00 93.12 365 PHE A CA 1
ATOM 2735 C C . PHE A 1 365 ? -14.268 1.038 -16.609 1.00 93.12 365 PHE A C 1
ATOM 2737 O O . PHE A 1 365 ? -14.534 1.948 -17.388 1.00 93.12 365 PHE A O 1
ATOM 2744 N N . THR A 1 366 ? -14.912 -0.130 -16.633 1.00 88.94 366 THR A N 1
ATOM 2745 C CA . THR A 1 366 ? -16.037 -0.407 -17.544 1.00 88.94 366 THR A CA 1
ATOM 2746 C C . THR A 1 366 ? -17.379 0.077 -16.995 1.00 88.94 366 THR A C 1
ATOM 2748 O O . THR A 1 366 ? -18.336 0.234 -17.749 1.00 88.94 366 THR A O 1
ATOM 2751 N N . VAL A 1 367 ? -17.447 0.368 -15.692 1.00 91.06 367 VAL A N 1
ATOM 2752 C CA . VAL A 1 367 ? -18.662 0.860 -15.036 1.00 91.06 367 VAL A CA 1
ATOM 2753 C C . VAL A 1 367 ? -18.837 2.361 -15.307 1.00 91.06 367 VAL A C 1
ATOM 2755 O O . VAL A 1 367 ? -17.918 3.142 -15.010 1.00 91.06 367 VAL A O 1
ATOM 2758 N N . PRO A 1 368 ? -19.999 2.803 -15.829 1.00 92.31 368 PRO A N 1
ATOM 2759 C CA . PRO A 1 368 ? -20.255 4.209 -16.115 1.00 92.31 368 PRO A CA 1
ATOM 2760 C C . PRO A 1 368 ? -20.092 5.105 -14.884 1.00 92.31 368 PRO A C 1
ATOM 2762 O O . PRO A 1 368 ? -20.566 4.786 -13.793 1.00 92.31 368 PRO A O 1
ATOM 2765 N N . LEU A 1 369 ? -19.483 6.282 -15.065 1.00 91.81 369 LEU A N 1
ATOM 2766 C CA . LEU A 1 369 ? -19.273 7.249 -13.978 1.00 91.81 369 LEU A CA 1
ATOM 2767 C C . LEU A 1 369 ? -20.578 7.599 -13.242 1.00 91.81 369 LEU A C 1
ATOM 2769 O O . LEU A 1 369 ? -20.575 7.716 -12.020 1.00 91.81 369 LEU A O 1
ATOM 2773 N N . GLY A 1 370 ? -21.689 7.733 -13.974 1.00 94.00 370 GLY A N 1
ATOM 2774 C CA . GLY A 1 370 ? -22.999 8.046 -13.397 1.00 94.00 370 GLY A CA 1
ATOM 2775 C C . GLY A 1 370 ? -23.497 6.994 -12.403 1.00 94.00 370 GLY A C 1
ATOM 2776 O O . GLY A 1 370 ? -24.033 7.363 -11.364 1.00 94.00 370 GLY A O 1
ATOM 2777 N N . GLU A 1 371 ? -23.265 5.705 -12.670 1.00 94.00 371 GLU A N 1
ATOM 2778 C CA . GLU A 1 371 ? -23.643 4.613 -11.761 1.00 94.00 371 GLU A CA 1
ATOM 2779 C C . GLU A 1 371 ? -22.793 4.632 -10.489 1.00 94.00 371 GLU A C 1
ATOM 2781 O O . GLU A 1 371 ? -23.321 4.519 -9.382 1.00 94.00 371 GLU A O 1
ATOM 2786 N N . LYS A 1 372 ? -21.483 4.873 -10.634 1.00 95.25 372 LYS A N 1
ATOM 2787 C CA . LYS A 1 372 ? -20.570 5.014 -9.491 1.00 95.25 372 LYS A CA 1
ATOM 2788 C C . LYS A 1 372 ? -20.964 6.190 -8.610 1.00 95.25 372 LYS A C 1
ATOM 2790 O O . LYS A 1 372 ? -21.076 6.045 -7.398 1.00 95.25 372 LYS A O 1
ATOM 2795 N N . VAL 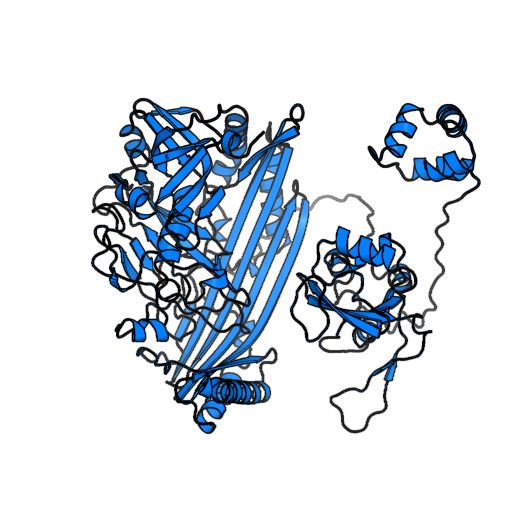A 1 373 ? -21.181 7.358 -9.217 1.00 96.75 373 VAL A N 1
ATOM 2796 C CA . VAL A 1 373 ? -21.589 8.571 -8.501 1.00 96.75 373 VAL A CA 1
ATOM 2797 C C . VAL A 1 373 ? -22.936 8.358 -7.823 1.00 96.75 373 VAL A C 1
ATOM 2799 O O . VAL A 1 373 ? -23.066 8.723 -6.662 1.00 96.75 373 VAL A O 1
ATOM 2802 N N . ALA A 1 374 ? -23.907 7.736 -8.498 1.00 96.56 374 ALA A N 1
ATOM 2803 C CA . ALA A 1 374 ? -25.210 7.452 -7.908 1.00 96.56 374 ALA A CA 1
ATOM 2804 C C . ALA A 1 374 ? -25.085 6.592 -6.643 1.00 96.56 374 ALA A C 1
ATOM 2806 O O . ALA A 1 374 ? -25.647 6.966 -5.617 1.00 96.56 374 ALA A O 1
ATOM 2807 N N . LEU A 1 375 ? -24.302 5.507 -6.683 1.00 96.44 375 LEU A N 1
ATOM 2808 C CA . LEU A 1 375 ? -24.069 4.649 -5.517 1.00 96.44 375 LEU A CA 1
ATOM 2809 C C . LEU A 1 375 ? -23.369 5.401 -4.373 1.00 96.44 375 LEU A C 1
ATOM 2811 O O . LEU A 1 375 ? -23.832 5.382 -3.237 1.00 96.44 375 LEU A O 1
ATOM 2815 N N . LEU A 1 376 ? -22.280 6.116 -4.670 1.00 97.12 376 LEU A N 1
ATOM 2816 C CA . LEU A 1 376 ? -21.515 6.852 -3.656 1.00 97.12 376 LEU A CA 1
ATOM 2817 C C . LEU A 1 376 ? -22.323 8.010 -3.041 1.00 97.12 376 LEU A C 1
ATOM 2819 O O . LEU A 1 376 ? -22.219 8.266 -1.840 1.00 97.12 376 LEU A O 1
ATOM 2823 N N . SER A 1 377 ? -23.136 8.705 -3.845 1.00 97.75 377 SER A N 1
ATOM 2824 C CA . SER A 1 377 ? -24.060 9.747 -3.377 1.00 97.75 377 SER A CA 1
ATOM 2825 C C . SER A 1 377 ? -25.170 9.163 -2.514 1.00 97.75 377 SER A C 1
ATOM 2827 O O . SER A 1 377 ? -25.557 9.790 -1.531 1.00 97.75 377 SER A O 1
ATOM 2829 N N . GLU A 1 378 ? -25.668 7.976 -2.853 1.00 97.38 378 GLU A N 1
ATOM 2830 C CA . GLU A 1 378 ? -26.694 7.278 -2.083 1.00 97.38 378 GLU A CA 1
ATOM 2831 C C . GLU A 1 378 ? -26.172 6.895 -0.692 1.00 97.38 378 GLU A C 1
ATOM 2833 O O . GLU A 1 378 ? -26.769 7.293 0.310 1.00 97.38 378 GLU A O 1
ATOM 2838 N N . TRP A 1 379 ? -24.995 6.270 -0.609 1.00 97.44 379 TRP A N 1
ATOM 2839 C CA . TRP A 1 379 ? -24.351 5.946 0.666 1.00 97.44 379 TRP A CA 1
ATOM 2840 C C . TRP A 1 379 ? -24.031 7.188 1.510 1.00 97.44 379 TRP A C 1
ATOM 2842 O O . TRP A 1 379 ? -24.281 7.211 2.717 1.00 97.44 379 TRP A O 1
ATOM 2852 N N . SER A 1 380 ? -23.518 8.249 0.878 1.00 98.25 380 SER A N 1
ATOM 2853 C CA . SER A 1 380 ? -23.302 9.546 1.533 1.00 98.25 380 SER A CA 1
ATOM 2854 C C . SER A 1 380 ? -24.613 10.122 2.078 1.00 98.25 380 SER A C 1
ATOM 2856 O O . SER A 1 380 ? -24.655 10.585 3.217 1.00 98.25 380 SER A O 1
ATOM 2858 N N . GLY A 1 381 ? -25.697 10.037 1.302 1.00 98.00 381 GLY A N 1
ATOM 2859 C CA . GLY A 1 381 ? -27.031 10.477 1.695 1.00 98.00 381 GLY A CA 1
ATOM 2860 C C . GLY A 1 381 ? -27.588 9.718 2.899 1.00 98.00 381 GLY A C 1
ATOM 2861 O O . GLY A 1 381 ? -28.161 10.350 3.784 1.00 98.00 381 GLY A O 1
ATOM 2862 N N . ARG A 1 382 ? -27.377 8.395 2.983 1.00 97.00 382 ARG A N 1
ATOM 2863 C CA . ARG A 1 382 ? -27.780 7.590 4.153 1.00 97.00 382 ARG A CA 1
ATOM 2864 C C . ARG A 1 382 ? -27.119 8.076 5.438 1.00 97.00 382 ARG A C 1
ATOM 2866 O O . ARG A 1 382 ? -27.808 8.277 6.433 1.00 97.00 382 ARG A O 1
ATOM 2873 N N . LEU A 1 383 ? -25.804 8.296 5.400 1.00 98.19 383 LEU A N 1
ATOM 2874 C CA . LEU A 1 383 ? -25.055 8.790 6.555 1.00 98.19 383 LEU A CA 1
ATOM 2875 C C . LEU A 1 383 ? -25.498 10.205 6.950 1.00 98.19 383 LEU A C 1
ATOM 2877 O O . LEU A 1 383 ? -25.724 10.453 8.126 1.00 98.19 383 LEU A O 1
ATOM 2881 N N . LEU A 1 384 ? -25.677 11.115 5.985 1.00 97.81 384 LEU A N 1
ATOM 2882 C CA . LEU A 1 384 ? -26.148 12.488 6.245 1.00 97.81 384 LEU A CA 1
ATOM 2883 C C . LEU A 1 384 ? -27.570 12.556 6.804 1.00 97.81 384 LEU A C 1
ATOM 2885 O O . LEU A 1 384 ? -27.918 13.524 7.474 1.00 97.81 384 LEU A O 1
ATOM 2889 N N . ALA A 1 385 ? -28.415 11.581 6.474 1.00 97.25 385 ALA A N 1
ATOM 2890 C CA . ALA A 1 385 ? -29.782 11.521 6.972 1.00 97.25 385 ALA A CA 1
ATOM 2891 C C . ALA A 1 385 ? -29.862 11.042 8.432 1.00 97.25 385 ALA A C 1
ATOM 2893 O O . ALA A 1 385 ? -30.923 11.166 9.042 1.00 97.25 385 ALA A O 1
ATOM 2894 N N . ALA A 1 386 ? -28.778 10.485 8.980 1.00 96.81 386 ALA A N 1
ATOM 2895 C CA . ALA A 1 386 ? -28.746 9.974 10.340 1.00 96.81 386 ALA A CA 1
ATOM 2896 C C . ALA A 1 386 ? -28.536 11.089 11.377 1.00 96.81 386 ALA A C 1
ATOM 2898 O O . ALA A 1 386 ? -27.767 12.031 11.176 1.00 96.81 386 ALA A O 1
ATOM 2899 N N . ASP A 1 387 ? -29.192 10.948 12.529 1.00 93.56 387 ASP A N 1
ATOM 2900 C CA . ASP A 1 387 ? -29.034 11.880 13.645 1.00 93.56 387 ASP A CA 1
ATOM 2901 C C . ASP A 1 387 ? -27.585 11.878 14.164 1.00 93.56 387 ASP A C 1
ATOM 2903 O O . ASP A 1 387 ? -27.007 10.829 14.451 1.00 93.56 387 ASP A O 1
ATOM 2907 N N . GLY A 1 388 ? -27.005 13.070 14.335 1.00 91.69 388 GLY A N 1
ATOM 2908 C CA . GLY A 1 388 ? -25.638 13.243 14.845 1.00 91.69 388 GLY A CA 1
ATOM 2909 C C . GLY A 1 388 ? -24.531 13.164 13.788 1.00 91.69 388 GLY A C 1
ATOM 2910 O O . GLY A 1 388 ? -23.359 13.131 14.161 1.00 91.69 388 GLY A O 1
ATOM 2911 N N . VAL A 1 389 ? -24.881 13.142 12.497 1.00 97.19 389 VAL A N 1
ATOM 2912 C CA . VAL A 1 389 ? -23.937 13.294 11.381 1.00 97.19 389 VAL A CA 1
ATOM 2913 C C . VAL A 1 389 ? -24.177 14.638 10.694 1.00 97.19 389 VAL A C 1
ATOM 2915 O O . VAL A 1 389 ? -25.189 14.844 10.030 1.00 97.19 389 VAL A O 1
ATOM 2918 N N . GLU A 1 390 ? -23.241 15.575 10.832 1.00 96.31 390 GLU A N 1
ATOM 2919 C CA . GLU A 1 390 ? -23.339 16.900 10.210 1.00 96.31 390 GLU A CA 1
ATOM 2920 C C . GLU A 1 390 ? -22.727 16.958 8.810 1.00 96.31 390 GLU A C 1
ATOM 2922 O O . GLU A 1 390 ? -23.191 17.747 7.986 1.00 96.31 390 GLU A O 1
ATOM 2927 N N . HIS A 1 391 ? -21.688 16.160 8.548 1.00 97.31 391 HIS A N 1
ATOM 2928 C CA . HIS A 1 391 ? -21.006 16.131 7.254 1.00 97.31 391 HIS A CA 1
ATOM 2929 C C . HIS A 1 391 ? -20.584 14.723 6.852 1.00 97.31 391 HIS A C 1
ATOM 2931 O O . HIS A 1 391 ? -20.312 13.865 7.696 1.00 97.31 391 HIS A O 1
ATOM 2937 N N . THR A 1 392 ? -20.446 14.518 5.542 1.00 98.44 392 THR A N 1
ATOM 2938 C CA . THR A 1 392 ? -19.838 13.313 4.975 1.00 98.44 392 THR A CA 1
ATOM 2939 C C . THR A 1 392 ? -18.792 13.646 3.915 1.00 98.44 392 THR A C 1
ATOM 2941 O O . THR A 1 392 ? -18.955 14.562 3.108 1.00 98.44 392 THR A O 1
ATOM 2944 N N . ASP A 1 393 ? -17.709 12.872 3.900 1.00 98.00 393 ASP A N 1
ATOM 2945 C CA . ASP A 1 393 ? -16.701 12.875 2.835 1.00 98.00 393 ASP A CA 1
ATOM 2946 C C . ASP A 1 393 ? -16.603 11.454 2.284 1.00 98.00 393 ASP A C 1
ATOM 2948 O O . ASP A 1 393 ? -16.383 10.502 3.035 1.00 98.00 393 ASP A O 1
ATOM 2952 N N . VAL A 1 394 ? -16.787 11.312 0.975 1.00 98.25 394 VAL A N 1
ATOM 2953 C CA . VAL A 1 394 ? -16.607 10.038 0.278 1.00 98.25 394 VAL A CA 1
ATOM 2954 C C . VAL A 1 394 ? -15.443 10.178 -0.673 1.00 98.25 394 VAL A C 1
ATOM 2956 O O . VAL A 1 394 ? -15.380 11.130 -1.453 1.00 98.25 394 VAL A O 1
ATOM 2959 N N . ILE A 1 395 ? -14.540 9.210 -0.632 1.00 97.44 395 ILE A N 1
ATOM 2960 C CA . ILE A 1 395 ? -13.454 9.080 -1.587 1.00 97.44 395 ILE A CA 1
ATOM 2961 C C . ILE A 1 395 ? -13.506 7.696 -2.217 1.00 97.44 395 ILE A C 1
ATOM 2963 O O . ILE A 1 395 ? -13.558 6.683 -1.530 1.00 97.44 395 ILE A O 1
ATOM 2967 N N . PHE A 1 396 ? -13.475 7.659 -3.540 1.00 97.75 396 PHE A N 1
ATOM 2968 C CA . PHE A 1 396 ? -13.294 6.443 -4.310 1.00 97.75 396 PHE A CA 1
ATOM 2969 C C . PHE A 1 396 ? -12.044 6.602 -5.161 1.00 97.75 396 PHE A C 1
ATOM 2971 O O . PHE A 1 396 ? -11.904 7.567 -5.916 1.00 97.75 396 PHE A O 1
ATOM 2978 N N . ARG A 1 397 ? -11.119 5.658 -5.010 1.00 97.75 397 ARG A N 1
ATOM 2979 C CA . ARG A 1 397 ? -9.919 5.548 -5.837 1.00 97.75 397 ARG A CA 1
ATOM 2980 C C . ARG A 1 397 ? -9.969 4.235 -6.590 1.00 97.75 397 ARG A C 1
ATOM 2982 O O . ARG A 1 397 ? -10.257 3.219 -5.970 1.00 97.75 397 ARG A O 1
ATOM 2989 N N . ALA A 1 398 ? -9.616 4.245 -7.867 1.00 97.50 398 ALA A N 1
ATOM 2990 C CA . ALA A 1 398 ? -9.336 3.033 -8.624 1.00 97.50 398 ALA A CA 1
ATOM 2991 C C . ALA A 1 398 ? -8.071 3.202 -9.469 1.00 97.50 398 ALA A C 1
ATOM 2993 O O . ALA A 1 398 ? -7.722 4.314 -9.864 1.00 97.50 398 ALA A O 1
ATOM 2994 N N . ALA A 1 399 ? -7.381 2.103 -9.742 1.00 97.44 399 ALA A N 1
ATOM 2995 C CA . ALA A 1 399 ? -6.250 2.035 -10.652 1.00 97.44 399 ALA A CA 1
ATOM 2996 C C . ALA A 1 399 ? -6.327 0.742 -11.466 1.00 97.44 399 ALA A C 1
ATOM 2998 O O . ALA A 1 399 ? -6.588 -0.316 -10.898 1.00 97.44 399 ALA A O 1
ATOM 2999 N N . LYS A 1 400 ? -6.088 0.828 -12.774 1.00 97.50 400 LYS A N 1
ATOM 3000 C CA . LYS A 1 400 ? -5.816 -0.303 -13.663 1.00 97.50 400 LYS A CA 1
ATOM 3001 C C . LYS A 1 400 ? -4.391 -0.154 -14.162 1.00 97.50 400 LYS A C 1
ATOM 3003 O O . LYS A 1 400 ? -4.053 0.865 -14.761 1.00 97.50 400 LYS A O 1
ATOM 3008 N N . GLU A 1 401 ? -3.577 -1.163 -13.909 1.00 97.38 401 GLU A N 1
ATOM 3009 C CA . GLU A 1 401 ? -2.190 -1.226 -14.353 1.00 97.38 401 GLU A CA 1
ATOM 3010 C C . GLU A 1 401 ? -2.036 -2.354 -15.344 1.00 97.38 401 GLU A C 1
ATOM 3012 O O . GLU A 1 401 ? -2.325 -3.502 -15.005 1.00 97.38 401 GLU A O 1
ATOM 3017 N N . THR A 1 402 ? -1.536 -2.020 -16.527 1.00 97.56 402 THR A N 1
ATOM 3018 C CA . THR A 1 402 ? -1.158 -2.984 -17.549 1.00 97.56 402 THR A CA 1
ATOM 3019 C C . THR A 1 402 ? 0.311 -2.775 -17.892 1.00 97.56 402 THR A C 1
ATOM 3021 O O . THR A 1 402 ? 0.730 -1.656 -18.200 1.00 97.56 402 THR A O 1
ATOM 3024 N N . LYS A 1 403 ? 1.112 -3.836 -17.790 1.00 97.94 403 LYS A N 1
ATOM 3025 C CA . LYS A 1 403 ? 2.563 -3.793 -17.988 1.00 97.94 403 LYS A CA 1
ATOM 3026 C C . LYS A 1 403 ? 3.007 -4.864 -18.974 1.00 97.94 403 LYS A C 1
ATOM 3028 O O . LYS A 1 403 ? 2.536 -5.997 -18.917 1.00 97.94 403 LYS A O 1
ATOM 3033 N N . PHE A 1 404 ? 3.953 -4.504 -19.826 1.00 98.69 404 PHE A N 1
ATOM 3034 C CA . PHE A 1 404 ? 4.732 -5.406 -20.656 1.00 98.69 404 PHE A CA 1
ATOM 3035 C C . PHE A 1 404 ? 6.195 -5.283 -20.241 1.00 98.69 404 PHE A C 1
ATOM 3037 O O . PHE A 1 404 ? 6.733 -4.177 -20.207 1.00 98.69 404 PHE A O 1
ATOM 3044 N N . TYR A 1 405 ? 6.826 -6.404 -19.922 1.00 98.69 405 TYR A N 1
ATOM 3045 C CA . TYR A 1 405 ? 8.237 -6.492 -19.568 1.00 98.69 405 TYR A CA 1
ATOM 3046 C C . TYR A 1 405 ? 8.949 -7.394 -20.571 1.00 98.69 405 TYR A C 1
ATOM 3048 O O . TYR A 1 405 ? 8.399 -8.420 -20.971 1.00 98.69 405 TYR A O 1
ATOM 3056 N N . ALA A 1 406 ? 10.169 -7.038 -20.962 1.00 98.75 406 ALA A N 1
ATOM 3057 C CA . ALA A 1 406 ? 11.050 -7.923 -21.710 1.00 98.75 406 ALA A CA 1
ATOM 3058 C C . ALA A 1 406 ? 12.512 -7.698 -21.323 1.00 98.75 406 ALA A C 1
ATOM 3060 O O . ALA A 1 406 ? 12.911 -6.557 -21.096 1.00 98.75 406 ALA A O 1
ATOM 3061 N N . ASP A 1 407 ? 13.322 -8.754 -21.294 1.00 98.62 407 ASP A N 1
ATOM 3062 C CA . ASP A 1 407 ? 14.738 -8.651 -20.948 1.00 98.62 407 ASP A CA 1
ATOM 3063 C C . ASP A 1 407 ? 15.686 -9.339 -21.934 1.00 98.62 407 ASP A C 1
ATOM 3065 O O . ASP A 1 407 ? 15.313 -10.089 -22.838 1.00 98.62 407 ASP A O 1
ATOM 3069 N N . SER A 1 408 ? 16.971 -9.059 -21.747 1.00 97.81 408 SER A N 1
ATOM 3070 C CA . SER A 1 408 ? 18.061 -9.595 -22.555 1.00 97.81 408 SER A CA 1
ATOM 3071 C C . SER A 1 408 ? 18.290 -11.105 -22.391 1.00 97.81 408 SER A C 1
ATOM 3073 O O . SER A 1 408 ? 18.957 -11.689 -23.253 1.00 97.81 408 SER A O 1
ATOM 3075 N N . ALA A 1 409 ? 17.736 -11.726 -21.339 1.00 96.81 409 ALA A N 1
ATOM 3076 C CA . ALA A 1 409 ? 17.786 -13.167 -21.093 1.00 96.81 409 ALA A CA 1
ATOM 3077 C C . ALA A 1 409 ? 16.693 -13.932 -21.864 1.00 96.81 409 ALA A C 1
ATOM 3079 O O . ALA A 1 409 ? 16.822 -15.139 -22.071 1.00 96.81 409 ALA A O 1
ATOM 3080 N N . GLY A 1 410 ? 15.668 -13.226 -22.349 1.00 97.69 410 GLY A N 1
ATOM 3081 C CA . GLY A 1 410 ? 14.586 -13.767 -23.170 1.00 97.69 410 GLY A CA 1
ATOM 3082 C C . GLY A 1 410 ? 13.246 -13.868 -22.444 1.00 97.69 410 GLY A C 1
ATOM 3083 O O . GLY A 1 410 ? 12.312 -14.454 -22.992 1.00 97.69 410 GLY A O 1
ATOM 3084 N N . THR A 1 411 ? 13.131 -13.324 -21.231 1.00 98.38 411 THR A N 1
ATOM 3085 C CA . THR A 1 411 ? 11.836 -13.204 -20.558 1.00 98.38 411 THR A CA 1
ATOM 3086 C C . THR A 1 411 ? 11.005 -12.158 -21.284 1.00 98.38 411 THR A C 1
ATOM 3088 O O . THR A 1 411 ? 11.510 -11.095 -21.638 1.00 98.38 411 THR A O 1
ATOM 3091 N N . SER A 1 412 ? 9.723 -12.447 -21.496 1.00 98.19 412 SER A N 1
ATOM 3092 C CA . SER A 1 412 ? 8.736 -11.474 -21.951 1.00 98.19 412 SER A CA 1
ATOM 3093 C C . SER A 1 412 ? 7.412 -11.753 -21.259 1.00 98.19 412 SER A C 1
ATOM 3095 O O . SER A 1 412 ? 6.865 -12.845 -21.390 1.00 98.19 412 SER A O 1
ATOM 3097 N N . THR A 1 413 ? 6.898 -10.788 -20.502 1.00 98.44 413 THR A N 1
ATOM 3098 C CA . THR A 1 413 ? 5.662 -10.955 -19.735 1.00 98.44 413 THR A CA 1
ATOM 3099 C C . THR A 1 413 ? 4.688 -9.818 -20.004 1.00 98.44 413 THR A C 1
ATOM 3101 O O . THR A 1 413 ? 5.081 -8.674 -20.222 1.00 98.44 413 THR A O 1
ATOM 3104 N N . THR A 1 414 ? 3.394 -10.132 -20.013 1.00 98.38 414 THR A N 1
ATOM 3105 C CA . THR A 1 414 ? 2.304 -9.152 -20.075 1.00 98.38 414 THR A CA 1
ATOM 3106 C C . THR A 1 414 ? 1.406 -9.359 -18.873 1.00 98.38 414 THR A C 1
ATOM 3108 O O . THR A 1 414 ? 0.922 -10.468 -18.654 1.00 98.38 414 THR A O 1
ATOM 3111 N N . GLN A 1 415 ? 1.157 -8.315 -18.090 1.00 97.56 415 GLN A N 1
ATOM 3112 C CA . GLN A 1 415 ? 0.315 -8.451 -16.913 1.00 97.56 415 GLN A CA 1
ATOM 3113 C C . GLN A 1 415 ? -0.649 -7.296 -16.688 1.00 97.56 415 GLN A C 1
ATOM 3115 O O . GLN A 1 415 ? -0.337 -6.153 -17.016 1.00 97.56 415 GLN A O 1
ATOM 3120 N N . GLN A 1 416 ? -1.810 -7.602 -16.100 1.00 97.50 416 GLN A N 1
ATOM 3121 C CA . GLN A 1 416 ? -2.825 -6.616 -15.731 1.00 97.50 416 GLN A CA 1
ATOM 3122 C C . GLN A 1 416 ? -3.361 -6.838 -14.322 1.00 97.50 416 GLN A C 1
ATOM 3124 O O . GLN A 1 416 ? -3.653 -7.965 -13.936 1.00 97.50 416 GLN A O 1
ATOM 3129 N N . ARG A 1 417 ? -3.586 -5.754 -13.580 1.00 96.50 417 ARG A N 1
ATOM 3130 C CA . ARG A 1 417 ? -4.338 -5.771 -12.315 1.00 96.50 417 ARG A CA 1
ATOM 3131 C C . ARG A 1 417 ? -5.206 -4.534 -12.160 1.00 96.50 417 ARG A C 1
ATOM 3133 O O . ARG A 1 417 ? -4.905 -3.485 -12.731 1.00 96.50 417 ARG A O 1
ATOM 3140 N N . VAL A 1 418 ? -6.225 -4.649 -11.315 1.00 96.81 418 VAL A N 1
ATOM 3141 C CA . VAL A 1 418 ? -7.014 -3.517 -10.826 1.00 96.81 418 VAL A CA 1
ATOM 3142 C C . VAL A 1 418 ? -6.891 -3.414 -9.315 1.00 96.81 418 VAL A C 1
ATOM 3144 O O . VAL A 1 418 ? -6.640 -4.403 -8.630 1.00 96.81 418 VAL A O 1
ATOM 3147 N N . ARG A 1 419 ? -7.024 -2.199 -8.794 1.00 97.50 419 ARG A N 1
ATOM 3148 C CA . ARG A 1 419 ? -7.070 -1.912 -7.360 1.00 97.50 419 ARG A CA 1
ATOM 3149 C C . ARG A 1 419 ? -8.062 -0.806 -7.114 1.00 97.50 419 ARG A C 1
ATOM 3151 O O . ARG A 1 419 ? -8.109 0.140 -7.898 1.00 97.50 419 ARG A O 1
ATOM 3158 N N . MET A 1 420 ? -8.795 -0.871 -6.014 1.00 96.75 420 MET A N 1
ATOM 3159 C CA . MET A 1 420 ? -9.695 0.209 -5.643 1.00 96.75 420 MET A CA 1
ATOM 3160 C C . MET A 1 420 ? -9.905 0.339 -4.141 1.00 96.75 420 MET A C 1
ATOM 3162 O O . MET A 1 420 ? -9.616 -0.568 -3.366 1.00 96.75 420 MET A O 1
ATOM 3166 N N . HIS A 1 421 ? -10.379 1.512 -3.738 1.00 97.25 421 HIS A N 1
ATOM 3167 C CA . HIS A 1 421 ? -10.660 1.853 -2.354 1.00 97.25 421 HIS A CA 1
ATOM 3168 C C . HIS A 1 421 ? -11.808 2.867 -2.284 1.00 97.25 421 HIS A C 1
ATOM 3170 O O . HIS A 1 421 ? -11.576 4.067 -2.478 1.00 97.25 421 HIS A O 1
ATOM 3176 N N . PRO A 1 422 ? -13.042 2.402 -2.046 1.00 94.62 422 PRO A N 1
ATOM 3177 C CA . PRO A 1 422 ? -14.115 3.231 -1.512 1.00 94.62 422 PRO A CA 1
ATOM 3178 C C . PRO A 1 422 ? -13.916 3.473 -0.011 1.00 94.62 422 PRO A C 1
ATOM 3180 O O . PRO A 1 422 ? -13.713 2.533 0.751 1.00 94.62 422 PRO A O 1
ATOM 3183 N N . ALA A 1 423 ? -14.017 4.723 0.425 1.00 96.69 423 ALA A N 1
ATOM 3184 C CA . ALA A 1 423 ? -14.040 5.076 1.836 1.00 96.69 423 ALA A CA 1
ATOM 3185 C C . ALA A 1 423 ? -15.045 6.197 2.098 1.00 96.69 423 ALA A C 1
ATOM 3187 O O . ALA A 1 423 ? -15.038 7.227 1.418 1.00 96.69 423 ALA A O 1
ATOM 3188 N N . LEU A 1 424 ? -15.885 6.000 3.113 1.00 98.00 424 LEU A N 1
ATOM 3189 C CA . LEU A 1 424 ? -16.904 6.954 3.534 1.00 98.00 424 LEU A CA 1
ATOM 3190 C C . LEU A 1 424 ? -16.615 7.386 4.957 1.00 98.00 424 LEU A C 1
ATOM 3192 O O . LEU A 1 424 ? -16.420 6.545 5.827 1.00 98.00 424 LEU A O 1
ATOM 3196 N N . THR A 1 425 ? -16.583 8.693 5.185 1.00 98.50 425 THR A N 1
ATOM 3197 C CA . THR A 1 425 ? -16.350 9.287 6.500 1.00 98.50 425 THR A CA 1
ATOM 3198 C C . THR A 1 425 ? -17.576 10.081 6.917 1.00 98.50 425 THR A C 1
ATOM 3200 O O . THR A 1 425 ? -17.957 11.014 6.216 1.00 98.50 425 THR A O 1
ATOM 3203 N N . ALA A 1 426 ? -18.154 9.742 8.066 1.00 98.44 426 ALA A N 1
ATOM 3204 C CA . ALA A 1 426 ? -19.132 10.559 8.771 1.00 98.44 426 ALA A CA 1
ATOM 3205 C C . ALA A 1 426 ? -18.420 11.474 9.775 1.00 98.44 426 ALA A C 1
ATOM 3207 O O . ALA A 1 426 ? -17.437 11.076 10.413 1.00 98.44 426 ALA A O 1
ATOM 3208 N N . VAL A 1 427 ? -18.915 12.701 9.914 1.00 97.75 427 VAL A N 1
ATOM 3209 C CA . VAL A 1 427 ? -18.375 13.708 10.830 1.00 97.75 427 VAL A CA 1
ATOM 3210 C C . VAL A 1 427 ? -19.493 14.236 11.713 1.00 97.75 427 VAL A C 1
ATOM 3212 O O . VAL A 1 427 ? -20.506 14.714 11.207 1.00 97.75 427 VAL A O 1
ATOM 3215 N N . ALA A 1 428 ? -19.256 14.181 13.020 1.00 96.25 428 ALA A N 1
ATOM 3216 C CA . ALA A 1 428 ? -20.085 14.796 14.039 1.00 96.25 428 ALA A CA 1
ATOM 3217 C C . ALA A 1 428 ? -19.444 16.115 14.490 1.00 96.25 428 ALA A C 1
ATOM 3219 O O . ALA A 1 428 ? -18.241 16.144 14.751 1.00 96.25 428 ALA A O 1
ATOM 3220 N N . VAL A 1 429 ? -20.210 17.197 14.616 1.00 92.75 429 VAL A N 1
ATOM 3221 C CA . VAL A 1 429 ? -19.730 18.521 15.040 1.00 92.75 429 VAL A CA 1
ATOM 3222 C C . VAL A 1 429 ? -20.483 18.983 16.280 1.00 92.75 429 VAL A C 1
ATOM 3224 O O . VAL A 1 429 ? -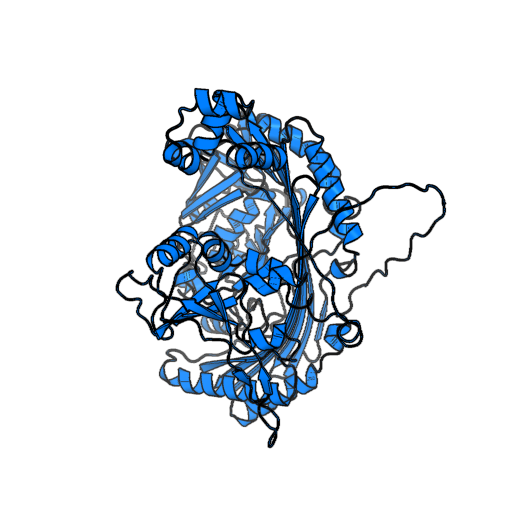21.670 19.306 16.232 1.00 92.75 429 VAL A O 1
ATOM 3227 N N . ASP A 1 430 ? -19.767 19.139 17.391 1.00 85.25 430 ASP A N 1
ATOM 3228 C CA . ASP A 1 430 ? -20.309 19.817 18.562 1.00 85.25 430 ASP A CA 1
ATOM 3229 C C . ASP A 1 430 ? -20.244 21.335 18.352 1.00 85.25 430 ASP A C 1
ATOM 3231 O O . ASP A 1 430 ? -19.207 21.977 18.518 1.00 85.25 430 ASP A O 1
ATOM 3235 N N . ARG A 1 431 ? -21.389 21.936 18.018 1.00 82.62 431 ARG A N 1
ATOM 3236 C CA . ARG A 1 431 ? -21.503 23.386 17.789 1.00 82.62 431 ARG A CA 1
ATOM 3237 C C . ARG A 1 431 ? -21.214 24.235 19.029 1.00 82.62 431 ARG A C 1
ATOM 3239 O O . ARG A 1 431 ? -20.920 25.418 18.868 1.00 82.62 431 ARG A O 1
ATOM 3246 N N . ALA A 1 432 ? -21.335 23.683 20.237 1.00 81.69 432 ALA A N 1
ATOM 3247 C CA . ALA A 1 432 ? -21.082 24.426 21.467 1.00 81.69 432 ALA A CA 1
ATOM 3248 C C . ALA A 1 432 ? -19.579 24.560 21.741 1.00 81.69 432 ALA A C 1
ATOM 3250 O O . ALA A 1 432 ? -19.119 25.646 22.090 1.00 81.69 432 ALA A O 1
ATOM 3251 N N . SER A 1 433 ? -18.816 23.479 21.558 1.00 81.00 433 SER A N 1
ATOM 3252 C CA . SER A 1 433 ? -17.360 23.487 21.755 1.00 81.00 433 SER A CA 1
ATOM 3253 C C . SER A 1 433 ? -16.561 23.809 20.488 1.00 81.00 433 SER A C 1
ATOM 3255 O O . SER A 1 433 ? -15.391 24.170 20.583 1.00 81.00 433 SER A O 1
ATOM 3257 N N . GLY A 1 434 ? -17.167 23.678 19.305 1.00 79.75 434 GLY A N 1
ATOM 3258 C CA . GLY A 1 434 ? -16.477 23.739 18.015 1.00 79.75 434 GLY A CA 1
ATOM 3259 C C . GLY A 1 434 ? -15.611 22.508 17.719 1.00 79.75 434 GLY A C 1
ATOM 3260 O O . GLY A 1 434 ? -14.884 22.509 16.726 1.00 79.75 434 GLY A O 1
ATOM 3261 N N . SER A 1 435 ? -15.662 21.476 18.570 1.00 85.00 435 SER A N 1
ATOM 3262 C CA . SER A 1 435 ? -14.968 20.209 18.338 1.00 85.00 435 SER A CA 1
ATOM 3263 C C . SER A 1 435 ? -15.730 19.338 17.341 1.00 85.00 435 SER A C 1
ATOM 3265 O O . SER A 1 435 ? -16.929 19.517 17.115 1.00 85.00 435 SER A O 1
ATOM 3267 N N . PHE A 1 436 ? -15.026 18.394 16.726 1.00 91.81 436 PHE A N 1
ATOM 3268 C CA . PHE A 1 436 ? -15.634 17.424 15.831 1.00 91.81 436 PHE A CA 1
ATOM 3269 C C . PHE A 1 436 ? -15.029 16.044 16.053 1.00 91.81 436 PHE A C 1
ATOM 3271 O O . PHE A 1 436 ? -13.859 15.910 16.409 1.00 91.81 436 PHE A O 1
ATOM 3278 N N . GLU A 1 437 ? -15.831 15.024 15.794 1.00 94.12 437 GLU A N 1
ATOM 3279 C CA . GLU A 1 437 ? -15.401 13.637 15.735 1.00 94.12 437 GLU A CA 1
ATOM 3280 C C . GLU A 1 437 ? -15.688 13.071 14.357 1.00 94.12 437 GLU A C 1
ATOM 3282 O O . GLU A 1 437 ? -16.588 13.516 13.651 1.00 94.12 437 GLU A O 1
ATOM 3287 N N . SER A 1 438 ? -14.904 12.078 13.961 1.00 95.75 438 SER A N 1
ATOM 3288 C CA . SER A 1 438 ? -15.100 11.402 12.685 1.00 95.75 438 SER A CA 1
ATOM 3289 C C . SER A 1 438 ? -14.959 9.901 12.815 1.00 95.75 438 SER A C 1
ATOM 3291 O O . SER A 1 438 ? -14.189 9.401 13.653 1.00 95.75 438 SER A O 1
ATOM 3293 N N . MET A 1 439 ? -15.684 9.212 11.941 1.00 96.19 439 MET A N 1
ATOM 3294 C CA . MET A 1 439 ? -15.640 7.771 11.775 1.00 96.19 439 MET A CA 1
ATOM 3295 C C . MET A 1 439 ? -15.742 7.421 10.296 1.00 96.19 439 MET A C 1
ATOM 3297 O O . MET A 1 439 ? -16.589 7.951 9.581 1.00 96.19 439 MET A O 1
ATOM 3301 N N . ARG A 1 440 ? -14.851 6.545 9.846 1.00 97.12 440 ARG A N 1
ATOM 3302 C CA . ARG A 1 440 ? -14.751 6.053 8.479 1.00 97.12 440 ARG A CA 1
ATOM 3303 C C . ARG A 1 440 ? -15.080 4.568 8.444 1.00 97.12 440 ARG A C 1
ATOM 3305 O O . ARG A 1 440 ? -14.732 3.849 9.382 1.00 97.12 440 ARG A O 1
ATOM 3312 N N . THR A 1 441 ? -15.661 4.117 7.339 1.00 97.62 441 THR A N 1
ATOM 3313 C CA . THR A 1 441 ? -15.744 2.692 6.995 1.00 97.62 441 THR A CA 1
ATOM 3314 C C . THR A 1 441 ? -14.385 2.000 7.175 1.00 97.62 441 THR A C 1
ATOM 3316 O O . THR A 1 441 ? -13.327 2.572 6.882 1.00 97.62 441 THR A O 1
ATOM 3319 N N . CYS A 1 442 ? -14.414 0.771 7.679 1.00 97.31 442 CYS A N 1
ATOM 3320 C CA . CYS A 1 442 ? -13.259 -0.102 7.866 1.00 97.31 442 CYS A CA 1
ATOM 3321 C C . CYS A 1 442 ? -12.990 -0.985 6.639 1.00 97.31 442 CYS A C 1
ATOM 3323 O O . CYS A 1 442 ? -12.003 -1.717 6.643 1.00 97.31 442 CYS A O 1
ATOM 3325 N N . ALA A 1 443 ? -13.835 -0.897 5.605 1.00 96.31 443 ALA A N 1
ATOM 3326 C CA . ALA A 1 443 ? -13.639 -1.559 4.322 1.00 96.31 443 ALA A CA 1
ATOM 3327 C C . ALA A 1 443 ? -12.226 -1.281 3.772 1.00 96.31 443 ALA A C 1
ATOM 3329 O O . ALA A 1 443 ? -11.903 -0.120 3.494 1.00 96.31 443 ALA A O 1
ATOM 3330 N N . PRO A 1 444 ? -11.371 -2.305 3.607 1.00 96.25 444 PRO A N 1
ATOM 3331 C CA . PRO A 1 444 ? -10.014 -2.093 3.131 1.00 96.25 444 PRO A CA 1
ATOM 3332 C C . PRO A 1 444 ? -9.980 -1.783 1.626 1.00 96.25 444 PRO A C 1
ATOM 3334 O O . PRO A 1 444 ? -10.905 -2.138 0.882 1.00 96.25 444 PRO A O 1
ATOM 3337 N N . PRO A 1 445 ? -8.891 -1.163 1.134 1.00 97.50 445 PRO A N 1
ATOM 3338 C CA . PRO A 1 445 ? -8.571 -1.207 -0.286 1.00 97.50 445 PRO A CA 1
ATOM 3339 C C . PRO A 1 445 ? -8.376 -2.659 -0.750 1.00 97.50 445 PRO A C 1
ATOM 3341 O O . PRO A 1 445 ? -7.843 -3.489 -0.017 1.00 97.50 445 PRO A O 1
ATOM 3344 N N . THR A 1 446 ? -8.753 -2.963 -1.990 1.00 97.44 446 THR A N 1
ATOM 3345 C CA . THR A 1 446 ? -8.747 -4.334 -2.519 1.00 97.44 446 THR A CA 1
ATOM 3346 C C . THR A 1 446 ? -8.265 -4.396 -3.967 1.00 97.44 446 THR A C 1
ATOM 3348 O O . THR A 1 446 ? -8.381 -3.413 -4.703 1.00 97.44 446 THR A O 1
ATOM 3351 N N . ALA A 1 447 ? -7.731 -5.550 -4.383 1.00 97.25 447 ALA A N 1
ATOM 3352 C CA . ALA A 1 447 ? -7.480 -5.869 -5.791 1.00 97.25 447 ALA A CA 1
ATOM 3353 C C . ALA A 1 447 ? -8.658 -6.589 -6.483 1.00 97.25 447 ALA A C 1
ATOM 3355 O O . ALA A 1 447 ? -8.503 -7.100 -7.589 1.00 97.25 447 ALA A O 1
ATOM 3356 N N . ARG A 1 448 ? -9.837 -6.622 -5.845 1.00 95.69 448 ARG A N 1
ATOM 3357 C CA . ARG A 1 448 ? -11.110 -6.923 -6.517 1.00 95.69 448 ARG A CA 1
ATOM 3358 C C . ARG A 1 448 ? -11.526 -5.774 -7.438 1.00 95.69 448 ARG A C 1
ATOM 3360 O O . ARG A 1 448 ? -11.101 -4.628 -7.265 1.00 95.69 448 ARG A O 1
ATOM 3367 N N . GLY A 1 449 ? -12.389 -6.091 -8.391 1.00 94.75 449 GLY A N 1
ATOM 3368 C CA . GLY A 1 449 ? -13.076 -5.136 -9.244 1.00 94.75 449 GLY A CA 1
ATOM 3369 C C . GLY A 1 449 ? -14.353 -4.594 -8.601 1.00 94.75 449 GLY A C 1
ATOM 3370 O O . GLY A 1 449 ? -14.565 -4.717 -7.392 1.00 94.75 449 GLY A O 1
ATOM 3371 N N . TRP A 1 450 ? -15.225 -3.993 -9.413 1.00 94.56 450 TRP A N 1
ATOM 3372 C CA . TRP A 1 450 ? -16.472 -3.354 -8.977 1.00 94.56 450 TRP A CA 1
ATOM 3373 C C . TRP A 1 450 ? -17.411 -4.282 -8.190 1.00 94.56 450 TRP A C 1
ATOM 3375 O O . TRP A 1 450 ? -18.241 -3.796 -7.422 1.00 94.56 450 TRP A O 1
ATOM 3385 N N . GLU A 1 451 ? -17.245 -5.603 -8.303 1.00 93.44 451 GLU A N 1
ATOM 3386 C CA . GLU A 1 451 ? -17.986 -6.606 -7.532 1.00 93.44 451 GLU A CA 1
ATOM 3387 C C . GLU A 1 451 ? -17.895 -6.375 -6.024 1.00 93.44 451 GLU A C 1
ATOM 3389 O O . GLU A 1 451 ? -18.862 -6.614 -5.312 1.00 93.44 451 GLU A O 1
ATOM 3394 N N . TYR A 1 452 ? -16.799 -5.797 -5.531 1.00 95.81 452 TYR A N 1
ATOM 3395 C CA . TYR A 1 452 ? -16.635 -5.477 -4.112 1.00 95.81 452 TYR A CA 1
ATOM 3396 C C . TYR A 1 452 ? -17.653 -4.456 -3.570 1.00 95.81 452 TYR A C 1
ATOM 3398 O O . TYR A 1 452 ? -17.911 -4.436 -2.367 1.00 95.81 452 TYR A O 1
ATOM 3406 N N . LEU A 1 453 ? -18.225 -3.601 -4.429 1.00 93.56 453 LEU A N 1
ATOM 3407 C CA . LEU A 1 453 ? -19.288 -2.659 -4.052 1.00 93.56 453 LEU A CA 1
ATOM 3408 C C . LEU A 1 453 ? -20.689 -3.213 -4.364 1.00 93.56 453 LEU A C 1
ATOM 3410 O O . LEU A 1 453 ? -21.687 -2.613 -3.968 1.00 93.56 453 LEU A O 1
ATOM 3414 N N . ALA A 1 454 ? -20.787 -4.339 -5.075 1.00 81.56 454 ALA A N 1
ATOM 3415 C CA . ALA A 1 454 ? -22.052 -4.911 -5.507 1.00 81.56 454 ALA A CA 1
ATOM 3416 C C . ALA A 1 454 ? -22.559 -5.965 -4.504 1.00 81.56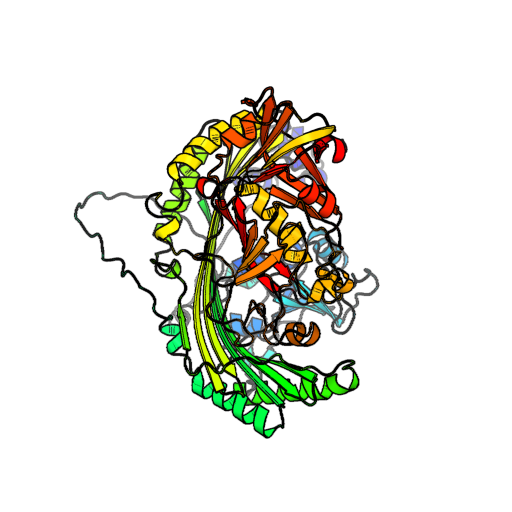 454 ALA A C 1
ATOM 3418 O O . ALA A 1 454 ? -21.925 -6.987 -4.270 1.00 81.56 454 ALA A O 1
ATOM 3419 N N . GLY A 1 455 ? -23.751 -5.748 -3.938 1.00 74.75 455 GLY A N 1
ATOM 3420 C CA . GLY A 1 455 ? -24.529 -6.811 -3.284 1.00 74.75 455 GLY A CA 1
ATOM 3421 C C . GLY A 1 455 ? -24.068 -7.278 -1.895 1.00 74.75 455 GLY A C 1
ATOM 3422 O O . GLY A 1 455 ? -24.481 -8.358 -1.482 1.00 74.75 455 GLY A O 1
ATOM 3423 N N . ASN A 1 456 ? -23.257 -6.495 -1.171 1.00 86.06 456 ASN A N 1
ATOM 3424 C CA . ASN A 1 456 ? -22.749 -6.791 0.187 1.00 86.06 456 ASN A CA 1
ATOM 3425 C C . ASN A 1 456 ? -22.043 -8.155 0.352 1.00 86.06 456 ASN A C 1
ATOM 3427 O O . ASN A 1 456 ? -21.901 -8.659 1.464 1.00 86.06 456 ASN A O 1
ATOM 3431 N N . THR A 1 457 ? -21.610 -8.787 -0.739 1.00 88.38 457 THR A N 1
ATOM 3432 C CA . THR A 1 457 ? -21.036 -10.142 -0.711 1.00 88.38 457 THR A CA 1
ATOM 3433 C C . THR A 1 457 ? -19.609 -10.164 -0.173 1.00 88.38 457 THR A C 1
ATOM 3435 O O . THR A 1 457 ? -19.208 -11.129 0.473 1.00 88.38 457 THR A O 1
ATOM 3438 N N . HIS A 1 458 ? -18.833 -9.115 -0.449 1.00 91.81 458 HIS A N 1
ATOM 3439 C CA . HIS A 1 458 ? -17.413 -9.035 -0.091 1.00 91.81 458 HIS A CA 1
ATOM 3440 C C . HIS A 1 458 ? -17.123 -8.092 1.080 1.00 91.81 458 HIS A C 1
ATOM 3442 O O . HIS A 1 458 ? -16.065 -8.193 1.697 1.00 91.81 458 HIS A O 1
ATOM 3448 N N . TRP A 1 459 ? -18.049 -7.181 1.368 1.00 95.06 459 TRP A N 1
ATOM 3449 C CA . TRP A 1 459 ? -18.053 -6.324 2.545 1.00 95.06 459 TRP A CA 1
ATOM 3450 C C . TRP A 1 459 ? -19.500 -5.957 2.872 1.00 95.06 459 TRP A C 1
ATOM 3452 O O . TRP A 1 459 ? -20.270 -5.655 1.959 1.00 95.06 459 TRP A O 1
ATOM 3462 N N . ASP A 1 460 ? -19.869 -5.977 4.151 1.00 95.88 460 ASP A N 1
ATOM 3463 C CA . ASP A 1 460 ? -21.208 -5.591 4.607 1.00 95.88 460 ASP A CA 1
ATOM 3464 C C . ASP A 1 460 ? -21.348 -4.060 4.628 1.00 95.88 460 ASP A C 1
ATOM 3466 O O . ASP A 1 460 ? -21.293 -3.418 5.679 1.00 95.88 460 ASP A O 1
ATOM 3470 N N . TRP A 1 461 ? -21.468 -3.457 3.441 1.00 96.25 461 TRP A N 1
ATOM 3471 C CA . TRP A 1 461 ? -21.606 -2.009 3.282 1.00 96.25 461 TRP A CA 1
ATOM 3472 C C . TRP A 1 461 ? -22.870 -1.491 3.953 1.00 96.25 461 TRP A C 1
ATOM 3474 O O . TRP A 1 461 ? -22.815 -0.503 4.682 1.00 96.25 461 TRP A O 1
ATOM 3484 N N . ASP A 1 462 ? -24.002 -2.155 3.731 1.00 96.06 462 ASP A N 1
ATOM 3485 C CA . ASP A 1 462 ? -25.276 -1.730 4.304 1.00 96.06 462 ASP A CA 1
ATOM 3486 C C . ASP A 1 462 ? -25.256 -1.794 5.836 1.00 96.06 462 ASP A C 1
ATOM 3488 O O . ASP A 1 462 ? -25.657 -0.826 6.489 1.00 96.06 462 ASP A O 1
ATOM 3492 N N . GLY A 1 463 ? -24.757 -2.893 6.414 1.00 97.06 463 GLY A N 1
ATOM 3493 C CA . GLY A 1 463 ? -24.652 -3.052 7.860 1.00 97.06 463 GLY A CA 1
ATOM 3494 C C . GLY A 1 463 ? -23.657 -2.083 8.492 1.00 97.06 463 GLY A C 1
ATOM 3495 O O . GLY A 1 463 ? -23.967 -1.479 9.522 1.00 97.06 463 GLY A O 1
ATOM 3496 N N . GLU A 1 464 ? -22.494 -1.862 7.874 1.00 97.06 464 GLU A N 1
ATOM 3497 C CA . GLU A 1 464 ? -21.510 -0.907 8.390 1.00 97.06 464 GLU A CA 1
ATOM 3498 C C . GLU A 1 464 ? -22.027 0.538 8.325 1.00 97.06 464 GLU A C 1
ATOM 3500 O O . GLU A 1 464 ? -21.963 1.262 9.321 1.00 97.06 464 GLU A O 1
ATOM 3505 N N . LEU A 1 465 ? -22.586 0.963 7.186 1.00 97.44 465 LEU A N 1
ATOM 3506 C CA . LEU A 1 465 ? -23.129 2.315 7.022 1.00 97.44 465 LEU A CA 1
ATOM 3507 C C . LEU A 1 465 ? -24.300 2.583 7.973 1.00 97.44 465 LEU A C 1
ATOM 3509 O O . LEU A 1 465 ? -24.432 3.704 8.464 1.00 97.44 465 LEU A O 1
ATOM 3513 N N . ALA A 1 466 ? -25.120 1.569 8.265 1.00 97.25 466 ALA A N 1
ATOM 3514 C CA . ALA A 1 466 ? -26.199 1.679 9.242 1.00 97.25 466 ALA A CA 1
ATOM 3515 C C . ALA A 1 466 ? -25.686 1.868 10.681 1.00 97.25 466 ALA A C 1
ATOM 3517 O O . ALA A 1 466 ? -26.327 2.570 11.460 1.00 97.25 466 ALA A O 1
ATOM 3518 N N . GLN A 1 467 ? -24.537 1.282 11.039 1.00 97.69 467 GLN A N 1
ATOM 3519 C CA . GLN A 1 467 ? -23.998 1.336 12.405 1.00 97.69 467 GLN A CA 1
ATOM 3520 C C . GLN A 1 467 ? -23.087 2.542 12.680 1.00 97.69 467 GLN A C 1
ATOM 3522 O O . GLN A 1 467 ? -22.985 2.981 13.829 1.00 97.69 467 GLN A O 1
ATOM 3527 N N . ILE A 1 468 ? -22.444 3.117 11.656 1.00 98.12 468 ILE A N 1
ATOM 3528 C CA . ILE A 1 468 ? -21.545 4.277 11.808 1.00 98.12 468 ILE A CA 1
ATOM 3529 C C . ILE A 1 468 ? -22.157 5.428 12.632 1.00 98.12 468 ILE A C 1
ATOM 3531 O O . ILE A 1 468 ? -21.460 5.918 13.526 1.00 98.12 468 ILE A O 1
ATOM 3535 N N . PRO A 1 469 ? -23.412 5.871 12.403 1.00 97.75 469 PRO A N 1
ATOM 3536 C CA . PRO A 1 469 ? -24.004 6.959 13.182 1.00 97.75 469 PRO A CA 1
ATOM 3537 C C . PRO A 1 469 ? -24.084 6.656 14.684 1.00 97.75 469 PRO A C 1
ATOM 3539 O O . PRO A 1 469 ? -23.752 7.513 15.504 1.00 97.75 469 PRO A O 1
ATOM 3542 N N . GLU A 1 470 ? -24.454 5.428 15.057 1.00 96.75 470 GLU A N 1
ATOM 3543 C CA . GLU A 1 470 ? -24.550 5.011 16.461 1.00 96.75 470 GLU A CA 1
ATOM 3544 C C . GLU A 1 470 ? -23.171 4.976 17.126 1.00 96.75 470 GLU A C 1
ATOM 3546 O O . GLU A 1 470 ? -22.975 5.558 18.197 1.00 96.75 470 GLU A O 1
ATOM 3551 N N . TRP A 1 471 ? -22.186 4.367 16.460 1.00 96.94 471 TRP A N 1
ATOM 3552 C CA . TRP A 1 471 ? -20.814 4.309 16.961 1.00 96.94 471 TRP A CA 1
ATOM 3553 C C . TRP A 1 471 ? -20.185 5.697 17.098 1.00 96.94 471 TRP A C 1
ATOM 3555 O O . TRP A 1 471 ? -19.462 5.952 18.064 1.00 96.94 471 TRP A O 1
ATOM 3565 N N . LEU A 1 472 ? -20.448 6.600 16.149 1.00 96.69 472 LEU A N 1
ATOM 3566 C CA . LEU A 1 472 ? -19.970 7.979 16.186 1.00 96.69 472 LEU A CA 1
ATOM 3567 C C . LEU A 1 472 ? -20.635 8.765 17.324 1.00 96.69 472 LEU A C 1
ATOM 3569 O O . LEU A 1 472 ? -19.944 9.463 18.068 1.00 96.69 472 LEU A O 1
ATOM 3573 N N . ALA A 1 473 ? -21.946 8.607 17.514 1.00 94.56 473 ALA A N 1
ATOM 3574 C CA . ALA A 1 473 ? -22.679 9.241 18.606 1.00 94.56 473 ALA A CA 1
ATOM 3575 C C . ALA A 1 473 ? -22.210 8.758 19.990 1.00 94.56 473 ALA A C 1
ATOM 3577 O O . ALA A 1 473 ? -22.155 9.552 20.936 1.00 94.56 473 ALA A O 1
ATOM 3578 N N . GLU A 1 474 ? -21.860 7.476 20.122 1.00 95.31 474 GLU A N 1
ATOM 3579 C CA . GLU A 1 474 ? -21.236 6.936 21.331 1.00 95.31 474 GLU A CA 1
ATOM 3580 C C . GLU A 1 474 ? -19.828 7.522 21.531 1.00 95.31 474 GLU A C 1
ATOM 3582 O O . GLU A 1 474 ? -19.531 8.037 22.611 1.00 95.31 474 GLU A O 1
ATOM 3587 N N . LYS A 1 475 ? -18.991 7.547 20.482 1.00 95.00 475 LYS A N 1
ATOM 3588 C CA . LYS A 1 475 ? -17.622 8.091 20.524 1.00 95.00 475 LYS A CA 1
ATOM 3589 C C . LYS A 1 475 ? -17.575 9.550 20.986 1.00 95.00 475 LYS A C 1
ATOM 3591 O O . LYS A 1 475 ? -16.740 9.905 21.815 1.00 95.00 475 LYS A O 1
ATOM 3596 N N . VAL A 1 476 ? -18.488 10.394 20.501 1.00 93.25 476 VAL A N 1
ATOM 3597 C CA . VAL A 1 476 ? -18.590 11.813 20.905 1.00 93.25 476 VAL A CA 1
ATOM 3598 C C . VAL A 1 476 ? -18.784 11.963 22.421 1.00 93.25 476 VAL A C 1
ATOM 3600 O O . VAL A 1 476 ? -18.264 12.904 23.028 1.00 93.25 476 VAL A O 1
ATOM 3603 N N . LYS A 1 477 ? -19.511 11.027 23.042 1.00 92.44 477 LYS A N 1
ATOM 3604 C CA . LYS A 1 477 ? -19.840 11.021 24.477 1.00 92.44 477 LYS A CA 1
ATOM 3605 C C . LYS A 1 477 ? -18.842 10.222 25.317 1.00 92.44 477 LYS A C 1
ATOM 3607 O O . LYS A 1 477 ? -18.927 10.264 26.546 1.00 92.44 477 LYS A O 1
ATOM 3612 N N . ALA A 1 478 ? -17.928 9.493 24.681 1.00 95.56 478 ALA A N 1
ATOM 3613 C CA . ALA A 1 478 ? -17.018 8.591 25.361 1.00 95.56 478 ALA A CA 1
ATOM 3614 C C . ALA A 1 478 ? -16.067 9.358 26.302 1.00 95.56 478 ALA A C 1
ATOM 3616 O O . ALA A 1 478 ? -15.567 10.436 25.954 1.00 95.56 478 ALA A O 1
ATOM 3617 N N . PRO A 1 479 ? -15.784 8.824 27.502 1.00 95.94 479 PRO A N 1
ATOM 3618 C CA . PRO A 1 479 ? -14.761 9.386 28.367 1.00 95.94 479 PRO A CA 1
ATOM 3619 C C . PRO A 1 479 ? -13.366 9.181 27.763 1.00 95.94 479 PRO A C 1
ATOM 3621 O O . PRO A 1 479 ? -13.097 8.188 27.082 1.00 95.94 479 PRO A O 1
ATOM 3624 N N . SER A 1 480 ? -12.461 10.121 28.033 1.00 96.19 480 SER A N 1
ATOM 3625 C CA . SER A 1 480 ? -11.051 9.976 27.663 1.00 96.19 480 SER A CA 1
ATOM 3626 C C . SER A 1 480 ? -10.391 8.856 28.465 1.00 96.19 480 SER A C 1
ATOM 3628 O O . SER A 1 480 ? -10.748 8.604 29.619 1.00 96.19 480 SER A O 1
ATOM 3630 N N . VAL A 1 481 ? -9.412 8.190 27.860 1.00 97.75 481 VAL A N 1
ATOM 3631 C CA . VAL A 1 481 ? -8.621 7.157 28.531 1.00 97.75 481 VAL A CA 1
ATOM 3632 C C . VAL A 1 481 ? -7.739 7.746 29.636 1.00 97.75 481 VAL A C 1
ATOM 3634 O O . VAL A 1 481 ? -7.216 8.853 29.518 1.00 97.75 481 VAL A O 1
ATOM 3637 N N . GLN A 1 482 ? -7.523 6.981 30.703 1.00 97.12 482 GLN A N 1
ATOM 3638 C CA . GLN A 1 482 ? -6.461 7.268 31.664 1.00 97.12 482 GLN A CA 1
ATOM 3639 C C . GLN A 1 482 ? -5.154 6.647 31.165 1.00 97.12 482 GLN A C 1
ATOM 3641 O O . GLN A 1 482 ? -5.111 5.435 30.941 1.00 97.12 482 GLN A O 1
ATOM 3646 N N . ALA A 1 483 ? -4.088 7.437 31.038 1.00 97.44 483 ALA A N 1
ATOM 3647 C CA . ALA A 1 483 ? -2.782 6.920 30.637 1.00 97.44 483 ALA A CA 1
ATOM 3648 C C . ALA A 1 483 ? -2.283 5.810 31.585 1.00 97.44 483 ALA A C 1
ATOM 3650 O O . ALA A 1 483 ? -2.533 5.834 32.795 1.00 97.44 483 ALA A O 1
ATOM 3651 N N . GLY A 1 484 ? -1.583 4.817 31.039 1.00 97.44 484 GLY A N 1
ATOM 3652 C CA . GLY A 1 484 ? -1.037 3.703 31.811 1.00 97.44 484 GLY A CA 1
ATOM 3653 C C . GLY A 1 484 ? -0.850 2.428 30.996 1.00 97.44 484 GLY A C 1
ATOM 3654 O O . GLY A 1 484 ? -0.881 2.437 29.770 1.00 97.44 484 GLY A O 1
ATOM 3655 N N . ARG A 1 485 ? -0.653 1.307 31.694 1.00 98.19 485 ARG A N 1
ATOM 3656 C CA . ARG A 1 485 ? -0.474 -0.018 31.083 1.00 98.19 485 ARG A CA 1
ATOM 3657 C C . ARG A 1 485 ? -1.815 -0.740 30.951 1.00 98.19 485 ARG A C 1
ATOM 3659 O O . ARG A 1 485 ? -2.579 -0.791 31.923 1.00 98.19 485 ARG A O 1
ATOM 3666 N N . TYR A 1 486 ? -2.077 -1.290 29.769 1.00 98.69 486 TYR A N 1
ATOM 3667 C CA . TYR A 1 486 ? -3.302 -2.019 29.436 1.00 98.69 486 TYR A CA 1
ATOM 3668 C C . TYR A 1 486 ? -2.990 -3.259 28.607 1.00 98.69 486 TYR A C 1
ATOM 3670 O O . TYR A 1 486 ? -2.061 -3.255 27.802 1.00 98.69 486 TYR A O 1
ATOM 3678 N N . ASP A 1 487 ? -3.813 -4.288 28.765 1.00 98.88 487 ASP A N 1
ATOM 3679 C CA . ASP A 1 487 ? -3.894 -5.348 27.768 1.00 98.88 487 ASP A CA 1
ATOM 3680 C C . ASP A 1 487 ? -4.705 -4.841 26.577 1.00 98.88 487 ASP A C 1
ATOM 3682 O O . ASP A 1 487 ? -5.716 -4.155 26.754 1.00 98.88 487 ASP A O 1
ATOM 3686 N N . LEU A 1 488 ? -4.259 -5.154 25.367 1.00 98.88 488 LEU A N 1
ATOM 3687 C CA . LEU A 1 488 ? -4.897 -4.720 24.134 1.00 98.88 488 LEU A CA 1
ATOM 3688 C C . LEU A 1 488 ? -5.395 -5.933 23.365 1.00 98.88 488 LEU A C 1
ATOM 3690 O O . LEU A 1 488 ? -4.612 -6.830 23.063 1.00 98.88 488 LEU A O 1
ATOM 3694 N N . VAL A 1 489 ? -6.674 -5.921 23.000 1.00 98.94 489 VAL A N 1
ATOM 3695 C CA . VAL A 1 489 ? -7.163 -6.725 21.878 1.00 98.94 489 VAL A CA 1
ATOM 3696 C C . VAL A 1 489 ? -7.224 -5.790 20.680 1.00 98.94 489 VAL A C 1
ATOM 3698 O O . VAL A 1 489 ? -7.856 -4.737 20.749 1.00 98.94 489 VAL A O 1
ATOM 3701 N N . ILE A 1 490 ? -6.542 -6.121 19.594 1.00 98.88 490 ILE A N 1
ATOM 3702 C CA . ILE A 1 490 ? -6.482 -5.256 18.414 1.00 98.88 490 ILE A CA 1
ATOM 3703 C C . ILE A 1 490 ? -7.154 -5.976 17.259 1.00 98.88 490 ILE A C 1
ATOM 3705 O O . ILE A 1 490 ? -6.780 -7.093 16.910 1.00 98.88 490 ILE A O 1
ATOM 3709 N N . ASP A 1 491 ? -8.164 -5.323 16.699 1.00 98.81 491 ASP A N 1
ATOM 3710 C CA . ASP A 1 491 ? -8.888 -5.784 15.526 1.00 98.81 491 ASP A CA 1
ATOM 3711 C C . ASP A 1 491 ? -8.006 -5.715 14.268 1.00 98.81 491 ASP A C 1
ATOM 3713 O O . ASP A 1 491 ? -7.214 -4.769 14.139 1.00 98.81 491 ASP A O 1
ATOM 3717 N N . PRO A 1 492 ? -8.153 -6.634 13.296 1.00 98.50 492 PRO A N 1
ATOM 3718 C CA . PRO A 1 492 ? -7.396 -6.575 12.047 1.00 98.50 492 PRO A CA 1
ATOM 3719 C C . PRO A 1 492 ? -7.551 -5.254 11.282 1.00 98.50 492 PRO A C 1
ATOM 3721 O O . PRO A 1 492 ? -6.600 -4.804 10.646 1.00 98.50 492 PRO A O 1
ATOM 3724 N N . THR A 1 493 ? -8.694 -4.565 11.403 1.00 98.31 493 THR A N 1
ATOM 3725 C CA . THR A 1 493 ? -8.925 -3.244 10.785 1.00 98.31 493 THR A CA 1
ATOM 3726 C C . THR A 1 493 ? -8.029 -2.137 11.354 1.00 98.31 493 THR A C 1
ATOM 3728 O O . THR A 1 493 ? -7.910 -1.081 10.738 1.00 98.31 493 THR A O 1
ATOM 3731 N N . ASN A 1 494 ? -7.382 -2.356 12.506 1.00 98.62 494 ASN A N 1
ATOM 3732 C CA . ASN A 1 494 ? -6.340 -1.485 13.057 1.00 98.62 494 ASN A CA 1
ATOM 3733 C C . ASN A 1 494 ? -4.944 -2.114 12.923 1.00 98.62 494 ASN A C 1
ATOM 3735 O O . ASN A 1 494 ? -4.007 -1.439 12.494 1.00 98.62 494 ASN A O 1
ATOM 3739 N N . LEU A 1 495 ? -4.812 -3.402 13.264 1.00 98.62 495 LEU A N 1
ATOM 3740 C CA . LEU A 1 495 ? -3.524 -4.089 13.390 1.00 98.62 495 LEU A CA 1
ATOM 3741 C C . LEU A 1 495 ? -2.742 -4.144 12.071 1.00 98.62 495 LEU A C 1
ATOM 3743 O O . LEU A 1 495 ? -1.510 -4.150 12.097 1.00 98.62 495 LEU A O 1
ATOM 3747 N N . TRP A 1 496 ? -3.426 -4.145 10.921 1.00 98.44 496 TRP A N 1
ATOM 3748 C CA . TRP A 1 496 ? -2.778 -4.146 9.605 1.00 98.44 496 TRP A CA 1
ATOM 3749 C C . TRP A 1 496 ? -1.769 -2.993 9.457 1.00 98.44 496 TRP A C 1
ATOM 3751 O O . TRP A 1 496 ? -0.703 -3.175 8.867 1.00 98.44 496 TRP A O 1
ATOM 3761 N N . LEU A 1 497 ? -2.068 -1.819 10.032 1.00 97.50 497 LEU A N 1
ATOM 3762 C CA . LEU A 1 497 ? -1.199 -0.644 9.960 1.00 97.50 497 LEU A CA 1
ATOM 3763 C C . LEU A 1 497 ? 0.030 -0.805 10.865 1.00 97.50 497 LEU A C 1
ATOM 3765 O O . LEU A 1 497 ? 1.137 -0.424 10.491 1.00 97.50 497 LEU A O 1
ATOM 3769 N N . THR A 1 498 ? -0.129 -1.434 12.031 1.00 97.56 498 THR A N 1
ATOM 3770 C CA . THR A 1 498 ? 1.004 -1.800 12.890 1.00 97.56 498 THR A CA 1
ATOM 3771 C C . THR A 1 498 ? 1.926 -2.780 12.177 1.00 97.56 498 THR A C 1
ATOM 3773 O O . THR A 1 498 ? 3.145 -2.623 12.236 1.00 97.56 498 THR A O 1
ATOM 3776 N N . VAL A 1 499 ? 1.368 -3.769 11.469 1.00 98.44 499 VAL A N 1
ATOM 3777 C CA . VAL A 1 499 ? 2.145 -4.714 10.654 1.00 98.44 499 VAL A CA 1
ATOM 3778 C C . VAL A 1 499 ? 2.891 -3.979 9.539 1.00 98.44 499 VAL A C 1
ATOM 3780 O O . VAL A 1 499 ? 4.096 -4.184 9.396 1.00 98.44 499 VAL A O 1
ATOM 3783 N N . HIS A 1 500 ? 2.219 -3.087 8.804 1.00 97.56 500 HIS A N 1
ATOM 3784 C CA . HIS A 1 500 ? 2.817 -2.274 7.737 1.00 97.56 500 HIS A CA 1
ATOM 3785 C C . HIS A 1 500 ? 4.075 -1.537 8.208 1.00 97.56 500 HIS A C 1
ATOM 3787 O O . HIS A 1 500 ? 5.161 -1.687 7.646 1.00 97.56 500 HIS A O 1
ATOM 3793 N N . GLU A 1 501 ? 3.919 -0.755 9.271 1.00 95.50 501 GLU A N 1
ATOM 3794 C CA . GLU A 1 501 ? 4.935 0.187 9.726 1.00 95.50 501 GLU A CA 1
ATOM 3795 C C . GLU A 1 501 ? 6.052 -0.493 10.515 1.00 95.50 501 GLU A C 1
ATOM 3797 O O . GLU A 1 501 ? 7.230 -0.184 10.324 1.00 95.50 501 GLU A O 1
ATOM 3802 N N . SER A 1 502 ? 5.695 -1.424 11.406 1.00 96.50 502 SER A N 1
ATOM 3803 C CA . SER A 1 502 ? 6.667 -2.030 12.315 1.00 96.50 502 SER A CA 1
ATOM 3804 C C . SER A 1 502 ? 7.365 -3.245 11.715 1.00 96.50 502 SER A C 1
ATOM 3806 O O . SER A 1 502 ? 8.539 -3.419 12.011 1.00 96.50 502 SER A O 1
ATOM 3808 N N . ILE A 1 503 ? 6.707 -4.029 10.842 1.00 98.06 503 ILE A N 1
ATOM 3809 C CA . ILE A 1 503 ? 7.275 -5.248 10.233 1.00 98.06 503 ILE A CA 1
ATOM 3810 C C . ILE A 1 503 ? 7.557 -5.067 8.747 1.00 98.06 503 ILE A C 1
ATOM 3812 O O . ILE A 1 503 ? 8.674 -5.334 8.298 1.00 98.06 503 ILE A O 1
ATOM 3816 N N . GLY A 1 504 ? 6.561 -4.612 7.984 1.00 96.94 504 GLY A N 1
ATOM 3817 C CA . GLY A 1 504 ? 6.653 -4.468 6.535 1.00 96.94 504 GLY A CA 1
ATOM 3818 C C . GLY A 1 504 ? 7.864 -3.630 6.144 1.00 96.94 504 GLY A C 1
ATOM 3819 O O . GLY A 1 504 ? 8.774 -4.129 5.487 1.00 96.94 504 GLY A O 1
ATOM 3820 N N . HIS A 1 505 ? 7.943 -2.397 6.638 1.00 95.06 505 HIS A N 1
ATOM 3821 C CA . HIS A 1 505 ? 9.090 -1.533 6.365 1.00 95.06 505 HIS A CA 1
ATOM 3822 C C . HIS A 1 505 ? 10.410 -2.034 6.957 1.00 95.06 505 HIS A C 1
ATOM 3824 O O . HIS A 1 505 ? 11.456 -1.922 6.318 1.00 95.06 505 HIS A O 1
ATOM 3830 N N . ALA A 1 506 ? 10.384 -2.602 8.164 1.00 95.62 506 ALA A N 1
ATOM 3831 C CA . ALA A 1 506 ? 11.594 -3.071 8.835 1.00 95.62 506 ALA A CA 1
ATOM 3832 C C . ALA A 1 506 ? 12.247 -4.279 8.135 1.00 95.62 506 ALA A C 1
ATOM 3834 O O . ALA A 1 506 ? 13.444 -4.511 8.302 1.00 95.62 506 ALA A O 1
ATOM 3835 N N . THR A 1 507 ? 11.482 -5.043 7.354 1.00 97.31 507 THR A N 1
ATOM 3836 C CA . THR A 1 507 ? 11.950 -6.252 6.655 1.00 97.31 507 THR A CA 1
ATOM 3837 C C . THR A 1 507 ? 12.215 -6.029 5.164 1.00 97.31 507 THR A C 1
ATOM 3839 O O . THR A 1 507 ? 12.456 -6.983 4.423 1.00 97.31 507 THR A O 1
ATOM 3842 N N . GLU A 1 508 ? 12.204 -4.782 4.695 1.00 96.69 508 GLU A N 1
ATOM 3843 C CA . GLU A 1 508 ? 12.776 -4.420 3.398 1.00 96.69 508 GLU A CA 1
ATOM 3844 C C . GLU A 1 508 ? 14.313 -4.422 3.509 1.00 96.69 508 GLU A C 1
ATOM 3846 O O . GLU A 1 508 ? 14.889 -3.635 4.261 1.00 96.69 508 GLU A O 1
ATOM 3851 N N . TYR A 1 509 ? 14.991 -5.319 2.779 1.00 96.62 509 TYR A N 1
ATOM 3852 C CA . TYR A 1 509 ? 16.443 -5.499 2.893 1.00 96.62 509 TYR A CA 1
ATOM 3853 C C . TYR A 1 509 ? 17.249 -4.231 2.596 1.00 96.62 509 TYR A C 1
ATOM 3855 O O . TYR A 1 509 ? 18.137 -3.886 3.370 1.00 96.62 509 TYR A O 1
ATOM 3863 N N . ASP A 1 510 ? 16.928 -3.511 1.520 1.00 94.12 510 ASP A N 1
ATOM 3864 C CA . ASP A 1 510 ? 17.557 -2.230 1.181 1.00 94.12 510 ASP A CA 1
ATOM 3865 C C . ASP A 1 510 ? 17.582 -1.227 2.357 1.00 94.12 510 ASP A C 1
ATOM 3867 O O . ASP A 1 510 ? 18.642 -0.691 2.690 1.00 94.12 510 ASP A O 1
ATOM 3871 N N . ARG A 1 511 ? 16.471 -1.064 3.085 1.00 92.62 511 ARG A N 1
ATOM 3872 C CA . ARG A 1 511 ? 16.409 -0.266 4.324 1.00 92.62 511 ARG A CA 1
ATOM 3873 C C . ARG A 1 511 ? 17.290 -0.836 5.434 1.00 92.62 511 ARG A C 1
ATOM 3875 O O . ARG A 1 511 ? 17.943 -0.076 6.152 1.00 92.62 511 ARG A O 1
ATOM 3882 N N . ALA A 1 512 ? 17.327 -2.161 5.583 1.00 93.81 512 ALA A N 1
ATOM 3883 C CA . ALA A 1 512 ? 18.149 -2.846 6.583 1.00 93.81 512 ALA A CA 1
ATOM 3884 C C . ALA A 1 512 ? 19.659 -2.668 6.358 1.00 93.81 512 ALA A C 1
ATOM 3886 O O . ALA A 1 512 ? 20.426 -2.728 7.319 1.00 93.81 512 ALA A O 1
ATOM 3887 N N . ILE A 1 513 ? 20.085 -2.390 5.122 1.00 93.38 513 ILE A N 1
ATOM 3888 C CA . ILE A 1 513 ? 21.477 -2.057 4.779 1.00 93.38 513 ILE A CA 1
ATOM 3889 C C . ILE A 1 513 ? 21.719 -0.551 4.575 1.00 93.38 513 ILE A C 1
ATOM 3891 O O . ILE A 1 513 ? 22.802 -0.158 4.144 1.00 93.38 513 ILE A O 1
ATOM 3895 N N . GLY A 1 514 ? 20.741 0.298 4.909 1.00 89.50 514 GLY A N 1
ATOM 3896 C CA . GLY A 1 514 ? 20.884 1.757 4.936 1.00 89.50 514 GLY A CA 1
ATOM 3897 C C . GLY A 1 514 ? 20.592 2.485 3.622 1.00 89.50 514 GLY A C 1
ATOM 3898 O O . GLY A 1 514 ? 20.749 3.707 3.574 1.00 89.50 514 GLY A O 1
ATOM 3899 N N . TYR A 1 515 ? 20.138 1.788 2.577 1.00 87.69 515 TYR A N 1
ATOM 3900 C CA . TYR A 1 515 ? 19.582 2.452 1.395 1.00 87.69 515 TYR A CA 1
ATOM 3901 C C . TYR A 1 515 ? 18.267 3.141 1.775 1.00 87.69 515 TYR A C 1
ATOM 3903 O O . TYR A 1 515 ? 17.614 2.772 2.751 1.00 87.69 515 TYR A O 1
ATOM 3911 N N . GLU A 1 516 ? 17.889 4.176 1.021 1.00 84.88 516 GLU A N 1
ATOM 3912 C CA . GLU A 1 516 ? 16.634 4.923 1.209 1.00 84.88 516 GLU A CA 1
ATOM 3913 C C . GLU A 1 516 ? 16.494 5.671 2.551 1.00 84.88 516 GLU A C 1
ATOM 3915 O O . GLU A 1 516 ? 15.484 6.338 2.784 1.00 84.88 516 GLU A O 1
ATOM 3920 N N . ALA A 1 517 ? 17.519 5.647 3.412 1.00 83.12 517 ALA A N 1
ATOM 3921 C CA . ALA A 1 517 ? 17.467 6.213 4.761 1.00 83.12 517 ALA A CA 1
ATOM 3922 C C . ALA A 1 517 ? 17.101 7.708 4.797 1.00 83.12 517 ALA A C 1
ATOM 3924 O O . ALA A 1 517 ? 16.448 8.151 5.740 1.00 83.12 517 ALA A O 1
ATOM 3925 N N . ALA A 1 518 ? 17.478 8.475 3.766 1.00 79.38 518 ALA A N 1
ATOM 3926 C CA . ALA A 1 518 ? 17.230 9.915 3.684 1.00 79.38 518 ALA A CA 1
ATOM 3927 C C . ALA A 1 518 ? 15.736 10.285 3.624 1.00 79.38 518 ALA A C 1
ATOM 3929 O O . ALA A 1 518 ? 15.340 11.309 4.178 1.00 79.38 518 ALA A O 1
ATOM 3930 N N . TYR A 1 519 ? 14.905 9.463 2.978 1.00 78.12 519 TYR A N 1
ATOM 3931 C CA . TYR A 1 519 ? 13.463 9.714 2.844 1.00 78.12 519 TYR A CA 1
ATOM 3932 C C . TYR A 1 519 ? 12.620 8.726 3.643 1.00 78.12 519 TYR A C 1
ATOM 3934 O O . TYR A 1 519 ? 11.593 9.073 4.219 1.00 78.12 519 TYR A O 1
ATOM 3942 N N . ALA A 1 520 ? 13.055 7.473 3.661 1.00 73.31 520 ALA A N 1
ATOM 3943 C CA . ALA A 1 520 ? 12.226 6.335 3.995 1.00 73.31 520 ALA A CA 1
ATOM 3944 C C . ALA A 1 520 ? 12.588 5.708 5.358 1.00 73.31 520 ALA A C 1
ATOM 3946 O O . ALA A 1 520 ? 11.881 4.791 5.797 1.00 73.31 520 ALA A O 1
ATOM 3947 N N . GLY A 1 521 ? 13.634 6.209 6.027 1.00 84.50 521 GLY A N 1
ATOM 3948 C CA . GLY A 1 521 ? 14.189 5.651 7.262 1.00 84.50 521 GLY A CA 1
ATOM 3949 C C . GLY A 1 521 ? 15.026 4.385 7.033 1.00 84.50 521 GLY A C 1
ATOM 3950 O O . GLY A 1 521 ? 15.056 3.837 5.933 1.00 84.50 521 GLY A O 1
ATOM 3951 N N . SER A 1 522 ? 15.717 3.933 8.076 1.00 91.19 522 SER A N 1
ATOM 3952 C CA . SER A 1 522 ? 16.442 2.661 8.134 1.00 91.19 522 SER A CA 1
ATOM 3953 C C . SER A 1 522 ? 15.633 1.588 8.880 1.00 91.19 522 SER A C 1
ATOM 3955 O O . SER A 1 522 ? 14.444 1.761 9.152 1.00 91.19 522 SER A O 1
ATOM 3957 N N . SER A 1 523 ? 16.264 0.455 9.202 1.00 94.81 523 SER A N 1
ATOM 3958 C CA . SER A 1 523 ? 15.651 -0.622 9.983 1.00 94.81 523 SER A CA 1
ATOM 3959 C C . SER A 1 523 ? 16.532 -1.057 11.153 1.00 94.81 523 SER A C 1
ATOM 3961 O O . SER A 1 523 ? 17.752 -1.170 11.029 1.00 94.81 523 SER A O 1
ATOM 3963 N N . PHE A 1 524 ? 15.902 -1.352 12.291 1.00 95.62 524 PHE A N 1
ATOM 3964 C CA . PHE A 1 524 ? 16.538 -1.999 13.440 1.00 95.62 524 PHE A CA 1
ATOM 3965 C C . PHE A 1 524 ? 16.854 -3.489 13.199 1.00 95.62 524 PHE A C 1
ATOM 3967 O O . PHE A 1 524 ? 17.693 -4.062 13.908 1.00 95.62 524 PHE A O 1
ATOM 3974 N N . ALA A 1 525 ? 16.176 -4.120 12.234 1.00 96.69 525 ALA A N 1
ATOM 3975 C CA . ALA A 1 525 ? 16.312 -5.524 11.860 1.00 96.69 525 ALA A CA 1
ATOM 3976 C C . ALA A 1 525 ? 17.432 -5.689 10.822 1.00 96.69 525 ALA A C 1
ATOM 3978 O O . ALA A 1 525 ? 17.192 -6.023 9.664 1.00 96.69 525 ALA A O 1
ATOM 3979 N N . THR A 1 526 ? 18.664 -5.395 11.234 1.00 96.00 526 THR A N 1
ATOM 3980 C CA . THR A 1 526 ? 19.856 -5.417 10.377 1.00 96.00 526 THR A CA 1
ATOM 3981 C C . THR A 1 526 ? 20.304 -6.848 10.032 1.00 96.00 526 THR A C 1
ATOM 3983 O O . THR A 1 526 ? 20.030 -7.769 10.808 1.00 96.00 526 THR A O 1
ATOM 3986 N N . PRO A 1 527 ? 21.002 -7.069 8.897 1.00 95.31 527 PRO A N 1
ATOM 3987 C CA . PRO A 1 527 ? 21.320 -8.419 8.412 1.00 95.31 527 PRO A CA 1
ATOM 3988 C C . PRO A 1 527 ? 22.149 -9.286 9.367 1.00 95.31 527 PRO A C 1
ATOM 3990 O O . PRO A 1 527 ? 22.006 -10.504 9.357 1.00 95.31 527 PRO A O 1
ATOM 3993 N N . ASP A 1 528 ? 22.981 -8.687 10.222 1.00 96.25 528 ASP A N 1
ATOM 3994 C CA . ASP A 1 528 ? 23.738 -9.391 11.269 1.00 96.25 528 ASP A CA 1
ATOM 3995 C C . ASP A 1 528 ? 22.836 -10.065 12.315 1.00 96.25 528 ASP A C 1
ATOM 3997 O O . ASP A 1 528 ? 23.272 -10.973 13.024 1.00 96.25 528 ASP A O 1
ATOM 4001 N N . LYS A 1 529 ? 21.565 -9.657 12.388 1.00 97.38 529 LYS A N 1
ATOM 4002 C CA . LYS A 1 529 ? 20.566 -10.219 13.295 1.00 97.38 529 LYS A CA 1
ATOM 4003 C C . LYS A 1 529 ? 19.651 -11.252 12.627 1.00 97.38 529 LYS A C 1
ATOM 4005 O O . LYS A 1 529 ? 18.751 -11.783 13.283 1.00 97.38 529 LYS A O 1
ATOM 4010 N N . LEU A 1 530 ? 19.855 -11.554 11.343 1.00 97.94 530 LEU A N 1
ATOM 4011 C CA . LEU A 1 530 ? 19.113 -12.600 10.640 1.00 97.94 530 LEU A CA 1
ATOM 4012 C C . LEU A 1 530 ? 19.337 -13.957 11.327 1.00 97.94 530 LEU A C 1
ATOM 4014 O O . LEU A 1 530 ? 20.467 -14.346 11.617 1.00 97.94 530 LEU A O 1
ATOM 4018 N N . GLY A 1 531 ? 18.251 -14.660 11.641 1.00 98.12 531 GLY A N 1
ATOM 4019 C CA . GLY A 1 531 ? 18.269 -15.936 12.359 1.00 98.12 531 GLY A CA 1
ATOM 4020 C C . GLY A 1 531 ? 18.495 -15.834 13.872 1.00 98.12 531 GLY A C 1
ATOM 4021 O O . GLY A 1 531 ? 18.397 -16.848 14.560 1.00 98.12 531 GLY A O 1
ATOM 4022 N N . THR A 1 532 ? 18.768 -14.643 14.420 1.00 97.94 532 THR A N 1
ATOM 4023 C CA . THR A 1 532 ? 19.062 -14.457 15.856 1.00 97.94 532 THR A CA 1
ATOM 4024 C C . THR A 1 532 ? 18.151 -13.444 16.549 1.00 97.94 532 THR A C 1
ATOM 4026 O O . THR A 1 532 ? 17.891 -13.584 17.746 1.00 97.94 532 THR A O 1
ATOM 4029 N N . LEU A 1 533 ? 17.611 -12.456 15.826 1.00 98.38 533 LEU A N 1
ATOM 4030 C CA . LEU A 1 533 ? 16.681 -11.476 16.383 1.00 98.38 533 LEU A CA 1
ATOM 4031 C C . LEU A 1 533 ? 15.371 -12.141 16.801 1.00 98.38 533 LEU A C 1
ATOM 4033 O O . LEU A 1 533 ? 14.621 -12.637 15.958 1.00 98.38 533 LEU A O 1
ATOM 4037 N N . ARG A 1 534 ? 15.053 -12.057 18.095 1.00 98.50 534 ARG A N 1
ATOM 4038 C CA . ARG A 1 534 ? 13.703 -12.295 18.610 1.00 98.50 534 ARG A CA 1
ATOM 4039 C C . ARG A 1 534 ? 12.834 -11.096 18.254 1.00 98.50 534 ARG A C 1
ATOM 4041 O O . ARG A 1 534 ? 12.828 -10.092 18.957 1.00 98.50 534 ARG A O 1
ATOM 4048 N N . TYR A 1 535 ? 12.167 -11.205 17.113 1.00 98.50 535 TYR A N 1
ATOM 4049 C CA . TYR A 1 535 ? 11.284 -10.177 16.588 1.00 98.50 535 TYR A CA 1
ATOM 4050 C C . TYR A 1 535 ? 10.018 -10.047 17.439 1.00 98.50 535 TYR A C 1
ATOM 4052 O O . TYR A 1 535 ? 9.576 -8.939 17.721 1.00 98.50 535 TYR A O 1
ATOM 4060 N N . GLY A 1 536 ? 9.474 -11.183 17.880 1.00 98.31 536 GLY A N 1
ATOM 4061 C CA . GLY A 1 536 ? 8.296 -11.244 18.735 1.00 98.31 536 GLY A CA 1
ATOM 4062 C C . GLY A 1 536 ? 8.193 -12.544 19.528 1.00 98.31 536 GLY A C 1
ATOM 4063 O O . GLY A 1 536 ? 9.165 -13.303 19.676 1.00 98.31 536 GLY A O 1
ATOM 4064 N N . SER A 1 537 ? 7.003 -12.796 20.070 1.00 98.50 537 SER A N 1
ATOM 4065 C CA . SER A 1 537 ? 6.720 -13.986 20.867 1.00 98.50 537 SER A CA 1
ATOM 4066 C C . SER A 1 537 ? 6.817 -15.273 20.028 1.00 98.50 537 SER A C 1
ATOM 4068 O O . SER A 1 537 ? 6.752 -15.223 18.798 1.00 98.50 537 SER A O 1
ATOM 4070 N N . PRO A 1 538 ? 7.001 -16.454 20.651 1.00 98.19 538 PRO A N 1
ATOM 4071 C CA . PRO A 1 538 ? 7.146 -17.717 19.923 1.00 98.19 538 PRO A CA 1
ATOM 4072 C C . PRO A 1 538 ? 5.977 -18.087 19.002 1.00 98.19 538 PRO A C 1
ATOM 4074 O O . PRO A 1 538 ? 6.184 -18.863 18.078 1.00 98.19 538 PRO A O 1
ATOM 4077 N N . ILE A 1 539 ? 4.783 -17.538 19.231 1.00 97.38 539 ILE A N 1
ATOM 4078 C CA . ILE A 1 539 ? 3.598 -17.781 18.395 1.00 97.38 539 ILE A CA 1
ATOM 4079 C C . ILE A 1 539 ? 3.553 -16.894 17.141 1.00 97.38 539 ILE A C 1
ATOM 4081 O O . ILE A 1 539 ? 2.704 -17.082 16.279 1.00 97.38 539 ILE A O 1
ATOM 4085 N N . MET A 1 540 ? 4.444 -15.905 17.027 1.00 98.31 540 MET A N 1
ATOM 4086 C CA . MET A 1 540 ? 4.448 -14.980 15.900 1.00 98.31 540 MET A CA 1
ATOM 4087 C C . MET A 1 540 ? 5.000 -15.641 14.635 1.00 98.31 540 MET A C 1
ATOM 4089 O O . MET A 1 540 ? 6.165 -16.051 14.589 1.00 98.31 540 MET A O 1
ATOM 4093 N N . HIS A 1 541 ? 4.185 -15.648 13.581 1.00 98.75 541 HIS A N 1
ATOM 4094 C CA . HIS A 1 541 ? 4.568 -16.062 12.234 1.00 98.75 541 HIS A CA 1
ATOM 4095 C C . HIS A 1 541 ? 4.101 -15.013 11.225 1.00 98.75 541 HIS A C 1
ATOM 4097 O O . HIS A 1 541 ? 2.914 -14.710 11.135 1.00 98.75 541 HIS A O 1
ATOM 4103 N N . VAL A 1 542 ? 5.045 -14.429 10.490 1.00 98.88 542 VAL A N 1
ATOM 4104 C CA . VAL A 1 542 ? 4.782 -13.413 9.468 1.00 98.88 542 VAL A CA 1
ATOM 4105 C C . VAL A 1 542 ? 5.365 -13.855 8.139 1.00 98.88 542 VAL A C 1
ATOM 4107 O O . VAL A 1 542 ? 6.547 -14.203 8.065 1.00 98.88 542 VAL A O 1
ATOM 4110 N N . THR A 1 543 ? 4.558 -13.767 7.088 1.00 98.81 543 THR A N 1
ATOM 4111 C CA . THR A 1 543 ? 4.966 -14.084 5.718 1.00 98.81 543 THR A CA 1
ATOM 4112 C C . THR A 1 543 ? 5.040 -12.828 4.858 1.00 98.81 543 THR A C 1
ATOM 4114 O O . THR A 1 543 ? 4.305 -11.862 5.069 1.00 98.81 543 THR A O 1
ATOM 4117 N N . GLY A 1 544 ? 5.946 -12.845 3.882 1.00 98.62 544 GLY A N 1
ATOM 4118 C CA . GLY A 1 544 ? 5.852 -12.014 2.689 1.00 98.62 544 GLY A CA 1
ATOM 4119 C C . GLY A 1 544 ? 5.222 -12.844 1.577 1.00 98.62 544 GLY A C 1
ATOM 4120 O O . GLY A 1 544 ? 5.657 -13.967 1.328 1.00 98.62 544 GLY A O 1
ATOM 4121 N N . ASP A 1 545 ? 4.189 -12.319 0.927 1.00 98.25 545 ASP A N 1
ATOM 4122 C CA . ASP A 1 545 ? 3.447 -13.039 -0.104 1.00 98.25 545 ASP A CA 1
ATOM 4123 C C . ASP A 1 545 ? 3.118 -12.129 -1.292 1.00 98.25 545 ASP A C 1
ATOM 4125 O O . ASP A 1 545 ? 2.497 -11.074 -1.150 1.00 98.25 545 ASP A O 1
ATOM 4129 N N . ARG A 1 546 ? 3.527 -12.533 -2.495 1.00 97.69 546 ARG A N 1
ATOM 4130 C CA . ARG A 1 546 ? 3.193 -11.846 -3.755 1.00 97.69 546 ARG A CA 1
ATOM 4131 C C . ARG A 1 546 ? 2.080 -12.544 -4.544 1.00 97.69 546 ARG A C 1
ATOM 4133 O O . ARG A 1 546 ? 1.733 -12.085 -5.626 1.00 97.69 546 ARG A O 1
ATOM 4140 N N . THR A 1 547 ? 1.514 -13.611 -3.985 1.00 97.12 547 THR A N 1
ATOM 4141 C CA . THR A 1 547 ? 0.475 -14.470 -4.571 1.00 97.12 547 THR A CA 1
ATOM 4142 C C . THR A 1 547 ? -0.880 -14.373 -3.859 1.00 97.12 547 THR A C 1
ATOM 4144 O O . THR A 1 547 ? -1.877 -14.827 -4.415 1.00 97.12 547 THR A O 1
ATOM 4147 N N . GLN A 1 548 ? -0.943 -13.732 -2.682 1.00 97.81 548 GLN A N 1
ATOM 4148 C CA . GLN A 1 548 ? -2.162 -13.530 -1.889 1.00 97.81 548 GLN A CA 1
ATOM 4149 C C . GLN A 1 548 ? -3.342 -13.056 -2.747 1.00 97.81 548 GLN A C 1
ATOM 4151 O O . GLN A 1 548 ? -3.330 -11.946 -3.288 1.00 97.81 548 GLN A O 1
ATOM 4156 N N . ALA A 1 549 ? -4.399 -13.862 -2.828 1.00 95.56 549 ALA A N 1
ATOM 4157 C CA . ALA A 1 549 ? -5.594 -13.509 -3.585 1.00 95.56 549 ALA A CA 1
ATOM 4158 C C . ALA A 1 549 ? -6.150 -12.150 -3.129 1.00 95.56 549 ALA A C 1
ATOM 4160 O O . ALA A 1 549 ? -6.249 -11.873 -1.930 1.00 95.56 549 ALA A O 1
ATOM 4161 N N . HIS A 1 550 ? -6.474 -11.302 -4.107 1.00 96.25 550 HIS A N 1
ATOM 4162 C CA . HIS A 1 550 ? -6.971 -9.930 -3.940 1.00 96.25 550 HIS A CA 1
ATOM 4163 C C . HIS A 1 550 ? -6.076 -8.974 -3.120 1.00 96.25 550 HIS A C 1
ATOM 4165 O O . HIS A 1 550 ? -6.514 -7.873 -2.770 1.00 96.25 550 HIS A O 1
ATOM 4171 N N . GLY A 1 551 ? -4.822 -9.354 -2.853 1.00 97.94 551 GLY A N 1
ATOM 4172 C CA . GLY A 1 551 ? -3.815 -8.479 -2.262 1.00 97.94 551 GLY A CA 1
ATOM 4173 C C . GLY A 1 551 ? -3.384 -7.370 -3.218 1.00 97.94 551 GLY A C 1
ATOM 4174 O O . GLY A 1 551 ? -3.248 -7.563 -4.426 1.00 97.94 551 GLY A O 1
ATOM 4175 N N . LEU A 1 552 ? -3.135 -6.181 -2.677 1.00 98.31 552 LEU A N 1
ATOM 4176 C CA . LEU A 1 552 ? -2.760 -5.007 -3.464 1.00 98.31 552 LEU A CA 1
ATOM 4177 C C . LEU A 1 552 ? -1.384 -5.148 -4.121 1.00 98.31 552 LEU A C 1
ATOM 4179 O O . LEU A 1 552 ? -1.130 -4.524 -5.155 1.00 98.31 552 LEU A O 1
ATOM 4183 N N . ALA A 1 553 ? -0.501 -5.955 -3.532 1.00 97.50 553 ALA A N 1
ATOM 4184 C CA . ALA A 1 553 ? 0.840 -6.210 -4.039 1.00 97.50 553 ALA A CA 1
ATOM 4185 C C . ALA A 1 553 ? 0.909 -7.469 -4.927 1.00 97.50 553 ALA A C 1
ATOM 4187 O O . ALA A 1 553 ? 1.996 -7.830 -5.369 1.00 97.50 553 ALA A O 1
ATOM 4188 N N . THR A 1 554 ? -0.221 -8.128 -5.192 1.00 98.06 554 THR A N 1
ATOM 4189 C CA . THR A 1 554 ? -0.279 -9.393 -5.934 1.00 98.06 554 THR A CA 1
ATOM 4190 C C . THR A 1 554 ? -0.114 -9.169 -7.434 1.00 98.06 554 THR A C 1
ATOM 4192 O O . THR A 1 554 ? -0.744 -8.274 -8.007 1.00 98.06 554 THR A O 1
ATOM 4195 N N . ILE A 1 555 ? 0.776 -9.952 -8.045 1.00 97.50 555 ILE A N 1
ATOM 4196 C CA . ILE A 1 555 ? 1.158 -9.923 -9.469 1.00 97.50 555 ILE A CA 1
ATOM 4197 C C . ILE A 1 555 ? 1.613 -11.318 -9.909 1.00 97.50 555 ILE A C 1
ATOM 4199 O O . ILE A 1 555 ? 1.759 -12.196 -9.068 1.00 97.50 555 ILE A O 1
ATOM 4203 N N . GLY A 1 556 ? 1.847 -11.526 -11.208 1.00 97.75 556 GLY A N 1
ATOM 4204 C CA . GLY A 1 556 ? 2.517 -12.737 -11.698 1.00 97.75 556 GLY A CA 1
ATOM 4205 C C . GLY A 1 556 ? 4.039 -12.592 -11.704 1.00 97.75 556 GLY A C 1
ATOM 4206 O O . GLY A 1 556 ? 4.759 -13.527 -11.352 1.00 97.75 556 GLY A O 1
ATOM 4207 N N . TYR A 1 557 ? 4.517 -11.398 -12.070 1.00 98.44 557 TYR A N 1
ATOM 4208 C CA . TYR A 1 557 ? 5.937 -11.075 -12.197 1.00 98.44 557 TYR A CA 1
ATOM 4209 C C . TYR A 1 557 ? 6.216 -9.661 -11.692 1.00 98.44 557 TYR A C 1
ATOM 4211 O O . TYR A 1 557 ? 5.428 -8.745 -11.942 1.00 98.44 557 TYR A O 1
ATOM 4219 N N . ASP A 1 558 ? 7.321 -9.473 -10.979 1.00 98.25 558 ASP A N 1
ATOM 4220 C CA . ASP A 1 558 ? 7.765 -8.146 -10.548 1.00 98.25 558 ASP A CA 1
ATOM 4221 C C . ASP A 1 558 ? 8.455 -7.356 -11.675 1.00 98.25 558 ASP A C 1
ATOM 4223 O O . ASP A 1 558 ? 8.611 -7.846 -12.795 1.00 98.25 558 ASP A O 1
ATOM 4227 N N . ASP A 1 559 ? 8.859 -6.114 -11.396 1.00 97.56 559 ASP A N 1
ATOM 4228 C CA . ASP A 1 559 ? 9.464 -5.243 -12.415 1.00 97.56 559 ASP A CA 1
ATOM 4229 C C . ASP A 1 559 ? 10.944 -5.593 -12.728 1.00 97.56 559 ASP A C 1
ATOM 4231 O O . ASP A 1 559 ? 11.596 -4.874 -13.486 1.00 97.56 559 ASP A O 1
ATOM 4235 N N . ASP A 1 560 ? 11.458 -6.706 -12.186 1.00 97.06 560 ASP A N 1
ATOM 4236 C CA . ASP A 1 560 ? 12.740 -7.350 -12.516 1.00 97.06 560 ASP A CA 1
ATOM 4237 C C . ASP A 1 560 ? 12.552 -8.679 -13.286 1.00 97.06 560 ASP A C 1
ATOM 4239 O O . ASP A 1 560 ? 13.533 -9.386 -13.556 1.00 97.06 560 ASP A O 1
ATOM 4243 N N . GLY A 1 561 ? 11.306 -9.023 -13.638 1.00 97.31 561 GLY A N 1
ATOM 4244 C CA . GLY A 1 561 ? 10.950 -10.251 -14.351 1.00 97.31 561 GLY A CA 1
ATOM 4245 C C . GLY A 1 561 ? 10.867 -11.498 -13.463 1.00 97.31 561 GLY A C 1
ATOM 4246 O O . GLY A 1 561 ? 10.836 -12.611 -13.987 1.00 97.31 561 GLY A O 1
ATOM 4247 N N . VAL A 1 562 ? 10.838 -11.346 -12.134 1.00 98.56 562 VAL A N 1
ATOM 4248 C CA . VAL A 1 562 ? 10.850 -12.461 -11.174 1.00 98.56 562 VAL A CA 1
ATOM 4249 C C . VAL A 1 562 ? 9.436 -12.967 -10.917 1.00 98.56 562 VAL A C 1
ATOM 4251 O O . VAL A 1 562 ? 8.561 -12.190 -10.532 1.00 98.56 562 VAL A O 1
ATOM 4254 N N . ALA A 1 563 ? 9.208 -14.276 -11.073 1.00 98.38 563 ALA A N 1
ATOM 4255 C CA . ALA A 1 563 ? 7.910 -14.873 -10.752 1.00 98.38 563 ALA A CA 1
ATOM 4256 C C . ALA A 1 563 ? 7.627 -14.843 -9.242 1.00 98.38 563 ALA A C 1
ATOM 4258 O O . ALA A 1 563 ? 8.492 -15.155 -8.417 1.00 98.38 563 ALA A O 1
ATOM 4259 N N . THR A 1 564 ? 6.396 -14.510 -8.876 1.00 97.50 564 THR A N 1
ATOM 4260 C CA . THR A 1 564 ? 5.982 -14.323 -7.481 1.00 97.50 564 THR A CA 1
ATOM 4261 C C . THR A 1 564 ? 5.927 -15.611 -6.664 1.00 97.50 564 THR A C 1
ATOM 4263 O O . THR A 1 564 ? 5.604 -16.678 -7.182 1.00 97.50 564 THR A O 1
ATOM 4266 N N . SER A 1 565 ? 6.172 -15.499 -5.359 1.00 96.69 565 SER A N 1
ATOM 4267 C CA . SER A 1 565 ? 6.071 -16.594 -4.387 1.00 96.69 565 SER A CA 1
ATOM 4268 C C . SER A 1 565 ? 5.660 -16.074 -3.002 1.00 96.69 565 SER A C 1
ATOM 4270 O O . SER A 1 565 ? 5.480 -14.868 -2.816 1.00 96.69 565 SER A O 1
ATOM 4272 N N . GLN A 1 566 ? 5.556 -16.986 -2.033 1.00 98.12 566 GLN A N 1
ATOM 4273 C CA . GLN A 1 566 ? 5.442 -16.694 -0.602 1.00 98.12 566 GLN A CA 1
ATOM 4274 C C . GLN A 1 566 ? 6.696 -17.188 0.137 1.00 98.12 566 GLN A C 1
ATOM 4276 O O . GLN A 1 566 ? 7.273 -18.209 -0.242 1.00 98.12 566 GLN A O 1
ATOM 4281 N N . TRP A 1 567 ? 7.108 -16.479 1.189 1.00 98.38 567 TRP A N 1
ATOM 4282 C CA . TRP A 1 567 ? 8.224 -16.844 2.066 1.00 98.38 567 TRP A CA 1
ATOM 4283 C C . TRP A 1 567 ? 8.016 -16.327 3.496 1.00 98.38 567 TRP A C 1
ATOM 4285 O O . TRP A 1 567 ? 7.173 -15.464 3.747 1.00 98.38 567 TRP A O 1
ATOM 4295 N N . ASP A 1 568 ? 8.820 -16.828 4.434 1.00 98.62 568 ASP A N 1
ATOM 4296 C CA . ASP A 1 568 ? 8.783 -16.392 5.830 1.00 98.62 568 ASP A CA 1
ATOM 4297 C C . ASP A 1 568 ? 9.667 -15.162 6.059 1.00 98.62 568 ASP A C 1
ATOM 4299 O O . ASP A 1 568 ? 10.825 -15.111 5.641 1.00 98.62 568 ASP A O 1
ATOM 4303 N N . LEU A 1 569 ? 9.126 -14.177 6.776 1.00 98.75 569 LEU A N 1
ATOM 4304 C CA . LEU A 1 569 ? 9.877 -13.031 7.297 1.00 98.75 569 LEU A CA 1
ATOM 4305 C C . LEU A 1 569 ? 10.201 -13.241 8.777 1.00 98.75 569 LEU A C 1
ATOM 4307 O O . LEU A 1 569 ? 11.338 -13.038 9.205 1.00 98.75 569 LEU A O 1
ATOM 4311 N N . VAL A 1 570 ? 9.215 -13.706 9.547 1.00 98.81 570 VAL A N 1
ATOM 4312 C CA . VAL A 1 570 ? 9.358 -14.070 10.960 1.00 98.81 570 VAL A CA 1
ATOM 4313 C C . VAL A 1 570 ? 8.760 -15.454 11.166 1.00 98.81 570 VAL A C 1
ATOM 4315 O O . VAL A 1 570 ? 7.591 -15.647 10.858 1.00 98.81 570 VAL A O 1
ATOM 4318 N N . ALA A 1 571 ? 9.520 -16.393 11.723 1.00 98.50 571 ALA A N 1
ATOM 4319 C CA . ALA A 1 571 ? 9.046 -17.739 12.043 1.00 98.50 571 ALA A CA 1
ATOM 4320 C C . ALA A 1 571 ? 9.337 -18.061 13.512 1.00 98.50 571 ALA A C 1
ATOM 4322 O O . ALA A 1 571 ? 10.463 -17.884 13.988 1.00 98.50 571 ALA A O 1
ATOM 4323 N N . GLY A 1 572 ? 8.314 -18.490 14.258 1.00 97.75 572 GLY A N 1
ATOM 4324 C CA . GLY A 1 572 ? 8.436 -18.774 15.692 1.00 97.75 572 GLY A CA 1
ATOM 4325 C C . GLY A 1 572 ? 8.950 -17.578 16.508 1.00 97.75 572 GLY A C 1
ATOM 4326 O O . GLY A 1 572 ? 9.731 -17.747 17.454 1.00 97.75 572 GLY A O 1
ATOM 4327 N N . GLY A 1 573 ? 8.606 -16.357 16.088 1.00 98.38 573 GLY A N 1
ATOM 4328 C CA . GLY A 1 573 ? 9.084 -15.093 16.653 1.00 98.38 573 GLY A CA 1
ATOM 4329 C C . GLY A 1 573 ? 10.531 -14.711 16.332 1.00 98.38 573 GLY A C 1
ATOM 4330 O O . GLY A 1 573 ? 11.020 -13.732 16.892 1.00 98.38 573 GLY A O 1
ATOM 4331 N N . THR A 1 574 ? 11.235 -15.444 15.467 1.00 98.88 574 THR A N 1
ATOM 4332 C CA . THR A 1 574 ? 12.599 -15.108 15.021 1.00 98.88 574 THR A CA 1
ATOM 4333 C C . THR A 1 574 ? 12.580 -14.521 13.609 1.00 98.88 574 THR A C 1
ATOM 4335 O O . THR A 1 574 ? 11.883 -15.041 12.744 1.00 98.88 574 THR A O 1
ATOM 4338 N N . LEU A 1 575 ? 13.366 -13.470 13.353 1.00 98.75 575 LEU A N 1
ATOM 4339 C CA . LEU A 1 575 ? 13.596 -12.946 11.999 1.00 98.75 575 LEU A CA 1
ATOM 4340 C C . LEU A 1 575 ? 14.331 -13.988 11.143 1.00 98.75 575 LEU A C 1
ATOM 4342 O O . LEU A 1 575 ? 15.456 -14.360 11.477 1.00 98.75 575 LEU A O 1
ATOM 4346 N N . VAL A 1 576 ? 13.731 -14.425 10.036 1.00 98.56 576 VAL A N 1
ATOM 4347 C CA . VAL A 1 576 ? 14.280 -15.487 9.168 1.00 98.56 576 VAL A CA 1
ATOM 4348 C C . VAL A 1 576 ? 14.399 -15.097 7.697 1.00 98.56 576 VAL A C 1
ATOM 4350 O O . VAL A 1 576 ? 15.055 -15.810 6.942 1.00 98.56 576 VAL A O 1
ATOM 4353 N N . GLY A 1 577 ? 13.834 -13.961 7.287 1.00 97.56 577 GLY A N 1
ATOM 4354 C CA . GLY A 1 577 ? 13.886 -13.532 5.894 1.00 97.56 577 GLY A CA 1
ATOM 4355 C C . GLY A 1 577 ? 13.698 -12.035 5.701 1.00 97.56 577 GLY A C 1
ATOM 4356 O O . GLY A 1 577 ? 13.373 -11.293 6.628 1.00 97.56 577 GLY A O 1
ATOM 4357 N N . TYR A 1 578 ? 13.901 -11.612 4.457 1.00 98.38 578 TYR A N 1
ATOM 4358 C CA . TYR A 1 578 ? 13.719 -10.240 4.000 1.00 98.38 578 TYR A CA 1
ATOM 4359 C C . TYR A 1 578 ? 12.938 -10.206 2.690 1.00 98.38 578 TYR A C 1
ATOM 4361 O O . TYR A 1 578 ? 12.864 -11.189 1.955 1.00 98.38 578 TYR A O 1
ATOM 4369 N N . GLN A 1 579 ? 12.390 -9.038 2.385 1.00 98.25 579 GLN A N 1
ATOM 4370 C CA . GLN A 1 579 ? 11.866 -8.687 1.070 1.00 98.25 579 GLN A CA 1
ATOM 4371 C C . GLN A 1 579 ? 13.048 -8.242 0.199 1.00 98.25 579 GLN A C 1
ATOM 4373 O O . GLN A 1 579 ? 13.835 -7.410 0.653 1.00 98.25 579 GLN A O 1
ATOM 4378 N N . THR A 1 580 ? 13.204 -8.806 -1.006 1.00 98.00 580 THR A N 1
ATOM 4379 C CA . THR A 1 580 ? 14.397 -8.609 -1.856 1.00 98.00 580 THR A CA 1
ATOM 4380 C C . THR A 1 580 ? 14.060 -8.501 -3.343 1.00 98.00 580 THR A C 1
ATOM 4382 O O . THR A 1 580 ? 13.247 -9.268 -3.863 1.00 98.00 580 THR A O 1
ATOM 4385 N N . ASP A 1 581 ? 14.719 -7.581 -4.050 1.00 97.19 581 ASP A N 1
ATOM 4386 C CA . ASP A 1 581 ? 14.838 -7.607 -5.517 1.00 97.19 581 ASP A CA 1
ATOM 4387 C C . ASP A 1 581 ? 16.020 -8.502 -5.952 1.00 97.19 581 ASP A C 1
ATOM 4389 O O . ASP A 1 581 ? 16.649 -9.163 -5.114 1.00 97.19 581 ASP A O 1
ATOM 4393 N N . ARG A 1 582 ? 16.337 -8.567 -7.253 1.00 97.56 582 ARG A N 1
ATOM 4394 C CA . ARG A 1 582 ? 17.419 -9.441 -7.751 1.00 97.56 582 ARG A CA 1
ATOM 4395 C C . ARG A 1 582 ? 18.808 -9.005 -7.297 1.00 97.56 582 ARG A C 1
ATOM 4397 O O . ARG A 1 582 ? 19.658 -9.872 -7.090 1.00 97.56 582 ARG A O 1
ATOM 4404 N N . VAL A 1 583 ? 19.049 -7.706 -7.137 1.00 95.62 583 VAL A N 1
ATOM 4405 C CA . VAL A 1 583 ? 20.346 -7.170 -6.692 1.00 95.62 583 VAL A CA 1
ATOM 4406 C C . VAL A 1 583 ? 20.568 -7.522 -5.225 1.00 95.62 583 VAL A C 1
ATOM 4408 O O . VAL A 1 583 ? 21.610 -8.051 -4.832 1.00 95.62 583 VAL A O 1
ATOM 4411 N N . PHE A 1 584 ? 19.559 -7.273 -4.400 1.00 96.00 584 PHE A N 1
ATOM 4412 C CA . PHE A 1 584 ? 19.640 -7.462 -2.963 1.00 96.00 584 PHE A CA 1
ATOM 4413 C C . PHE A 1 584 ? 19.555 -8.923 -2.537 1.00 96.00 584 PHE A C 1
ATOM 4415 O O . PHE A 1 584 ? 20.239 -9.309 -1.590 1.00 96.00 584 PHE A O 1
ATOM 4422 N N . ALA A 1 585 ? 18.817 -9.764 -3.265 1.00 97.12 585 ALA A N 1
ATOM 4423 C CA . ALA A 1 585 ? 18.848 -11.208 -3.052 1.00 97.12 585 ALA A CA 1
ATOM 4424 C C . ALA A 1 585 ? 20.266 -11.760 -3.233 1.00 97.12 585 ALA A C 1
ATOM 4426 O O . ALA A 1 585 ? 20.788 -12.440 -2.348 1.00 97.12 585 ALA A O 1
ATOM 4427 N N . ARG A 1 586 ? 20.933 -11.371 -4.327 1.00 95.56 586 ARG A N 1
ATOM 4428 C CA . ARG A 1 586 ? 22.317 -11.761 -4.608 1.00 95.56 586 ARG A CA 1
ATOM 4429 C C . ARG A 1 586 ? 23.275 -11.287 -3.516 1.00 95.56 586 ARG A C 1
ATOM 4431 O O . ARG A 1 586 ? 24.113 -12.068 -3.066 1.00 95.56 586 ARG A O 1
ATOM 4438 N N . ARG A 1 587 ? 23.125 -10.040 -3.056 1.00 93.88 587 ARG A N 1
ATOM 4439 C CA . ARG A 1 587 ? 23.928 -9.451 -1.970 1.00 93.88 587 ARG A CA 1
ATOM 4440 C C . ARG A 1 587 ? 23.733 -10.154 -0.625 1.00 93.88 587 ARG A C 1
ATOM 4442 O O . ARG A 1 587 ? 24.692 -10.294 0.130 1.00 93.88 587 ARG A O 1
ATOM 4449 N N . LEU A 1 588 ? 22.519 -10.620 -0.339 1.00 94.31 588 LEU A N 1
ATOM 4450 C CA . LEU A 1 588 ? 22.201 -11.410 0.852 1.00 94.31 588 LEU A CA 1
ATOM 4451 C C . LEU A 1 588 ? 22.676 -12.874 0.744 1.00 94.31 588 LEU A C 1
ATOM 4453 O O . LEU A 1 588 ? 22.610 -13.616 1.720 1.00 94.31 588 LEU A O 1
ATOM 4457 N N . GLY A 1 589 ? 23.180 -13.298 -0.420 1.00 94.81 589 GLY A N 1
ATOM 4458 C CA . GLY A 1 589 ? 23.606 -14.676 -0.667 1.00 94.81 589 GLY A CA 1
ATOM 4459 C C . GLY A 1 589 ? 22.455 -15.631 -0.987 1.00 94.81 589 GLY A C 1
ATOM 4460 O O . GLY A 1 589 ? 22.629 -16.840 -0.871 1.00 94.81 589 GLY A O 1
ATOM 4461 N N . LEU A 1 590 ? 21.291 -15.103 -1.379 1.00 95.56 590 LEU A N 1
ATOM 4462 C CA . LEU A 1 590 ? 20.166 -15.891 -1.872 1.00 95.56 590 LEU A CA 1
ATOM 4463 C C . LEU A 1 590 ? 20.328 -16.160 -3.372 1.00 95.56 590 LEU A C 1
ATOM 4465 O O . LEU A 1 590 ? 20.731 -15.281 -4.137 1.00 95.56 590 LEU A O 1
ATOM 4469 N N . ASP A 1 591 ? 19.950 -17.364 -3.799 1.00 94.00 591 ASP A N 1
ATOM 4470 C CA . ASP A 1 591 ? 20.015 -17.763 -5.211 1.00 94.00 591 ASP A CA 1
ATOM 4471 C C . ASP A 1 591 ? 18.954 -17.060 -6.073 1.00 94.00 591 ASP A C 1
ATOM 4473 O O . ASP A 1 591 ? 19.151 -16.881 -7.277 1.00 94.00 591 ASP A O 1
ATOM 4477 N N . ARG A 1 592 ? 17.836 -16.652 -5.455 1.00 95.88 592 ARG A N 1
ATOM 4478 C CA . ARG A 1 592 ? 16.662 -16.076 -6.119 1.00 95.88 592 ARG A CA 1
ATOM 4479 C C . ARG A 1 592 ? 16.039 -14.952 -5.287 1.00 95.88 592 ARG A C 1
ATOM 4481 O O . ARG A 1 592 ? 16.086 -14.978 -4.059 1.00 95.88 592 ARG A O 1
ATOM 4488 N N . SER A 1 593 ? 15.445 -13.976 -5.971 1.00 97.31 593 SER A N 1
ATOM 4489 C CA . SER A 1 593 ? 14.700 -12.861 -5.372 1.00 97.31 593 SER A CA 1
ATOM 4490 C C . SER A 1 593 ? 13.294 -13.253 -4.922 1.00 97.31 593 SER A C 1
ATOM 4492 O O . SER A 1 593 ? 12.696 -14.195 -5.439 1.00 97.31 593 SER A O 1
ATOM 4494 N N . ALA A 1 594 ? 12.758 -12.480 -3.976 1.00 97.62 594 ALA A N 1
ATOM 4495 C CA . ALA A 1 594 ? 11.393 -12.588 -3.479 1.00 97.62 594 ALA A CA 1
ATOM 4496 C C . ALA A 1 594 ? 10.347 -11.806 -4.317 1.00 97.62 594 ALA A C 1
ATOM 4498 O O . ALA A 1 594 ? 9.227 -11.578 -3.863 1.00 97.62 594 ALA A O 1
ATOM 4499 N N . ALA A 1 595 ? 10.691 -11.396 -5.543 1.00 98.00 595 ALA A N 1
ATOM 4500 C CA . ALA A 1 595 ? 9.807 -10.679 -6.468 1.00 98.00 595 ALA A CA 1
ATOM 4501 C C . ALA A 1 595 ? 9.300 -9.316 -5.932 1.00 98.00 595 ALA A C 1
ATOM 4503 O O . ALA A 1 595 ? 8.116 -8.959 -6.053 1.00 98.00 595 ALA A O 1
ATOM 4504 N N . CYS A 1 596 ? 10.200 -8.563 -5.293 1.00 98.12 596 CYS A N 1
ATOM 4505 C CA . CYS A 1 596 ? 9.910 -7.285 -4.644 1.00 98.12 596 CYS A CA 1
ATOM 4506 C C . CYS A 1 596 ? 10.351 -6.048 -5.446 1.00 98.12 596 CYS A C 1
ATOM 4508 O O . CYS A 1 596 ? 10.272 -4.948 -4.905 1.00 98.12 596 CYS A O 1
ATOM 4510 N N . ALA A 1 597 ? 10.783 -6.161 -6.704 1.00 97.69 597 ALA A N 1
ATOM 4511 C CA . ALA A 1 597 ? 11.069 -4.989 -7.533 1.00 97.69 597 ALA A CA 1
ATOM 4512 C C . ALA A 1 597 ? 9.770 -4.322 -8.019 1.00 97.69 597 ALA A C 1
ATOM 4514 O O . ALA A 1 597 ? 8.865 -4.979 -8.542 1.00 97.69 597 ALA A O 1
ATOM 4515 N N . TYR A 1 598 ? 9.656 -3.004 -7.853 1.00 96.88 598 TYR A N 1
ATOM 4516 C CA . TYR A 1 598 ? 8.487 -2.255 -8.313 1.00 96.88 598 TYR A CA 1
ATOM 4517 C C . TYR A 1 598 ? 8.803 -0.800 -8.662 1.00 96.88 598 TYR A C 1
ATOM 4519 O O . TYR A 1 598 ? 9.521 -0.120 -7.928 1.00 96.88 598 TYR A O 1
ATOM 4527 N N . ALA A 1 599 ? 8.173 -0.323 -9.734 1.00 95.94 599 ALA A N 1
ATOM 4528 C CA . ALA A 1 599 ? 8.007 1.074 -10.104 1.00 95.94 599 ALA A CA 1
ATOM 4529 C C . ALA A 1 599 ? 6.515 1.422 -10.260 1.00 95.94 599 ALA A C 1
ATOM 4531 O O . ALA A 1 599 ? 5.715 0.632 -10.771 1.00 95.94 599 ALA A O 1
ATOM 4532 N N . ASP A 1 600 ? 6.141 2.633 -9.846 1.00 93.94 600 ASP A N 1
ATOM 4533 C CA . ASP A 1 600 ? 4.760 3.147 -9.887 1.00 93.94 600 ASP A CA 1
ATOM 4534 C C . ASP A 1 600 ? 4.377 3.863 -11.195 1.00 93.94 600 ASP A C 1
ATOM 4536 O O . ASP A 1 600 ? 3.240 4.335 -11.353 1.00 93.94 600 ASP A O 1
ATOM 4540 N N . SER A 1 601 ? 5.345 3.958 -12.106 1.00 93.56 601 SER A N 1
ATOM 4541 C CA . SER A 1 601 ? 5.285 4.671 -13.374 1.00 93.56 601 SER A CA 1
ATOM 4542 C C . SER A 1 601 ? 6.294 4.074 -14.365 1.00 93.56 601 SER A C 1
ATOM 4544 O O . SER A 1 601 ? 7.372 3.627 -13.944 1.00 93.56 601 SER A O 1
ATOM 4546 N N . PRO A 1 602 ? 6.039 4.152 -15.686 1.00 91.31 602 PRO A N 1
ATOM 4547 C CA . PRO A 1 602 ? 7.050 3.842 -16.697 1.00 91.31 602 PRO A CA 1
ATOM 4548 C C . PRO A 1 602 ? 8.282 4.755 -16.597 1.00 91.31 602 PRO A C 1
ATOM 4550 O O . PRO A 1 602 ? 9.353 4.388 -17.062 1.00 91.31 602 PRO A O 1
ATOM 4553 N N . HIS A 1 603 ? 8.169 5.920 -15.954 1.00 94.00 603 HIS A N 1
ATOM 4554 C CA . HIS A 1 603 ? 9.261 6.893 -15.845 1.00 94.00 603 HIS A CA 1
ATOM 4555 C C . HIS A 1 603 ? 10.133 6.733 -14.600 1.00 94.00 603 HIS A C 1
ATOM 4557 O O . HIS A 1 603 ? 11.082 7.492 -14.410 1.00 94.00 603 HIS A O 1
ATOM 4563 N N . HIS A 1 604 ? 9.844 5.737 -13.763 1.00 94.94 604 HIS A N 1
ATOM 4564 C CA . HIS A 1 604 ? 10.601 5.479 -12.549 1.00 94.94 604 HIS A CA 1
ATOM 4565 C C . HIS A 1 604 ? 11.416 4.185 -12.629 1.00 94.94 604 HIS A C 1
ATOM 4567 O O . HIS A 1 604 ? 10.996 3.170 -13.195 1.00 94.94 604 HIS A O 1
ATOM 4573 N N . MET A 1 605 ? 12.606 4.242 -12.031 1.00 94.75 605 MET A N 1
ATOM 4574 C CA . MET A 1 605 ? 13.458 3.084 -11.789 1.00 94.75 605 MET A CA 1
ATOM 4575 C C . MET A 1 605 ? 12.760 2.164 -10.775 1.00 94.75 605 MET A C 1
ATOM 4577 O O . MET A 1 605 ? 12.371 2.658 -9.712 1.00 94.75 605 MET A O 1
ATOM 4581 N N . PRO A 1 606 ? 12.608 0.856 -11.047 1.00 95.56 606 PRO A N 1
ATOM 4582 C CA . PRO A 1 606 ? 12.156 -0.086 -10.042 1.00 95.56 606 PRO A CA 1
ATOM 4583 C C . PRO A 1 606 ? 13.123 -0.116 -8.876 1.00 95.56 606 PRO A C 1
ATOM 4585 O O . PRO A 1 606 ? 14.341 -0.146 -9.057 1.00 95.56 606 PRO A O 1
ATOM 4588 N N . ILE A 1 607 ? 12.548 -0.126 -7.687 1.00 94.94 607 ILE A N 1
ATOM 4589 C CA . ILE A 1 607 ? 13.265 -0.305 -6.435 1.00 94.94 607 ILE A CA 1
ATOM 4590 C C . ILE A 1 607 ? 12.624 -1.449 -5.664 1.00 94.94 607 ILE A C 1
ATOM 4592 O O . ILE A 1 607 ? 11.484 -1.834 -5.938 1.00 94.94 607 ILE A O 1
ATOM 4596 N N . GLN A 1 608 ? 13.324 -1.971 -4.665 1.00 95.38 608 GLN A N 1
ATOM 4597 C CA . GLN A 1 608 ? 12.730 -2.930 -3.750 1.00 95.38 608 GLN A CA 1
ATOM 4598 C C . GLN A 1 608 ? 11.549 -2.292 -2.999 1.00 95.38 608 GLN A C 1
ATOM 4600 O O . GLN A 1 608 ? 11.684 -1.234 -2.380 1.00 95.38 608 GLN A O 1
ATOM 4605 N N . ARG A 1 609 ? 10.389 -2.946 -3.020 1.00 94.94 609 ARG A N 1
ATOM 4606 C CA . ARG A 1 609 ? 9.149 -2.546 -2.346 1.00 94.94 609 ARG A CA 1
ATOM 4607 C C . ARG A 1 609 ? 8.511 -3.718 -1.624 1.00 94.94 609 ARG A C 1
ATOM 4609 O O . ARG A 1 609 ? 8.801 -4.877 -1.905 1.00 94.94 609 ARG A O 1
ATOM 4616 N N . MET A 1 610 ? 7.597 -3.395 -0.713 1.00 95.69 610 MET A N 1
ATOM 4617 C CA . MET A 1 610 ? 6.931 -4.421 0.070 1.00 95.69 610 MET A CA 1
ATOM 4618 C C . MET A 1 610 ? 6.066 -5.375 -0.766 1.00 95.69 610 MET A C 1
ATOM 4620 O O . MET A 1 610 ? 5.431 -4.985 -1.753 1.00 95.69 610 MET A O 1
ATOM 4624 N N . ALA A 1 611 ? 6.028 -6.626 -0.317 1.00 97.19 611 ALA A N 1
ATOM 4625 C CA . ALA A 1 611 ? 5.032 -7.618 -0.702 1.00 97.19 611 ALA A CA 1
ATOM 4626 C C . ALA A 1 611 ? 3.719 -7.411 0.075 1.00 97.19 611 ALA A C 1
ATOM 4628 O O . ALA A 1 611 ? 3.551 -6.402 0.763 1.00 97.19 611 ALA A O 1
ATOM 4629 N N . ASN A 1 612 ? 2.783 -8.362 -0.014 1.00 98.31 612 ASN A N 1
ATOM 4630 C CA . ASN A 1 612 ? 1.735 -8.440 0.996 1.00 98.31 612 ASN A CA 1
ATOM 4631 C C . ASN A 1 612 ? 2.368 -9.058 2.255 1.00 98.31 612 ASN A C 1
ATOM 4633 O O . ASN A 1 612 ? 2.807 -10.205 2.208 1.00 98.31 612 ASN A O 1
ATOM 4637 N N . VAL A 1 613 ? 2.498 -8.292 3.340 1.00 98.69 613 VAL A N 1
ATOM 4638 C CA . VAL A 1 613 ? 3.184 -8.745 4.566 1.00 98.69 613 VAL A CA 1
ATOM 4639 C C . VAL A 1 613 ? 2.151 -9.022 5.640 1.00 98.69 613 VAL A C 1
ATOM 4641 O O . VAL A 1 613 ? 1.521 -8.077 6.115 1.00 98.69 613 VAL A O 1
ATOM 4644 N N . SER A 1 614 ? 1.991 -10.286 6.025 1.00 98.75 614 SER A N 1
ATOM 4645 C CA . SER A 1 614 ? 0.842 -10.728 6.817 1.00 98.75 614 SER A CA 1
ATOM 4646 C C . SER A 1 614 ? 1.244 -11.507 8.063 1.00 98.75 614 SER A C 1
ATOM 4648 O O . SER A 1 614 ? 2.013 -12.464 7.977 1.00 98.75 614 SER A O 1
ATOM 4650 N N . LEU A 1 615 ? 0.679 -11.124 9.211 1.00 98.88 615 LEU A N 1
ATOM 4651 C CA . LEU A 1 615 ? 0.652 -11.951 10.415 1.00 98.88 615 LEU A CA 1
ATOM 4652 C C . LEU A 1 615 ? -0.332 -13.100 10.178 1.00 98.88 615 LEU A C 1
ATOM 4654 O O . LEU A 1 615 ? -1.492 -12.872 9.822 1.00 98.88 615 LEU A O 1
ATOM 4658 N N . GLN A 1 616 ? 0.140 -14.328 10.351 1.00 98.62 616 GLN A N 1
ATOM 4659 C CA . GLN A 1 616 ? -0.677 -15.516 10.145 1.00 98.62 616 GLN A CA 1
ATOM 4660 C C . GLN A 1 616 ? -1.609 -15.753 11.347 1.00 98.62 616 GLN A C 1
ATOM 4662 O O . GLN A 1 616 ? -1.231 -15.429 12.478 1.00 98.62 616 GLN A O 1
ATOM 4667 N N . PRO A 1 617 ? -2.835 -16.262 11.117 1.00 98.31 617 PRO A N 1
ATOM 4668 C CA . PRO A 1 617 ? -3.724 -16.679 12.197 1.00 98.31 617 PRO A CA 1
ATOM 4669 C C . PRO A 1 617 ? -3.164 -17.906 12.921 1.00 98.31 617 PRO A C 1
ATOM 4671 O O . PRO A 1 617 ? -2.255 -18.571 12.420 1.00 98.31 617 PRO A O 1
ATOM 4674 N N . ASP A 1 618 ? -3.739 -18.228 14.079 1.00 96.31 618 ASP A N 1
ATOM 4675 C CA . ASP A 1 618 ? -3.502 -19.530 14.703 1.00 96.31 618 ASP A CA 1
ATOM 4676 C C . ASP A 1 618 ? -3.940 -20.637 13.716 1.00 96.31 618 ASP A C 1
ATOM 4678 O O . ASP A 1 618 ? -5.095 -20.635 13.277 1.00 96.31 618 ASP A O 1
ATOM 4682 N N . PRO A 1 619 ? -3.036 -21.545 13.301 1.00 92.44 619 PRO A N 1
ATOM 4683 C CA . PRO A 1 619 ? -3.364 -22.565 12.311 1.00 92.44 619 PRO A CA 1
ATOM 4684 C C . PRO A 1 619 ? -4.205 -23.712 12.889 1.00 92.44 619 PRO A C 1
ATOM 4686 O O . PRO A 1 619 ? -4.837 -24.441 12.124 1.00 92.44 619 PRO A O 1
ATOM 4689 N N . ASP A 1 620 ? -4.204 -23.882 14.212 1.00 95.44 620 ASP A N 1
ATOM 4690 C CA . ASP A 1 620 ? -4.771 -25.039 14.899 1.00 95.44 620 ASP A CA 1
ATOM 4691 C C . ASP A 1 620 ? -6.107 -24.711 15.583 1.00 95.44 620 ASP A C 1
ATOM 4693 O O . ASP A 1 620 ? -6.962 -25.591 15.719 1.00 95.44 620 ASP A O 1
ATOM 4697 N N . THR A 1 621 ? -6.305 -23.458 16.011 1.00 95.50 621 THR A N 1
ATOM 4698 C CA . THR A 1 621 ? -7.482 -23.044 16.791 1.00 95.50 621 THR A CA 1
ATOM 4699 C C . THR A 1 621 ? -8.166 -21.811 16.211 1.00 95.50 621 THR A C 1
ATOM 4701 O O . THR A 1 621 ? -7.580 -20.734 16.129 1.00 95.50 621 THR A O 1
ATOM 4704 N N . ASP A 1 622 ? -9.460 -21.930 15.904 1.00 97.38 622 ASP A N 1
ATOM 4705 C CA . ASP A 1 622 ? -10.256 -20.813 15.391 1.00 97.38 622 ASP A CA 1
ATOM 4706 C C . ASP A 1 622 ? -10.776 -19.885 16.511 1.00 97.38 622 ASP A C 1
ATOM 4708 O O . ASP A 1 622 ? -11.975 -19.795 16.770 1.00 97.38 622 ASP A O 1
ATOM 4712 N N . THR A 1 623 ? -9.861 -19.241 17.242 1.00 97.81 623 THR A N 1
ATOM 4713 C CA . THR A 1 623 ? -10.214 -18.376 18.382 1.00 97.81 623 THR A CA 1
ATOM 4714 C C . THR A 1 623 ? -10.865 -17.081 17.895 1.00 97.81 623 THR A C 1
ATOM 4716 O O . THR A 1 623 ? -10.225 -16.270 17.216 1.00 97.81 623 THR A O 1
ATOM 4719 N N . ALA A 1 624 ? -12.120 -16.840 18.279 1.00 98.44 624 ALA A N 1
ATOM 4720 C CA . ALA A 1 624 ? -12.842 -15.624 17.911 1.00 98.44 624 ALA A CA 1
ATOM 4721 C C . ALA A 1 624 ? -12.358 -14.386 18.696 1.00 98.44 624 ALA A C 1
ATOM 4723 O O . ALA A 1 624 ? -11.907 -14.479 19.839 1.00 98.44 624 ALA A O 1
ATOM 4724 N N . THR A 1 625 ? -12.548 -13.182 18.145 1.00 98.56 625 THR A N 1
ATOM 4725 C CA . THR A 1 625 ? -12.196 -11.914 18.821 1.00 98.56 625 THR A CA 1
ATOM 4726 C C . THR A 1 625 ? -12.865 -11.774 20.194 1.00 98.56 625 THR A C 1
ATOM 4728 O O . THR A 1 625 ? -12.243 -11.299 21.143 1.00 98.56 625 THR A O 1
ATOM 4731 N N . ALA A 1 626 ? -14.116 -12.229 20.332 1.00 98.50 626 ALA A N 1
ATOM 4732 C CA . ALA A 1 626 ? -14.837 -12.218 21.606 1.00 98.50 626 ALA A CA 1
ATOM 4733 C C . ALA A 1 626 ? -14.182 -13.117 22.671 1.00 98.50 626 ALA A C 1
ATOM 4735 O O . ALA A 1 626 ? -14.194 -12.778 23.854 1.00 98.50 626 ALA A O 1
ATOM 4736 N N . GLU A 1 627 ? -13.570 -14.230 22.263 1.00 98.44 627 GLU A N 1
ATOM 4737 C CA . GLU A 1 627 ? -12.850 -15.129 23.169 1.00 98.44 627 GLU A CA 1
ATOM 4738 C C . GLU A 1 627 ? -11.538 -14.492 23.639 1.00 98.44 627 GLU A C 1
ATOM 4740 O O . GLU A 1 627 ? -11.255 -14.511 24.838 1.00 98.44 627 GLU A O 1
ATOM 4745 N N . LEU A 1 628 ? -10.805 -13.814 22.744 1.00 98.62 628 LEU A N 1
ATOM 4746 C CA . LEU A 1 628 ? -9.637 -13.007 23.125 1.00 98.62 628 LEU A CA 1
ATOM 4747 C C . LEU A 1 628 ? -10.012 -11.917 24.144 1.00 98.62 628 LEU A C 1
ATOM 4749 O O . LEU A 1 628 ? -9.309 -11.734 25.138 1.00 98.62 628 LEU A O 1
ATOM 4753 N N . ILE A 1 629 ? -11.143 -11.230 23.936 1.00 98.81 629 ILE A N 1
ATOM 4754 C CA . ILE A 1 629 ? -11.676 -10.224 24.873 1.00 98.81 629 ILE A CA 1
ATOM 4755 C C . ILE A 1 629 ? -12.007 -10.859 26.230 1.00 98.81 629 ILE A C 1
ATOM 4757 O O . ILE A 1 629 ? -11.675 -10.280 27.264 1.00 98.81 629 ILE A O 1
ATOM 4761 N N . SER A 1 630 ? -12.594 -12.060 26.247 1.00 98.50 630 SER A N 1
ATOM 4762 C CA . SER A 1 630 ? -12.944 -12.764 27.490 1.00 98.50 630 SER A CA 1
ATOM 4763 C C . SER A 1 630 ? -11.732 -13.091 28.373 1.00 98.50 630 SER A C 1
ATOM 4765 O O . SER A 1 630 ? -11.851 -13.134 29.598 1.00 98.50 630 SER A O 1
ATOM 4767 N N . GLY A 1 631 ? -10.548 -13.238 27.767 1.00 97.69 631 GLY A N 1
ATOM 4768 C CA . GLY A 1 631 ? -9.271 -13.460 28.451 1.00 97.69 631 GLY A CA 1
ATOM 4769 C C . GLY A 1 631 ? -8.623 -12.203 29.052 1.00 97.69 631 GLY A C 1
ATOM 4770 O O . GLY A 1 631 ? -7.482 -12.264 29.529 1.00 97.69 631 GLY A O 1
ATOM 4771 N N . VAL A 1 632 ? -9.301 -11.049 29.022 1.00 98.69 632 VAL A N 1
ATOM 4772 C CA . VAL A 1 632 ? -8.761 -9.758 29.473 1.00 98.69 632 VAL A CA 1
ATOM 4773 C C . VAL A 1 632 ? -9.535 -9.210 30.673 1.00 98.69 632 VAL A C 1
ATOM 4775 O O . VAL A 1 632 ? -10.701 -8.841 30.580 1.00 98.69 632 VAL A O 1
ATOM 4778 N N . GLN A 1 633 ? -8.857 -9.073 31.817 1.00 98.06 633 GLN A N 1
ATOM 4779 C CA . GLN A 1 633 ? -9.471 -8.529 33.035 1.00 98.06 633 GLN A CA 1
ATOM 4780 C C . GLN A 1 633 ? -9.620 -7.001 32.999 1.00 98.06 633 GLN A C 1
ATOM 4782 O O . GLN A 1 633 ? -10.617 -6.465 33.484 1.00 98.06 633 GLN A O 1
ATOM 4787 N N . ARG A 1 634 ? -8.617 -6.295 32.467 1.00 97.88 634 ARG A N 1
ATOM 4788 C CA . ARG A 1 634 ? -8.614 -4.837 32.291 1.00 97.88 634 ARG A CA 1
ATOM 4789 C C . ARG A 1 634 ? -7.811 -4.492 31.046 1.00 97.88 634 ARG A C 1
ATOM 4791 O O . ARG A 1 634 ? -6.590 -4.637 31.042 1.00 97.88 634 ARG A O 1
ATOM 4798 N N . GLY A 1 635 ? -8.481 -3.980 30.026 1.00 98.69 635 GLY A N 1
ATOM 4799 C CA . GLY A 1 635 ? -7.832 -3.698 28.753 1.00 98.69 635 GLY A CA 1
ATOM 4800 C C . GLY A 1 635 ? -8.636 -2.795 27.839 1.00 98.69 635 GLY A C 1
ATOM 4801 O O . GLY A 1 635 ? -9.584 -2.137 28.273 1.00 98.69 635 GLY A O 1
ATOM 4802 N N . ILE A 1 636 ? -8.224 -2.748 26.577 1.00 98.88 636 ILE A N 1
ATOM 4803 C CA . ILE A 1 636 ? -8.867 -1.958 25.530 1.00 98.88 636 ILE A CA 1
ATOM 4804 C C . ILE A 1 636 ? -8.963 -2.804 24.258 1.00 98.88 636 ILE A C 1
ATOM 4806 O O . ILE A 1 636 ? -7.969 -3.379 23.822 1.00 98.88 636 ILE A O 1
ATOM 4810 N N . TYR A 1 637 ? -10.148 -2.858 23.656 1.00 98.88 637 TYR A N 1
ATOM 4811 C CA . TYR A 1 637 ? -10.345 -3.373 22.304 1.00 98.88 637 TYR A CA 1
ATOM 4812 C C . TYR A 1 637 ? -10.284 -2.215 21.299 1.00 98.88 637 TYR A C 1
ATOM 4814 O O . TYR A 1 637 ? -10.980 -1.213 21.478 1.00 98.88 637 TYR A O 1
ATOM 4822 N N . ILE A 1 638 ? -9.433 -2.322 20.278 1.00 98.75 638 ILE A N 1
ATOM 4823 C CA . ILE A 1 638 ? -9.128 -1.238 19.330 1.00 98.75 638 ILE A CA 1
ATOM 4824 C C . ILE A 1 638 ? -9.574 -1.626 17.924 1.00 98.75 638 ILE A C 1
ATOM 4826 O O . ILE A 1 638 ? -9.170 -2.675 17.430 1.00 98.75 638 ILE A O 1
ATOM 4830 N N . VAL A 1 639 ? -10.348 -0.756 17.262 1.00 98.62 639 VAL A N 1
ATOM 4831 C CA . VAL A 1 639 ? -10.911 -1.017 15.927 1.00 98.62 639 VAL A CA 1
ATOM 4832 C C . VAL A 1 639 ? -10.706 0.156 14.972 1.00 98.62 639 VAL A C 1
ATOM 4834 O O . VAL A 1 639 ? -10.913 1.318 15.339 1.00 98.62 639 VAL A O 1
ATOM 4837 N N . GLY A 1 640 ? -10.361 -0.166 13.724 1.00 97.75 640 GLY A N 1
ATOM 4838 C CA . GLY A 1 640 ? -10.115 0.767 12.628 1.00 97.75 640 GLY A CA 1
ATOM 4839 C C . GLY A 1 640 ? -8.809 1.544 12.781 1.00 97.75 640 GLY A C 1
ATOM 4840 O O . GLY A 1 640 ? -8.502 2.054 13.857 1.00 97.75 640 GLY A O 1
ATOM 4841 N N . ASP A 1 641 ? -8.040 1.676 11.707 1.00 96.19 641 ASP A N 1
ATOM 4842 C CA . ASP A 1 641 ? -6.833 2.502 11.655 1.00 96.19 641 ASP A CA 1
ATOM 4843 C C . ASP A 1 641 ? -7.149 4.008 11.625 1.00 96.19 641 ASP A C 1
ATOM 4845 O O . ASP A 1 641 ? -8.211 4.446 11.169 1.00 96.19 641 ASP A O 1
ATOM 4849 N N . ARG A 1 642 ? -6.213 4.827 12.122 1.00 92.94 642 ARG A N 1
ATOM 4850 C CA . ARG A 1 642 ? -6.312 6.290 12.026 1.00 92.94 642 ARG A CA 1
ATOM 4851 C C . ARG A 1 642 ? -4.951 6.957 11.864 1.00 92.94 642 ARG A C 1
ATOM 4853 O O . ARG A 1 642 ? -4.550 7.246 10.745 1.00 92.94 642 ARG A O 1
ATOM 4860 N N . SER A 1 643 ? -4.270 7.257 12.967 1.00 89.12 643 SER A N 1
ATOM 4861 C CA . SER A 1 643 ? -2.977 7.944 12.950 1.00 89.12 643 SER A CA 1
ATOM 4862 C C . SER A 1 643 ? -1.878 7.006 13.413 1.00 89.12 643 SER A C 1
ATOM 4864 O O . SER A 1 643 ? -2.092 6.166 14.285 1.00 89.12 643 SER A O 1
ATOM 4866 N N . TRP A 1 644 ? -0.684 7.216 12.876 1.00 90.75 644 TRP A N 1
ATOM 4867 C CA . TRP A 1 644 ? 0.528 6.524 13.275 1.00 90.75 644 TRP A CA 1
ATOM 4868 C C . TRP A 1 644 ? 1.697 7.502 13.338 1.00 90.75 644 TRP A C 1
ATOM 4870 O O . TRP A 1 644 ? 1.671 8.572 12.730 1.00 90.75 644 TRP A O 1
ATOM 4880 N N . SER A 1 645 ? 2.710 7.136 14.106 1.00 91.38 645 SER A N 1
ATOM 4881 C CA . SER A 1 645 ? 4.015 7.779 14.145 1.00 91.38 645 SER A CA 1
ATOM 4882 C C . SER A 1 645 ? 5.037 6.707 14.480 1.00 91.38 645 SER A C 1
ATOM 4884 O O . SER A 1 645 ? 4.814 5.902 15.381 1.00 91.38 645 SER A O 1
ATOM 4886 N N . ILE A 1 646 ? 6.145 6.667 13.754 1.00 91.50 646 ILE A N 1
ATOM 4887 C CA . ILE A 1 646 ? 7.198 5.680 13.964 1.00 91.50 646 ILE A CA 1
ATOM 4888 C C . ILE A 1 646 ? 8.546 6.299 13.613 1.00 91.50 646 ILE A C 1
ATOM 4890 O O . ILE A 1 646 ? 8.657 7.074 12.659 1.00 91.50 646 ILE A O 1
ATOM 4894 N N . ASP A 1 647 ? 9.565 6.003 14.417 1.00 92.19 647 ASP A N 1
ATOM 4895 C CA . ASP A 1 647 ? 10.886 6.600 14.253 1.00 92.19 647 ASP A CA 1
ATOM 4896 C C . ASP A 1 647 ? 11.594 6.139 12.968 1.00 92.19 647 ASP A C 1
ATOM 4898 O O . ASP A 1 647 ? 11.147 5.241 12.244 1.00 92.19 647 ASP A O 1
ATOM 4902 N N . MET A 1 648 ? 12.728 6.778 12.675 1.00 87.44 648 MET A N 1
ATOM 4903 C CA . MET A 1 648 ? 13.510 6.493 11.473 1.00 87.44 648 MET A CA 1
ATOM 4904 C C . MET A 1 648 ? 14.067 5.072 11.432 1.00 87.44 648 MET A C 1
ATOM 4906 O O . MET A 1 648 ? 14.348 4.601 10.343 1.00 87.44 648 MET A O 1
ATOM 4910 N N . GLN A 1 649 ? 14.239 4.396 12.568 1.00 89.88 649 GLN A N 1
ATOM 4911 C CA . GLN A 1 649 ? 14.760 3.025 12.620 1.00 89.88 649 GLN A CA 1
ATOM 4912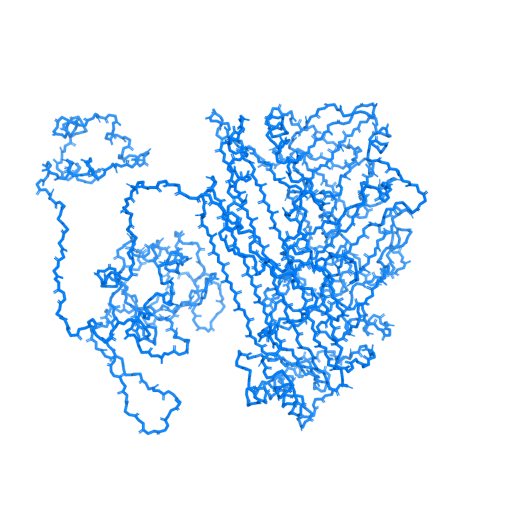 C C . GLN A 1 649 ? 13.642 1.976 12.643 1.00 89.88 649 GLN A C 1
ATOM 4914 O O . GLN A 1 649 ? 13.929 0.779 12.700 1.00 89.88 649 GLN A O 1
ATOM 4919 N N . ARG A 1 650 ? 12.378 2.418 12.631 1.00 91.56 650 ARG A N 1
ATOM 4920 C CA . ARG A 1 650 ? 11.186 1.589 12.843 1.00 91.56 650 ARG A CA 1
ATOM 4921 C C . ARG A 1 650 ? 11.204 0.844 14.178 1.00 91.56 650 ARG A C 1
ATOM 4923 O O . ARG A 1 650 ? 10.623 -0.232 14.309 1.00 91.56 650 ARG A O 1
ATOM 4930 N N . TYR A 1 651 ? 11.893 1.413 15.165 1.00 93.06 651 TYR A N 1
ATOM 4931 C CA . TYR A 1 651 ? 12.080 0.808 16.474 1.00 93.06 651 TYR A CA 1
ATOM 4932 C C . TYR A 1 651 ? 11.044 1.296 17.480 1.00 93.06 651 TYR A C 1
ATOM 4934 O O . TYR A 1 651 ? 10.467 0.469 18.171 1.00 93.06 651 TYR A O 1
ATOM 4942 N N . ASN A 1 652 ? 10.772 2.601 17.554 1.00 95.38 652 ASN A N 1
ATOM 4943 C CA . ASN A 1 652 ? 9.748 3.174 18.434 1.00 95.38 652 ASN A CA 1
ATOM 4944 C C . ASN A 1 652 ? 8.538 3.636 17.633 1.00 95.38 652 ASN A C 1
ATOM 4946 O O . ASN A 1 652 ? 8.701 4.370 16.657 1.00 95.38 652 ASN A O 1
ATOM 4950 N N . PHE A 1 653 ? 7.333 3.294 18.085 1.00 96.12 653 PHE A N 1
ATOM 4951 C CA . PHE A 1 653 ? 6.101 3.713 17.426 1.00 96.12 653 PHE A CA 1
ATOM 4952 C C . PHE A 1 653 ? 5.026 4.190 18.397 1.00 96.12 653 PHE A C 1
ATOM 4954 O O . PHE A 1 653 ? 5.030 3.864 19.584 1.00 96.12 653 PHE A O 1
ATOM 4961 N N . GLN A 1 654 ? 4.043 4.886 17.835 1.00 96.25 654 GLN A N 1
ATOM 4962 C CA . GLN A 1 654 ? 2.759 5.208 18.430 1.00 96.25 654 GLN A CA 1
ATOM 4963 C C . GLN A 1 654 ? 1.655 5.054 17.376 1.00 96.25 654 GLN A C 1
ATOM 4965 O O . GLN A 1 654 ? 1.765 5.604 16.281 1.00 96.25 654 GLN A O 1
ATOM 4970 N N . PHE A 1 655 ? 0.561 4.381 17.723 1.00 96.94 655 PHE A N 1
ATOM 4971 C CA . PHE A 1 655 ? -0.609 4.221 16.856 1.00 96.94 655 PHE A CA 1
ATOM 4972 C C . PHE A 1 655 ? -1.894 4.617 17.575 1.00 96.94 655 PHE A C 1
ATOM 4974 O O . PHE A 1 655 ? -1.998 4.556 18.801 1.00 96.94 655 PHE A O 1
ATOM 4981 N N . THR A 1 656 ? -2.894 5.003 16.790 1.00 96.75 656 THR A N 1
ATOM 4982 C CA . THR A 1 656 ? -4.260 5.263 17.248 1.00 96.75 656 THR A CA 1
ATOM 4983 C C . THR A 1 656 ? -5.251 4.464 16.401 1.00 96.75 656 THR A C 1
ATOM 4985 O O . THR A 1 656 ? -4.870 3.733 15.485 1.00 96.75 656 THR A O 1
ATOM 4988 N N . GLY A 1 657 ? -6.537 4.591 16.705 1.00 96.81 657 GLY A N 1
ATOM 4989 C CA . GLY A 1 657 ? -7.608 3.948 15.963 1.00 96.81 657 GLY A CA 1
ATOM 4990 C C . GLY A 1 657 ? -8.852 4.814 15.845 1.00 96.81 657 GLY A C 1
ATOM 4991 O O . GLY A 1 657 ? -8.845 6.007 16.171 1.00 96.81 657 GLY A O 1
ATOM 4992 N N . GLN A 1 658 ? -9.924 4.214 15.337 1.00 97.00 658 GLN A N 1
ATOM 4993 C CA . GLN A 1 658 ? -11.204 4.894 15.157 1.00 97.00 658 GLN A CA 1
ATOM 4994 C C . GLN A 1 658 ? -12.136 4.703 16.350 1.00 97.00 658 GLN A C 1
ATOM 4996 O O . GLN A 1 658 ? -12.808 5.656 16.751 1.00 97.00 658 GLN A O 1
ATOM 5001 N N . ARG A 1 659 ? -12.164 3.486 16.903 1.00 97.69 659 ARG A N 1
ATOM 5002 C CA . ARG A 1 659 ? -13.015 3.080 18.024 1.00 97.69 659 ARG A CA 1
ATOM 5003 C C . ARG A 1 659 ? -12.172 2.375 19.075 1.00 97.69 659 ARG A C 1
ATOM 5005 O O . ARG A 1 659 ? -11.308 1.563 18.742 1.00 97.69 659 ARG A O 1
ATOM 5012 N N . PHE A 1 660 ? -12.458 2.669 20.333 1.00 98.38 660 PHE A N 1
ATOM 5013 C CA . PHE A 1 660 ? -11.797 2.050 21.472 1.00 98.38 660 PHE A CA 1
ATOM 5014 C C . PHE A 1 660 ? -12.866 1.631 22.460 1.00 98.38 660 PHE A C 1
ATOM 5016 O O . PHE A 1 660 ? -13.677 2.464 22.844 1.00 98.38 660 PHE A O 1
ATOM 5023 N N . TYR A 1 661 ? -12.858 0.381 22.896 1.00 98.62 661 TYR A N 1
ATOM 5024 C CA . TYR A 1 661 ? -13.784 -0.117 23.905 1.00 98.62 661 TYR A CA 1
ATOM 5025 C C . TYR A 1 661 ? -13.005 -0.537 25.129 1.00 98.62 661 TYR A C 1
ATOM 5027 O O . TYR A 1 661 ? -11.998 -1.234 25.022 1.00 98.62 661 TYR A O 1
ATOM 5035 N N . ARG A 1 662 ? -13.469 -0.138 26.307 1.00 98.44 662 ARG A N 1
ATOM 5036 C CA . ARG A 1 662 ? -12.891 -0.647 27.544 1.00 98.44 662 ARG A CA 1
ATOM 5037 C C . ARG A 1 662 ? -13.239 -2.121 27.695 1.00 98.44 662 ARG A C 1
ATOM 5039 O O . ARG A 1 662 ? -14.367 -2.509 27.409 1.00 98.44 662 ARG A O 1
ATOM 5046 N N . ILE A 1 663 ? -12.299 -2.913 28.188 1.00 98.69 663 ILE A N 1
ATOM 5047 C CA . ILE A 1 663 ? -12.543 -4.288 28.612 1.00 98.69 663 ILE A CA 1
ATOM 5048 C C . ILE A 1 663 ? -12.443 -4.332 30.136 1.00 98.69 663 ILE A C 1
ATOM 5050 O O . ILE A 1 663 ? -11.409 -3.953 30.692 1.00 98.69 663 ILE A O 1
ATOM 5054 N N . GLU A 1 664 ? -13.501 -4.788 30.804 1.00 98.19 664 GLU A N 1
ATOM 5055 C CA . GLU A 1 664 ? -13.546 -5.002 32.254 1.00 98.19 664 GLU A CA 1
ATOM 5056 C C . GLU A 1 664 ? -14.112 -6.400 32.534 1.00 98.19 664 GLU A C 1
ATOM 5058 O O . GLU A 1 664 ? -15.226 -6.711 32.127 1.00 98.19 664 GLU A O 1
ATOM 5063 N N . GLY A 1 665 ? -13.348 -7.262 33.211 1.00 97.75 665 GLY A N 1
ATOM 5064 C CA . GLY A 1 665 ? -13.797 -8.614 33.564 1.00 97.75 665 GLY A CA 1
ATOM 5065 C C . GLY A 1 665 ? -14.158 -9.498 32.364 1.00 97.75 665 GLY A C 1
ATOM 5066 O O . GLY A 1 665 ? -15.104 -10.277 32.454 1.00 97.75 665 GLY A O 1
ATOM 5067 N N . GLY A 1 666 ? -13.447 -9.354 31.243 1.00 98.19 666 GLY A N 1
ATOM 5068 C CA . GLY A 1 666 ? -13.668 -10.144 30.031 1.00 98.19 666 GLY A CA 1
ATOM 5069 C C . GLY A 1 666 ? -14.818 -9.667 29.140 1.00 98.19 666 GLY A C 1
ATOM 5070 O O . GLY A 1 666 ? -15.195 -10.372 28.208 1.00 98.19 666 GLY A O 1
ATOM 5071 N N . VAL A 1 667 ? -15.406 -8.494 29.402 1.00 98.31 667 VAL A N 1
ATOM 5072 C CA . VAL A 1 667 ? -16.513 -7.950 28.597 1.00 98.31 667 VAL A CA 1
ATOM 5073 C C . VAL A 1 667 ? -16.269 -6.500 28.193 1.00 98.31 667 VAL A C 1
ATOM 5075 O O . VAL A 1 667 ? -15.561 -5.759 28.877 1.00 98.31 667 VAL A O 1
ATOM 5078 N N . LEU A 1 668 ? -16.870 -6.083 27.074 1.00 98.25 668 LEU A N 1
ATOM 5079 C CA . LEU A 1 668 ? -16.834 -4.690 26.633 1.00 98.25 668 LEU A CA 1
ATOM 5080 C C . LEU A 1 668 ? -17.678 -3.813 27.570 1.00 98.25 668 LEU A C 1
ATOM 5082 O O . LEU A 1 668 ? -18.854 -4.085 27.803 1.00 98.25 668 LEU A O 1
ATOM 5086 N N . ALA A 1 669 ? -17.079 -2.737 28.073 1.00 97.19 669 ALA A N 1
ATOM 5087 C CA . ALA A 1 669 ? -17.650 -1.816 29.056 1.00 97.19 669 ALA A CA 1
ATOM 5088 C C . ALA A 1 669 ? -17.774 -0.382 28.496 1.00 97.19 669 ALA A C 1
ATOM 5090 O O . ALA A 1 669 ? -17.456 0.599 29.172 1.00 97.19 669 ALA A O 1
ATOM 5091 N N . GLY A 1 670 ? -18.233 -0.274 27.242 1.00 96.62 670 GLY A N 1
ATOM 5092 C CA . GLY A 1 670 ? -18.465 0.988 26.525 1.00 96.62 670 GLY A CA 1
ATOM 5093 C C . GLY A 1 670 ? -17.218 1.601 25.880 1.00 96.62 670 GLY A C 1
ATOM 5094 O O . GLY A 1 670 ? -16.082 1.196 26.158 1.00 96.62 670 GLY A O 1
ATOM 5095 N N . GLN A 1 671 ? -17.434 2.578 24.992 1.00 97.94 671 GLN A N 1
ATOM 5096 C CA . GLN A 1 671 ? -16.341 3.262 24.305 1.00 97.94 671 GLN A CA 1
ATOM 5097 C C . GLN A 1 671 ? -15.493 4.168 25.214 1.00 97.94 671 GLN A C 1
ATOM 5099 O O . GLN A 1 671 ? -15.933 4.706 26.232 1.00 97.94 671 GLN A O 1
ATOM 5104 N N . LEU A 1 672 ? -14.248 4.355 24.789 1.00 96.88 672 LEU A N 1
ATOM 5105 C CA . LEU A 1 672 ? -13.274 5.331 25.262 1.00 96.88 672 LEU A CA 1
ATOM 5106 C C . LEU A 1 672 ? -12.828 6.198 24.077 1.00 96.88 672 LEU A C 1
ATOM 5108 O O . LEU A 1 672 ? -12.984 5.821 22.915 1.00 96.88 672 LEU A O 1
ATOM 5112 N N . ARG A 1 673 ? -12.202 7.337 24.368 1.00 95.06 673 ARG A N 1
ATOM 5113 C CA . ARG A 1 673 ? -11.510 8.157 23.363 1.00 95.06 673 ARG A CA 1
ATOM 5114 C C . ARG A 1 673 ? -10.116 8.574 23.821 1.00 95.06 673 ARG A C 1
ATOM 5116 O O . ARG A 1 673 ? -9.705 8.285 24.944 1.00 95.06 673 ARG A O 1
ATOM 5123 N N . ASP A 1 674 ? -9.411 9.269 22.934 1.00 95.25 674 ASP A N 1
ATOM 5124 C CA . ASP A 1 674 ? -8.066 9.810 23.156 1.00 95.25 674 ASP A CA 1
ATOM 5125 C C . ASP A 1 674 ? -6.993 8.740 23.427 1.00 95.25 674 ASP A C 1
ATOM 5127 O O . ASP A 1 674 ? -6.028 8.986 24.142 1.00 95.25 674 ASP A O 1
ATOM 5131 N N . VAL A 1 675 ? -7.156 7.536 22.872 1.00 97.44 675 VAL A N 1
ATOM 5132 C CA . VAL A 1 675 ? -6.222 6.416 23.052 1.00 97.44 675 VAL A CA 1
ATOM 5133 C C . VAL A 1 675 ? -5.125 6.453 21.991 1.00 97.44 675 VAL A C 1
ATOM 5135 O O . VAL A 1 675 ? -5.401 6.458 20.788 1.00 97.44 675 VAL A O 1
ATOM 5138 N N . ALA A 1 676 ? -3.875 6.383 22.443 1.00 97.56 676 ALA A N 1
ATOM 5139 C CA . ALA A 1 676 ? -2.732 6.048 21.604 1.00 97.56 676 ALA A CA 1
ATOM 5140 C C . ALA A 1 676 ? -1.892 4.962 22.283 1.00 97.56 676 ALA A C 1
ATOM 5142 O O . ALA A 1 676 ? -1.498 5.135 23.435 1.00 97.56 676 ALA A O 1
ATOM 5143 N N . TYR A 1 677 ? -1.612 3.850 21.601 1.00 97.88 677 TYR A N 1
ATOM 5144 C CA . TYR A 1 677 ? -0.722 2.813 22.129 1.00 97.88 677 TYR A CA 1
ATOM 5145 C C . TYR A 1 677 ? 0.691 2.987 21.578 1.00 97.88 677 TYR A C 1
ATOM 5147 O O . TYR A 1 677 ? 0.882 3.279 20.397 1.00 97.88 677 TYR A O 1
ATOM 5155 N N . GLN A 1 678 ? 1.678 2.836 22.456 1.00 96.44 678 GLN A N 1
ATOM 5156 C CA . GLN A 1 678 ? 3.081 3.131 22.188 1.00 96.44 678 GLN A CA 1
ATOM 5157 C C . GLN A 1 678 ? 3.961 1.987 22.686 1.00 96.44 678 GLN A C 1
ATOM 5159 O O . GLN A 1 678 ? 3.754 1.461 23.783 1.00 96.44 678 GLN A O 1
ATOM 5164 N N . ALA A 1 679 ? 4.965 1.615 21.901 1.00 97.38 679 ALA A N 1
ATOM 5165 C CA . ALA A 1 679 ? 5.935 0.599 22.284 1.00 97.38 679 ALA A CA 1
ATOM 5166 C C . ALA A 1 679 ? 7.200 0.686 21.422 1.00 97.38 679 ALA A C 1
ATOM 5168 O O . ALA A 1 679 ? 7.237 1.393 20.410 1.00 97.38 679 ALA A O 1
ATOM 5169 N N . THR A 1 680 ? 8.220 -0.077 21.819 1.00 97.81 680 THR A N 1
ATOM 5170 C CA . THR A 1 680 ? 9.226 -0.520 20.856 1.00 97.81 680 THR A CA 1
ATOM 5171 C C . THR A 1 680 ? 8.675 -1.711 20.067 1.00 97.81 680 THR A C 1
ATOM 5173 O O . THR A 1 680 ? 7.866 -2.484 20.590 1.00 97.81 680 THR A O 1
ATOM 5176 N N . THR A 1 681 ? 9.113 -1.884 18.821 1.00 97.81 681 THR A N 1
ATOM 5177 C CA . THR A 1 681 ? 8.635 -2.952 17.935 1.00 97.81 681 THR A CA 1
ATOM 5178 C C . THR A 1 681 ? 8.811 -4.336 18.558 1.00 97.81 681 THR A C 1
ATOM 5180 O O . THR A 1 681 ? 7.855 -5.107 18.609 1.00 97.81 681 THR A O 1
ATOM 5183 N N . THR A 1 682 ? 9.993 -4.646 19.096 1.00 97.94 682 THR A N 1
ATOM 5184 C CA . THR A 1 682 ? 10.260 -5.963 19.693 1.00 97.94 682 THR A CA 1
ATOM 5185 C C . THR A 1 682 ? 9.525 -6.184 21.011 1.00 97.94 682 THR A C 1
ATOM 5187 O O . THR A 1 682 ? 9.104 -7.306 21.274 1.00 97.94 682 THR A O 1
ATOM 5190 N N . ASP A 1 683 ? 9.320 -5.143 21.829 1.00 98.25 683 ASP A N 1
ATOM 5191 C CA . ASP A 1 683 ? 8.560 -5.290 23.078 1.00 98.25 683 ASP A CA 1
ATOM 5192 C C . ASP A 1 683 ? 7.075 -5.530 22.793 1.00 98.25 683 ASP A C 1
ATOM 5194 O O . ASP A 1 683 ? 6.448 -6.359 23.449 1.00 98.25 683 ASP A O 1
ATOM 5198 N N . PHE A 1 684 ? 6.512 -4.840 21.796 1.00 98.69 684 PHE A N 1
ATOM 5199 C CA . PHE A 1 684 ? 5.118 -5.020 21.399 1.00 98.69 684 PHE A CA 1
ATOM 5200 C C . PHE A 1 684 ? 4.865 -6.438 20.899 1.00 98.69 684 PHE A C 1
ATOM 5202 O O . PHE A 1 684 ? 4.061 -7.162 21.478 1.00 98.69 684 PHE A O 1
ATOM 5209 N N . TRP A 1 685 ? 5.597 -6.870 19.871 1.00 98.62 685 TRP A N 1
ATOM 5210 C CA . TRP A 1 685 ? 5.426 -8.208 19.312 1.00 98.62 685 TRP A CA 1
ATOM 5211 C C . TRP A 1 685 ? 5.878 -9.308 20.281 1.00 98.62 685 TRP A C 1
ATOM 5213 O O . TRP A 1 685 ? 5.355 -10.420 20.240 1.00 98.62 685 TRP A O 1
ATOM 5223 N N . GLY A 1 686 ? 6.811 -9.010 21.190 1.00 98.56 686 GLY A N 1
ATOM 5224 C CA . GLY A 1 686 ? 7.196 -9.887 22.297 1.00 98.56 686 GLY A CA 1
ATOM 5225 C C . GLY A 1 686 ? 6.093 -10.075 23.342 1.00 98.56 686 GLY A C 1
ATOM 5226 O O . GLY A 1 686 ? 6.009 -11.142 23.946 1.00 98.56 686 GLY A O 1
ATOM 5227 N N . ALA A 1 687 ? 5.225 -9.075 23.519 1.00 98.62 687 ALA A N 1
ATOM 5228 C CA . ALA A 1 687 ? 4.078 -9.106 24.424 1.00 98.62 687 ALA A CA 1
ATOM 5229 C C . ALA A 1 687 ? 2.805 -9.712 23.804 1.00 98.62 687 ALA A C 1
ATOM 5231 O O . ALA A 1 687 ? 1.770 -9.762 24.472 1.00 98.62 687 ALA A O 1
ATOM 5232 N N . MET A 1 688 ? 2.862 -10.160 22.545 1.00 98.56 688 MET A N 1
ATOM 5233 C CA . MET A 1 688 ? 1.761 -10.855 21.882 1.00 98.56 688 MET A CA 1
ATOM 5234 C C . MET A 1 688 ? 1.560 -12.238 22.510 1.00 98.56 688 MET A C 1
ATOM 5236 O O . MET A 1 688 ? 2.381 -13.139 22.326 1.00 98.56 688 MET A O 1
ATOM 5240 N N . GLU A 1 689 ? 0.472 -12.394 23.260 1.00 98.44 689 GLU A N 1
ATOM 5241 C CA . GLU A 1 689 ? 0.149 -13.622 23.994 1.00 98.44 689 GLU A CA 1
ATOM 5242 C C . GLU A 1 689 ? -0.669 -14.601 23.156 1.00 98.44 689 GLU A C 1
ATOM 5244 O O . GLU A 1 689 ? -0.452 -15.806 23.252 1.00 98.44 689 GLU A O 1
ATOM 5249 N N . ALA A 1 690 ? -1.587 -14.088 22.332 1.00 98.06 690 ALA A N 1
ATOM 5250 C CA . ALA A 1 690 ? -2.447 -14.895 21.477 1.00 98.06 690 ALA A CA 1
ATOM 5251 C C . ALA A 1 690 ? -2.784 -14.161 20.173 1.00 98.06 690 ALA A C 1
ATOM 5253 O O . ALA A 1 690 ? -2.864 -12.929 20.135 1.00 98.06 690 ALA A O 1
ATOM 5254 N N . VAL A 1 691 ? -3.026 -14.938 19.121 1.00 97.88 691 VAL A N 1
ATOM 5255 C CA . VAL A 1 691 ? -3.610 -14.485 17.858 1.00 97.88 691 VAL A CA 1
ATOM 5256 C C . VAL A 1 691 ? -4.945 -15.190 17.651 1.00 97.88 691 VAL A C 1
ATOM 5258 O O . VAL A 1 691 ? -5.160 -16.296 18.139 1.00 97.88 691 VAL A O 1
ATOM 5261 N N . GLY A 1 692 ? -5.864 -14.519 16.975 1.00 98.19 692 GLY A N 1
ATOM 5262 C CA . GLY A 1 692 ? -7.146 -15.081 16.596 1.00 98.19 692 GLY A CA 1
ATOM 5263 C C . GLY A 1 692 ? -6.999 -16.134 15.504 1.00 98.19 692 GLY A C 1
ATOM 5264 O O . GLY A 1 692 ? -5.968 -16.250 14.833 1.00 98.19 692 GLY A O 1
ATOM 5265 N N . GLY A 1 693 ? -8.079 -16.880 15.327 1.00 97.69 693 GLY A N 1
ATOM 5266 C CA . GLY A 1 693 ? -8.207 -17.898 14.302 1.00 97.69 693 GLY A CA 1
ATOM 5267 C C . GLY A 1 693 ? -8.411 -17.353 12.888 1.00 97.69 693 GLY A C 1
ATOM 5268 O O . GLY A 1 693 ? -8.589 -16.136 12.709 1.00 97.69 693 GLY A O 1
ATOM 5269 N N . PRO A 1 694 ? -8.451 -18.245 11.878 1.00 97.38 694 PRO A N 1
ATOM 5270 C CA . PRO A 1 694 ? -8.742 -17.887 10.493 1.00 97.38 694 PRO A CA 1
ATOM 5271 C C . PRO A 1 694 ? -10.042 -17.090 10.317 1.00 97.38 694 PRO A C 1
ATOM 5273 O O . PRO A 1 694 ? -10.096 -16.233 9.438 1.00 97.38 694 PRO A O 1
ATOM 5276 N N . SER A 1 695 ? -11.063 -17.290 11.163 1.00 97.06 695 SER A N 1
ATOM 5277 C CA . SER A 1 695 ? -12.327 -16.543 11.083 1.00 97.06 695 SER A CA 1
ATOM 5278 C C . SER A 1 695 ? -12.185 -15.053 11.399 1.00 97.06 695 SER A C 1
ATOM 5280 O O . SER A 1 695 ? -13.071 -14.266 11.074 1.00 97.06 695 SER A O 1
ATOM 5282 N N . THR A 1 696 ? -11.105 -14.663 12.081 1.00 97.81 696 THR A N 1
ATOM 5283 C CA . THR A 1 696 ? -10.820 -13.268 12.447 1.00 97.81 696 THR A CA 1
ATOM 5284 C C . THR A 1 696 ? -9.818 -12.610 11.507 1.00 97.81 696 THR A C 1
ATOM 5286 O O . THR A 1 696 ? -9.521 -11.427 11.669 1.00 97.81 696 THR A O 1
ATOM 5289 N N . TRP A 1 697 ? -9.257 -13.365 10.560 1.00 98.12 697 TRP A N 1
ATOM 5290 C CA . TRP A 1 697 ? -8.233 -12.866 9.659 1.00 98.12 697 TRP A CA 1
ATOM 5291 C C . TRP A 1 697 ? -8.844 -11.993 8.567 1.00 98.12 697 TRP A C 1
ATOM 5293 O O . TRP A 1 697 ? -9.809 -12.376 7.906 1.00 98.12 697 TRP A O 1
ATOM 5303 N N . SER A 1 698 ? -8.261 -10.817 8.356 1.00 97.56 698 SER A N 1
ATOM 5304 C CA . SER A 1 698 ? -8.670 -9.906 7.291 1.00 97.56 698 SER A CA 1
ATOM 5305 C C . SER A 1 698 ? -7.460 -9.274 6.620 1.00 97.56 698 SER A C 1
ATOM 5307 O O . SER A 1 698 ? -6.422 -9.051 7.246 1.00 97.56 698 SER A O 1
ATOM 5309 N N . LEU A 1 699 ? -7.604 -8.984 5.327 1.00 97.88 699 LEU A N 1
ATOM 5310 C CA . LEU A 1 699 ? -6.568 -8.376 4.506 1.00 97.88 699 LEU A CA 1
ATOM 5311 C C . LEU A 1 699 ? -6.766 -6.859 4.451 1.00 97.88 699 LEU A C 1
ATOM 5313 O O . LEU A 1 699 ? -7.551 -6.351 3.651 1.00 97.88 699 LEU A O 1
ATOM 5317 N N . GLY A 1 700 ? -6.039 -6.139 5.305 1.00 97.56 700 GLY A N 1
ATOM 5318 C CA . GLY A 1 700 ? -5.946 -4.682 5.259 1.00 97.56 700 GLY A CA 1
ATOM 5319 C C . GLY A 1 700 ? -4.955 -4.197 4.198 1.00 97.56 700 GLY A C 1
ATOM 5320 O O . GLY A 1 700 ? -4.327 -4.988 3.488 1.00 97.56 700 GLY A O 1
ATOM 5321 N N . GLY A 1 701 ? -4.764 -2.883 4.091 1.00 96.44 701 GLY A N 1
ATOM 5322 C CA . GLY A 1 701 ? -3.749 -2.331 3.198 1.00 96.44 701 GLY A CA 1
ATOM 5323 C C . GLY A 1 701 ? -3.862 -0.836 2.949 1.00 96.44 701 GLY A C 1
ATOM 5324 O O . GLY A 1 701 ? -4.778 -0.162 3.415 1.00 96.44 701 GLY A O 1
ATOM 5325 N N . ALA A 1 702 ? -2.928 -0.329 2.149 1.00 94.81 702 ALA A N 1
ATOM 5326 C CA . ALA A 1 702 ? -2.859 1.070 1.751 1.00 94.81 702 ALA A CA 1
ATOM 5327 C C . ALA A 1 702 ? -2.491 1.195 0.269 1.00 94.81 702 ALA A C 1
ATOM 5329 O O . ALA A 1 702 ? -1.654 0.452 -0.239 1.00 94.81 702 ALA A O 1
ATOM 5330 N N . LEU A 1 703 ? -3.079 2.177 -0.425 1.00 95.00 703 LEU A N 1
ATOM 5331 C CA . LEU A 1 703 ? -2.747 2.492 -1.825 1.00 95.00 703 LEU A CA 1
ATOM 5332 C C . LEU A 1 703 ? -1.566 3.470 -1.969 1.00 95.00 703 LEU A C 1
ATOM 5334 O O . LEU A 1 703 ? -1.192 3.804 -3.089 1.00 95.00 703 LEU A O 1
ATOM 5338 N N . ASN A 1 704 ? -1.036 3.994 -0.860 1.00 92.94 704 ASN A N 1
ATOM 5339 C CA . ASN A 1 704 ? -0.189 5.188 -0.838 1.00 92.94 704 ASN A CA 1
ATOM 5340 C C . ASN A 1 704 ? 1.128 5.027 -0.056 1.00 92.94 704 ASN A C 1
ATOM 5342 O O . ASN A 1 704 ? 1.643 6.012 0.472 1.00 92.94 704 ASN A O 1
ATOM 5346 N N . CYS A 1 705 ? 1.685 3.816 0.026 1.00 93.38 705 CYS A N 1
ATOM 5347 C CA . CYS A 1 705 ? 2.979 3.602 0.674 1.00 93.38 705 CYS A CA 1
ATOM 5348 C C . CYS A 1 705 ? 4.085 4.323 -0.117 1.00 93.38 705 CYS A C 1
ATOM 5350 O O . CYS A 1 705 ? 4.258 4.045 -1.305 1.00 93.38 705 CYS A O 1
ATOM 5352 N N . GLY A 1 706 ? 4.831 5.233 0.514 1.00 90.75 706 GLY A N 1
ATOM 5353 C CA . GLY A 1 706 ? 5.868 6.054 -0.130 1.00 90.75 706 GLY A CA 1
ATOM 5354 C C . GLY A 1 706 ? 7.299 5.548 0.099 1.00 90.75 706 GLY A C 1
ATOM 5355 O O . GLY A 1 706 ? 7.622 5.045 1.176 1.00 90.75 706 GLY A O 1
ATOM 5356 N N . LYS A 1 707 ? 8.166 5.687 -0.911 1.00 90.25 707 LYS A N 1
ATOM 5357 C CA . LYS A 1 707 ? 9.623 5.414 -0.871 1.00 90.25 707 LYS A CA 1
ATOM 5358 C C . LYS A 1 707 ? 10.322 6.177 -2.016 1.00 90.25 707 LYS A C 1
ATOM 5360 O O . LYS A 1 707 ? 9.603 6.744 -2.830 1.00 90.25 707 LYS A O 1
ATOM 5365 N N . ALA A 1 708 ? 11.653 6.141 -2.128 1.00 86.75 708 ALA A N 1
ATOM 5366 C CA . ALA A 1 708 ? 12.447 6.767 -3.196 1.00 86.75 708 ALA A CA 1
ATOM 5367 C C . ALA A 1 708 ? 12.570 8.298 -3.141 1.00 86.75 708 ALA A C 1
ATOM 5369 O O . ALA A 1 708 ? 11.740 9.008 -2.570 1.00 86.75 708 ALA A O 1
ATOM 5370 N N . GLN A 1 709 ? 13.625 8.802 -3.790 1.00 83.12 709 GLN A N 1
ATOM 5371 C CA . GLN A 1 709 ? 13.814 10.208 -4.153 1.00 83.12 709 GLN A CA 1
ATOM 5372 C C . GLN A 1 709 ? 14.293 10.280 -5.617 1.00 83.12 709 GLN A C 1
ATOM 5374 O O . GLN A 1 709 ? 15.446 9.932 -5.877 1.00 83.12 709 GLN A O 1
ATOM 5379 N N . PRO A 1 710 ? 13.450 10.710 -6.583 1.00 85.31 710 PRO A N 1
ATOM 5380 C CA . PRO A 1 710 ? 12.079 11.223 -6.435 1.00 85.31 710 PRO A CA 1
ATOM 5381 C C . PRO A 1 710 ? 11.083 10.175 -5.911 1.00 85.31 710 PRO A C 1
ATOM 5383 O O . PRO A 1 710 ? 11.291 8.976 -6.074 1.00 85.31 710 PRO A O 1
ATOM 5386 N N . GLY A 1 711 ? 10.022 10.643 -5.246 1.00 90.88 711 GLY A N 1
ATOM 5387 C CA . GLY A 1 711 ? 9.076 9.788 -4.524 1.00 90.88 711 GLY A CA 1
ATOM 5388 C C . GLY A 1 711 ? 8.260 8.860 -5.426 1.00 90.88 711 GLY A C 1
ATOM 5389 O O . GLY A 1 711 ? 7.730 9.288 -6.447 1.00 90.88 711 GLY A O 1
ATOM 5390 N N . GLN A 1 712 ? 8.112 7.609 -4.989 1.00 93.12 712 GLN A N 1
ATOM 5391 C CA . GLN A 1 712 ? 7.321 6.556 -5.621 1.00 93.12 712 GLN A CA 1
ATOM 5392 C C . GLN A 1 712 ? 6.284 5.964 -4.665 1.00 93.12 712 GLN A C 1
ATOM 5394 O O . GLN A 1 712 ? 6.563 5.688 -3.491 1.00 93.12 712 GLN A O 1
ATOM 5399 N N . VAL A 1 713 ? 5.105 5.648 -5.194 1.00 93.94 713 VAL A N 1
ATOM 5400 C CA . VAL A 1 713 ? 3.969 5.118 -4.435 1.00 93.94 713 VAL A CA 1
ATOM 5401 C C . VAL A 1 713 ? 3.655 3.665 -4.801 1.00 93.94 713 VAL A C 1
ATOM 5403 O O . VAL A 1 713 ? 3.389 3.343 -5.954 1.00 93.94 713 VAL A O 1
ATOM 5406 N N . ALA A 1 714 ? 3.601 2.775 -3.808 1.00 95.06 714 ALA A N 1
ATOM 5407 C CA . ALA A 1 714 ? 3.116 1.406 -3.995 1.00 95.06 714 ALA A CA 1
ATOM 5408 C C . ALA A 1 714 ? 1.835 1.162 -3.202 1.00 95.06 714 ALA A C 1
ATOM 5410 O O . ALA A 1 714 ? 1.656 1.690 -2.101 1.00 95.06 714 ALA A O 1
ATOM 5411 N N . ALA A 1 715 ? 0.977 0.310 -3.757 1.00 96.62 715 ALA A N 1
ATOM 5412 C CA . ALA A 1 715 ? -0.128 -0.272 -3.018 1.00 96.62 715 ALA A CA 1
ATOM 5413 C C . ALA A 1 715 ? 0.290 -1.629 -2.448 1.00 96.62 715 ALA A C 1
ATOM 5415 O O . ALA A 1 715 ? 0.855 -2.455 -3.169 1.00 96.62 715 ALA A O 1
ATOM 5416 N N . VAL A 1 716 ? 0.026 -1.834 -1.161 1.00 96.56 716 VAL A N 1
ATOM 5417 C CA . VAL A 1 716 ? 0.483 -2.998 -0.392 1.00 96.56 716 VAL A CA 1
ATOM 5418 C C . VAL A 1 716 ? -0.594 -3.429 0.594 1.00 96.56 716 VAL A C 1
ATOM 5420 O O . VAL A 1 716 ? -1.317 -2.582 1.126 1.00 96.56 716 VAL A O 1
ATOM 5423 N N . SER A 1 717 ? -0.703 -4.735 0.826 1.00 98.12 717 SER A N 1
ATOM 5424 C CA . SER A 1 717 ? -1.660 -5.303 1.775 1.00 98.12 717 SER A CA 1
ATOM 5425 C C . SER A 1 717 ? -0.971 -5.936 2.971 1.00 98.12 717 SER A C 1
ATOM 5427 O O . SER A 1 717 ? 0.158 -6.414 2.876 1.00 98.12 717 SER A O 1
ATOM 5429 N N . HIS A 1 718 ? -1.690 -5.966 4.087 1.00 98.38 718 HIS A N 1
ATOM 5430 C CA . HIS A 1 718 ? -1.236 -6.572 5.328 1.00 98.38 718 HIS A CA 1
ATOM 5431 C C . HIS A 1 718 ? -2.376 -7.366 5.937 1.00 98.38 718 HIS A C 1
ATOM 5433 O O . HIS A 1 718 ? -3.372 -6.798 6.381 1.00 98.38 718 HIS A O 1
ATOM 5439 N N . GLY A 1 719 ? -2.245 -8.686 5.890 1.00 98.06 719 GLY A N 1
ATOM 5440 C CA . GLY A 1 719 ? -3.187 -9.594 6.511 1.00 98.06 719 GLY A CA 1
ATOM 5441 C C . GLY A 1 719 ? -2.869 -9.774 7.982 1.00 98.06 719 GLY A C 1
ATOM 5442 O O . GLY A 1 719 ? -1.702 -9.876 8.361 1.00 98.06 719 GLY A O 1
ATOM 5443 N N . CYS A 1 720 ? -3.890 -9.820 8.821 1.00 98.69 720 CYS A N 1
ATOM 5444 C CA . CYS A 1 720 ? -3.710 -10.183 10.216 1.00 98.69 720 CYS A CA 1
ATOM 5445 C C . CYS A 1 720 ? -5.012 -10.713 10.823 1.00 98.69 720 CYS A C 1
ATOM 5447 O O . CYS A 1 720 ? -6.094 -10.342 10.366 1.00 98.69 720 CYS A O 1
ATOM 5449 N N . PRO A 1 721 ? -4.922 -11.586 11.839 1.00 98.56 721 PRO A N 1
ATOM 5450 C CA . PRO A 1 721 ? -6.035 -11.901 12.726 1.00 98.56 721 PRO A CA 1
ATOM 5451 C C . PRO A 1 721 ? -6.229 -10.791 13.768 1.00 98.56 721 PRO A C 1
ATOM 5453 O O . PRO A 1 721 ? -5.416 -9.870 13.885 1.00 98.56 721 PRO A O 1
ATOM 5456 N N . SER A 1 722 ? -7.267 -10.919 14.598 1.00 98.69 722 SER A N 1
ATOM 5457 C CA . SER A 1 722 ? -7.270 -10.201 15.880 1.00 98.69 722 SER A CA 1
ATOM 5458 C C . SER A 1 722 ? -6.086 -10.662 16.737 1.00 98.69 722 SER A C 1
ATOM 5460 O O . SER A 1 722 ? -5.704 -11.825 16.673 1.00 98.69 722 SER A O 1
ATOM 5462 N N . ALA A 1 723 ? -5.505 -9.793 17.560 1.00 98.69 723 ALA A N 1
ATOM 5463 C CA . ALA A 1 723 ? -4.389 -10.176 18.431 1.00 98.69 723 ALA A CA 1
ATOM 5464 C C . ALA A 1 723 ? -4.567 -9.652 19.855 1.00 98.69 723 ALA A C 1
ATOM 5466 O O . ALA A 1 723 ? -5.092 -8.556 20.052 1.00 98.69 723 ALA A O 1
ATOM 5467 N N . LEU A 1 724 ? -4.099 -10.428 20.834 1.00 98.81 724 LEU A N 1
ATOM 5468 C CA . LEU A 1 724 ? -4.041 -10.060 22.245 1.00 98.81 724 LEU A CA 1
ATOM 5469 C C . LEU A 1 724 ? -2.595 -9.771 22.656 1.00 98.81 724 LEU A C 1
ATOM 5471 O O . LEU A 1 724 ? -1.725 -10.640 22.571 1.00 98.81 724 LEU A O 1
ATOM 5475 N N . LEU A 1 725 ? -2.356 -8.558 23.150 1.00 98.81 725 LEU A N 1
ATOM 5476 C CA . LEU A 1 725 ? -1.059 -8.091 23.627 1.00 98.81 725 LEU A CA 1
ATOM 5477 C C . LEU A 1 725 ? -1.146 -7.631 25.082 1.00 98.81 725 LEU A C 1
ATOM 5479 O O . LEU A 1 725 ? -2.083 -6.926 25.457 1.00 98.81 725 LEU A O 1
ATOM 5483 N N . ARG A 1 726 ? -0.163 -7.996 25.908 1.00 98.56 726 ARG A N 1
ATOM 5484 C CA . ARG A 1 726 ? -0.186 -7.710 27.352 1.00 98.56 726 ARG A CA 1
ATOM 5485 C C . ARG A 1 726 ? 0.608 -6.471 27.737 1.00 98.56 726 ARG A C 1
ATOM 5487 O O . ARG A 1 726 ? 1.720 -6.253 27.265 1.00 98.56 726 ARG A O 1
ATOM 5494 N N . GLY A 1 727 ? 0.067 -5.688 28.670 1.00 98.19 727 GLY A N 1
ATOM 5495 C CA . GLY A 1 727 ? 0.815 -4.613 29.333 1.00 98.19 727 GLY A CA 1
ATOM 5496 C C . GLY A 1 727 ? 1.400 -3.545 28.393 1.00 98.19 727 GLY A C 1
ATOM 5497 O O . GLY A 1 727 ? 2.480 -3.002 28.653 1.00 98.19 727 GLY A O 1
ATOM 5498 N N . ILE A 1 728 ? 0.705 -3.208 27.311 1.00 98.56 728 ILE A N 1
ATOM 5499 C CA . ILE A 1 728 ? 1.136 -2.173 26.367 1.00 98.56 728 ILE A CA 1
ATOM 5500 C C . ILE A 1 728 ? 0.926 -0.783 26.979 1.00 98.56 728 ILE A C 1
ATOM 5502 O O . ILE A 1 728 ? -0.010 -0.555 27.751 1.00 98.56 728 ILE A O 1
ATOM 5506 N N . ASN A 1 729 ? 1.840 0.147 26.685 1.00 98.19 729 ASN A N 1
ATOM 5507 C CA . ASN A 1 729 ? 1.722 1.527 27.144 1.00 98.19 729 ASN A CA 1
ATOM 5508 C C . ASN A 1 729 ? 0.628 2.240 26.348 1.00 98.19 729 ASN A C 1
ATOM 5510 O O . ASN A 1 729 ? 0.667 2.246 25.119 1.00 98.19 729 ASN A O 1
ATOM 5514 N N . VAL A 1 730 ? -0.311 2.866 27.049 1.00 98.25 730 VAL A N 1
ATOM 5515 C CA . VAL A 1 730 ? -1.367 3.691 26.467 1.00 98.25 730 VAL A CA 1
ATOM 5516 C C . VAL A 1 730 ? -1.227 5.110 26.992 1.00 98.25 730 VAL A C 1
ATOM 5518 O O . VAL A 1 730 ? -1.202 5.343 28.202 1.00 98.25 730 VAL A O 1
ATOM 5521 N N . LEU A 1 731 ? -1.155 6.049 26.060 1.00 96.69 731 LEU A N 1
ATOM 5522 C CA . LEU A 1 731 ? -1.133 7.483 26.296 1.00 96.69 731 LEU A CA 1
ATOM 5523 C C . LEU A 1 731 ? -2.536 8.067 26.113 1.00 96.69 731 LEU A C 1
ATOM 5525 O O . LEU A 1 731 ? -3.363 7.506 25.387 1.00 96.69 731 LEU A O 1
ATOM 5529 N N . ASN A 1 732 ? -2.770 9.222 26.736 1.00 96.19 732 ASN A N 1
ATOM 5530 C CA . ASN A 1 732 ? -3.921 10.061 26.437 1.00 96.19 732 ASN A CA 1
ATOM 5531 C C . ASN A 1 732 ? -3.517 11.103 25.384 1.00 96.19 732 ASN A C 1
ATOM 5533 O O . ASN A 1 732 ? -2.810 12.063 25.683 1.00 96.19 732 ASN A O 1
ATOM 5537 N N . SER A 1 733 ? -3.971 10.933 24.142 1.00 90.88 733 SER A N 1
ATOM 5538 C CA . SER A 1 733 ? -3.550 11.778 23.017 1.00 90.88 733 SER A CA 1
ATOM 5539 C C . SER A 1 733 ? -3.949 13.246 23.162 1.00 90.88 733 SER A C 1
ATOM 5541 O O . SER A 1 733 ? -3.349 14.103 22.520 1.00 90.88 733 SER A O 1
ATOM 5543 N N . ARG A 1 734 ? -4.968 13.549 23.972 1.00 87.31 734 ARG A N 1
ATOM 5544 C CA . ARG A 1 734 ? -5.408 14.921 24.225 1.00 87.31 734 ARG A CA 1
ATOM 5545 C C . ARG A 1 734 ? -4.526 15.615 25.258 1.00 87.31 734 ARG A C 1
ATOM 5547 O O . ARG A 1 734 ? -4.227 16.790 25.090 1.00 87.31 734 ARG A O 1
ATOM 5554 N N . GLU A 1 735 ? -4.117 14.906 26.306 1.00 87.12 735 GLU A N 1
ATOM 5555 C CA . GLU A 1 735 ? -3.184 15.435 27.309 1.00 87.12 735 GLU A CA 1
ATOM 5556 C C . GLU A 1 735 ? -1.792 15.664 26.699 1.00 87.12 735 GLU A C 1
ATOM 5558 O O . GLU A 1 735 ? -1.190 16.713 26.920 1.00 87.12 735 GLU A O 1
ATOM 5563 N N . GLU A 1 736 ? -1.330 14.735 25.856 1.00 79.75 736 GLU A N 1
ATOM 5564 C CA . GLU A 1 736 ? -0.039 14.827 25.158 1.00 79.75 736 GLU A CA 1
ATOM 5565 C C . GLU A 1 736 ? 0.005 15.935 24.094 1.00 79.75 736 GLU A C 1
ATOM 5567 O O . GLU A 1 736 ? 1.065 16.499 23.827 1.00 79.75 736 GLU A O 1
ATOM 5572 N N . ALA A 1 737 ? -1.135 16.283 23.488 1.00 68.31 737 ALA A N 1
ATOM 5573 C CA . ALA A 1 737 ? -1.205 17.357 22.495 1.00 68.31 737 ALA A CA 1
ATOM 5574 C C . ALA A 1 737 ? -0.982 18.763 23.092 1.00 68.31 737 ALA A C 1
ATOM 5576 O O . ALA A 1 737 ? -0.802 19.715 22.331 1.00 68.31 737 ALA A O 1
ATOM 5577 N N . GLY A 1 738 ? -0.957 18.892 24.426 1.00 47.00 738 GLY A N 1
ATOM 5578 C CA . GLY A 1 738 ? -0.918 20.178 25.117 1.00 47.00 738 GLY A CA 1
ATOM 5579 C C . GLY A 1 738 ? -2.253 20.925 25.012 1.00 47.00 738 GLY A C 1
ATOM 5580 O O . GLY A 1 738 ? -3.031 20.723 24.083 1.00 47.00 738 GLY A O 1
ATOM 5581 N N . GLN A 1 739 ? -2.545 21.764 26.007 1.00 38.16 739 GLN A N 1
ATOM 5582 C CA . GLN A 1 739 ? -3.725 22.641 26.019 1.00 38.16 739 GLN A CA 1
ATOM 5583 C C . GLN A 1 739 ? -3.803 23.569 24.807 1.00 38.16 739 GLN A C 1
ATOM 5585 O O . GLN A 1 739 ? -2.757 24.167 24.461 1.00 38.16 739 GLN A O 1
#

Secondary structure (DSSP, 8-state):
-HHHHHHTT--HHHHHHHHT--HHHHHHHHTTSSPPPHHHHHHHHHHTT--------PPPTTSTTT-SS-SGGG-HHHHHHH-TTHHHHHHTT--EEEESHHHHHHTT---SS---EEEEEGGGHHHHHHHHHHHT--EEETTS--PPPPTTS--TT-EEEEEETTEEEEEEEESSPPPS--EEE--TT-TT-PPEEE--EETTHHHHTTTT-------------------------S---HHHHTS-HHHHHHHHHHHHHHTT-SEEEEEEEEEEEEEEEEETTEEEEEEEEEEEEEEEEEEETTEEEEEEESS-SHHHHHHHHHHHHHHHHHHGGG--S---PPP----TTEEEE-S-SS-GGGS-HHHHHHHHHHHHHHHHTSTT--EEEEEEEEEEEEEEEEETTS-EEEEEEEEEEEEEEEEEE-TTT--EEEEE--PPPBS--GGGGSTTSSS-HHHHHHHHHHHHHHHHHPPBPPPEEEEEEE-HHHHHHHHIIIIIGGGBHHHHTTTTHHHH---SS-GGGTTT-B-S-TT--EEEES--TT-TT--SB-TTSPBP-EEEEEETTEE---B--HHHHHHTT-SS--S-EE-SSTTS--EE---EEEEPPPSS----HHHHHHT-SEEEEEEEEEEEEE-TTS-EEEEEEEEEEEEETTEEEEEEBSEEEEEEHHHHHHTEEEE--GGG-EEEEEEEEEETTTTEEEEEEEEE--EEEEEEEEEEHHHHT--

Foldseek 3Di:
DVVVCVVVVHDLVRLCVQLVHDSVVVVCVVVVNDDDDPVSVQSSCVSVVDHDDDDDDDDDPPVVVPCDDPLVVPVVVVVCVQQQQNVQCVVLVWFKWWDWPVQVVNVVDDDDDTATEIETACPPLVSSVVSCVRSVFFKDFPPDDSDRDDSVPDDQQTWIWTQGPPGIYTYHYHNDDPDFWFDFDDPPPDPDDDTDTGTIDGPVVCVSVCSDDDDDDDDDDDDDDDDDDPDDPPFPPDDDDVVVVPAPQVLLFCLLQVLLVVLPFPKKKKKWKKKKKWKWKDKLLHTPDTDIDIATWMKMWTAHQQFIFIFIDRDRDSVVSNVRSVRRSVRRVVCVVVDPDRFDFFDADAAAAAEEEAPAGHAQVSDDPVVVSVLQSVLSNLLCVDPQFPMKMKIKMKMKMWMWMAMNVRHTYTYIFMKMDIKMKTKGADPVVRDIAIDMDLDFIWRYHPVCVPDCPNHNSVVRSVCRNVQRVQAVVAAADDWFWFKEWEAQSAVFVVCCLQPQLQQAQCLLVPHQLVPRFHAPCHLVQAQPDQLFAQLWWKKFFQCPHGWQNHIQAANLRHGAGMDTQAHRSGGHHGQDGRRSCVVSVHNGHNRQWDFQHSRDGTDGHGGQMETDADPPDQADSLNLLQPGQWHKYAHHFDDKDADRHSFKIKGHGRWIFIRHNSDTDGTHDQKIWIDTSHLFRHQWPHFHHPVQKDKHWDQADWTDVVIGGGTYIYIGGTTIGGTITIDRNVVVVPD

Sequence (739 aa):
MRAIRDEHLLTQDELAGRTGLSRYQLCRWEKGAREPTLGMVRRLLGEFGLAVTIGVEPSTAALDERLEPGADAIGLDAWLLAHRVVWPALVAGVPIVVGGEFAAGLQGVPIEDPEMVLHLRLADLKAFHRVVRTARCSLGVLGSSLDPLEPEEITIGSELVVVAIVGTIRILLVDELPVAKVISVERQFVEGKTPIDVPVVPLVELRESGILGVGRGSVGAAAAATGDRLGSVIVSIGMIDPDFLALPLRPVADAALGRARELGAEHADVRIERTTRQLIRLRDGTVAMAQDSTSVGLAVRVIVEGTWGFASHLELTPASAVATAQRAVEVARTLRPLNAERVELAAEPVYPDAVWVGDYEMDPFTVPLGEKVALLSEWSGRLLAADGVEHTDVIFRAAKETKFYADSAGTSTTQQRVRMHPALTAVAVDRASGSFESMRTCAPPTARGWEYLAGNTHWDWDGELAQIPEWLAEKVKAPSVQAGRYDLVIDPTNLWLTVHESIGHATEYDRAIGYEAAYAGSSFATPDKLGTLRYGSPIMHVTGDRTQAHGLATIGYDDDGVATSQWDLVAGGTLVGYQTDRVFARRLGLDRSAACAYADSPHHMPIQRMANVSLQPDPDTDTATAELISGVQRGIYIVGDRSWSIDMQRYNFQFTGQRFYRIEGGVLAGQLRDVAYQATTTDFWGAMEAVGGPSTWSLGGALNCGKAQPGQVAAVSHGCPSALLRGINVLNSREEAGQ